Protein AF-0000000080762231 (afdb_homodimer)

Organism: Bordetella avium (strain 197N) (NCBI:txid360910)

pLDDT: mean 74.23, std 19.75, range [23.23, 98.31]

Secondary structure (DSSP, 8-state):
-----S---SHHHHHHHTSS-SEEEEE-TT-EEE-TT----EEEEEEES-EEEEEE-TTS-EEEEEEE-TT-EESHHHHHHT---SSEEEESS-EEEEEEEGGGHHHHHHH-HHHHHHHHHHHHHHHHHHHHHHHHHHH--HHHHHHHHHHHHHHHH-----SSS-EEEE---HHHHHHHHT--HHHHHHHHHHHHHTTSEEEETTEEEEE----GGG-/-----S---SHHHHHHHTSS-SEEEEE-TT-EEE-TT----EEEEEEES-EEEEEE-TTS-EEEEEEE-TT-EESHHHHHHT---SSEEEESS-EEEEEEEGGGHHHHHHH-HHHHHHHHHHHHHHHHHHHHHHHHHHH--HHHHHHHHHHHHHHHH-----SSS-EEEE---HHHHHHHHT--HHHHHHHHHHHHHTTSEEEETTEEEEE----GGG-

Structure (mmCIF, N/CA/C/O backbone):
data_AF-0000000080762231-model_v1
#
loop_
_entity.id
_entity.type
_entity.pdbx_description
1 polymer 'Crp-family transcriptional regulator'
#
loop_
_atom_site.group_PDB
_atom_site.id
_atom_site.type_symbol
_atom_site.label_atom_id
_atom_site.label_alt_id
_atom_site.label_comp_id
_atom_site.label_asym_id
_atom_site.label_entity_id
_atom_site.label_seq_id
_atom_site.pdbx_PDB_ins_code
_atom_site.Cartn_x
_atom_site.Cartn_y
_atom_site.Cartn_z
_atom_site.occupancy
_atom_site.B_iso_or_equiv
_atom_site.auth_seq_id
_atom_site.auth_comp_id
_atom_site.auth_asym_id
_atom_site.auth_atom_id
_atom_site.pdbx_PDB_model_num
ATOM 1 N N . MET A 1 1 ? 17.688 4.707 13.719 1 23.56 1 MET A N 1
ATOM 2 C CA . MET A 1 1 ? 17.312 3.359 13.297 1 23.56 1 MET A CA 1
ATOM 3 C C . MET A 1 1 ? 16.594 3.387 11.953 1 23.56 1 MET A C 1
ATOM 5 O O . MET A 1 1 ? 15.547 4.035 11.82 1 23.56 1 MET A O 1
ATOM 9 N N . THR A 1 2 ? 17.266 3.461 10.93 1 29.95 2 THR A N 1
ATOM 10 C CA . THR A 1 2 ? 16.859 3.561 9.531 1 29.95 2 THR A CA 1
ATOM 11 C C . THR A 1 2 ? 15.789 2.531 9.203 1 29.95 2 THR A C 1
ATOM 13 O O . THR A 1 2 ? 15.961 1.339 9.469 1 29.95 2 THR A O 1
ATOM 16 N N . SER A 1 3 ? 14.578 2.807 9.531 1 34 3 SER A N 1
ATOM 17 C CA . SER A 1 3 ? 13.484 1.854 9.641 1 34 3 SER A CA 1
ATOM 18 C C . SER A 1 3 ? 13.438 0.92 8.43 1 34 3 SER A C 1
ATOM 20 O O . SER A 1 3 ? 13.383 1.377 7.289 1 34 3 SER A O 1
ATOM 22 N N . GLU A 1 4 ? 14.391 0.029 8.578 1 38.91 4 GLU A N 1
ATOM 23 C CA . GLU A 1 4 ? 14.18 -1.092 7.664 1 38.91 4 GLU A CA 1
ATOM 24 C C . GLU A 1 4 ? 12.703 -1.475 7.594 1 38.91 4 GLU A C 1
ATOM 26 O O . GLU A 1 4 ? 12.156 -2.018 8.547 1 38.91 4 GLU A O 1
ATOM 31 N N . THR A 1 5 ? 11.914 -0.583 7.117 1 44.53 5 THR A N 1
ATOM 32 C CA . THR A 1 5 ? 10.492 -0.515 7.441 1 44.53 5 THR A CA 1
ATOM 33 C C . THR A 1 5 ? 9.734 -1.669 6.793 1 44.53 5 THR A C 1
ATOM 35 O O . THR A 1 5 ? 8.812 -2.229 7.391 1 44.53 5 THR A O 1
ATOM 38 N N . TRP A 1 6 ? 10.047 -2.018 5.453 1 49.38 6 TRP A N 1
ATOM 39 C CA . TRP A 1 6 ? 9.023 -2.854 4.832 1 49.38 6 TRP A CA 1
ATOM 40 C C . TRP A 1 6 ? 9.461 -4.312 4.805 1 49.38 6 TRP A C 1
ATOM 42 O O . TRP A 1 6 ? 10.008 -4.785 3.803 1 49.38 6 TRP A O 1
ATOM 52 N N . MET A 1 7 ? 10.039 -4.789 6.02 1 51 7 MET A N 1
ATOM 53 C CA . MET A 1 7 ? 10.562 -6.148 5.922 1 51 7 MET A CA 1
ATOM 54 C C . MET A 1 7 ? 9.5 -7.168 6.324 1 51 7 MET A C 1
ATOM 56 O O . MET A 1 7 ? 8.992 -7.129 7.445 1 51 7 MET A O 1
ATOM 60 N N . PRO A 1 8 ? 8.852 -7.746 5.23 1 51.5 8 PRO A N 1
ATOM 61 C CA . PRO A 1 8 ? 8.102 -8.914 5.703 1 51.5 8 PRO A CA 1
ATOM 62 C C . PRO A 1 8 ? 8.945 -9.844 6.566 1 51.5 8 PRO A C 1
ATOM 64 O O . PRO A 1 8 ? 10.133 -10.055 6.285 1 51.5 8 PRO A O 1
ATOM 67 N N . ARG A 1 9 ? 8.781 -9.836 7.859 1 52.75 9 ARG A N 1
ATOM 68 C CA . ARG A 1 9 ? 9.477 -10.82 8.688 1 52.75 9 ARG A CA 1
ATOM 69 C C . ARG A 1 9 ? 8.789 -12.18 8.625 1 52.75 9 ARG A C 1
ATOM 71 O O . ARG A 1 9 ? 7.582 -12.258 8.398 1 52.75 9 ARG A O 1
ATOM 78 N N . GLY A 1 10 ? 9.656 -13.312 8.297 1 57.56 10 GLY A N 1
ATOM 79 C CA . GLY A 1 10 ? 9.211 -14.672 8.57 1 57.56 10 GLY A CA 1
ATOM 80 C C . GLY A 1 10 ? 9.336 -15.594 7.375 1 57.56 10 GLY A C 1
ATOM 81 O O . GLY A 1 10 ? 10.141 -15.344 6.473 1 57.56 10 GLY A O 1
ATOM 82 N N . GLU A 1 11 ? 8.547 -16.703 7.391 1 61.81 11 GLU A N 1
ATOM 83 C CA . GLU A 1 11 ? 8.547 -17.875 6.531 1 61.81 11 GLU A CA 1
ATOM 84 C C . GLU A 1 11 ? 8.242 -17.516 5.082 1 61.81 11 GLU A C 1
ATOM 86 O O . GLU A 1 11 ? 8.75 -18.141 4.156 1 61.81 11 GLU A O 1
ATOM 91 N N . PHE A 1 12 ? 7.648 -16.422 4.871 1 64.56 12 PHE A N 1
ATOM 92 C CA . PHE A 1 12 ? 7.23 -16.109 3.51 1 64.56 12 PHE A CA 1
ATOM 93 C C . PHE A 1 12 ? 8.391 -15.555 2.697 1 64.56 12 PHE A C 1
ATOM 95 O O . PHE A 1 12 ? 8.555 -15.891 1.522 1 64.56 12 PHE A O 1
ATOM 102 N N . ILE A 1 13 ? 9.258 -14.891 3.395 1 69.06 13 ILE A N 1
ATOM 103 C CA . ILE A 1 13 ? 10.453 -14.391 2.719 1 69.06 13 ILE A CA 1
ATOM 104 C C . ILE A 1 13 ? 11.352 -15.555 2.316 1 69.06 13 ILE A C 1
ATOM 106 O O . ILE A 1 13 ? 11.922 -15.562 1.225 1 69.06 13 ILE A O 1
ATOM 110 N N . THR A 1 14 ? 11.219 -16.5 3.131 1 76.25 14 THR A N 1
ATOM 111 C CA . THR A 1 14 ? 12.039 -17.672 2.859 1 76.25 14 THR A CA 1
ATOM 112 C C . THR A 1 14 ? 11.57 -18.375 1.586 1 76.25 14 THR A C 1
ATOM 114 O O . THR A 1 14 ? 12.391 -18.812 0.78 1 76.25 14 THR A O 1
ATOM 117 N N . HIS A 1 15 ? 10.305 -18.344 1.338 1 82.12 15 HIS A N 1
ATOM 118 C CA . HIS A 1 15 ? 9.781 -19.047 0.173 1 82.12 15 HIS A CA 1
ATOM 119 C C . HIS A 1 15 ? 10.148 -18.328 -1.118 1 82.12 15 HIS A C 1
ATOM 121 O O . HIS A 1 15 ? 10.398 -18.969 -2.143 1 82.12 15 HIS A O 1
ATOM 127 N N . LEU A 1 16 ? 10.25 -17.078 -1.059 1 85.06 16 LEU A N 1
ATOM 128 C CA . LEU A 1 16 ? 10.656 -16.328 -2.24 1 85.06 16 LEU A CA 1
ATOM 129 C C . LEU A 1 16 ? 12.133 -16.562 -2.559 1 85.06 16 LEU A C 1
ATOM 131 O O . LEU A 1 16 ? 12.492 -16.781 -3.717 1 85.06 16 LEU A O 1
ATOM 135 N N . LEU A 1 17 ? 12.867 -16.641 -1.516 1 85.06 17 LEU A N 1
ATOM 136 C CA . LEU A 1 17 ? 14.312 -16.797 -1.654 1 85.06 17 LEU A CA 1
ATOM 137 C C . LEU A 1 17 ? 14.672 -18.219 -2.057 1 85.06 17 LEU A C 1
ATOM 139 O O . LEU A 1 17 ? 15.664 -18.438 -2.762 1 85.06 17 LEU A O 1
ATOM 143 N N . GLU A 1 18 ? 13.812 -19.156 -1.692 1 85.12 18 GLU A N 1
ATOM 144 C CA . GLU A 1 18 ? 14.133 -20.578 -1.897 1 85.12 18 GLU A CA 1
ATOM 145 C C . GLU A 1 18 ? 13.297 -21.172 -3.025 1 85.12 18 GLU A C 1
ATOM 147 O O . GLU A 1 18 ? 13.219 -22.391 -3.168 1 85.12 18 GLU A O 1
ATOM 152 N N . SER A 1 19 ? 12.648 -20.391 -3.773 1 85.88 19 SER A N 1
ATOM 153 C CA . SER A 1 19 ? 11.742 -20.859 -4.809 1 85.88 19 SER A CA 1
ATOM 154 C C . SER A 1 19 ? 12.508 -21.5 -5.969 1 85.88 19 SER A C 1
ATOM 156 O O . SER A 1 19 ? 11.938 -22.25 -6.762 1 85.88 19 SER A O 1
ATOM 158 N N . GLY A 1 20 ? 13.797 -21.188 -6.043 1 89.69 20 GLY A N 1
ATOM 159 C CA . GLY A 1 20 ? 14.586 -21.609 -7.191 1 89.69 20 GLY A CA 1
ATOM 160 C C . GLY A 1 20 ? 14.258 -20.844 -8.453 1 89.69 20 GLY A C 1
ATOM 161 O O . GLY A 1 20 ? 14.695 -21.219 -9.547 1 89.69 20 GLY A O 1
ATOM 162 N N . LEU A 1 21 ? 13.469 -19.859 -8.266 1 93.62 21 LEU A N 1
ATOM 163 C CA . LEU A 1 21 ? 13.086 -19 -9.391 1 93.62 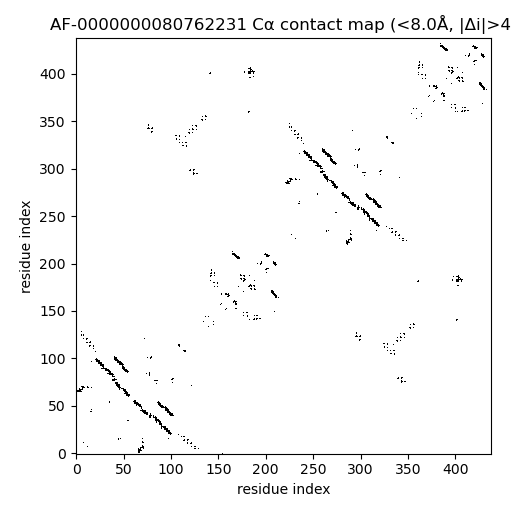21 LEU A CA 1
ATOM 164 C C . LEU A 1 21 ? 13.875 -17.703 -9.375 1 93.62 21 LEU A C 1
ATOM 166 O O . LEU A 1 21 ? 14.539 -17.375 -8.383 1 93.62 21 LEU A O 1
ATOM 170 N N . GLY A 1 22 ? 13.938 -17.031 -10.422 1 95.25 22 GLY A N 1
ATOM 171 C CA . GLY A 1 22 ? 14.641 -15.766 -10.5 1 95.25 22 GLY A CA 1
ATOM 172 C C . GLY A 1 22 ? 16.109 -15.922 -10.828 1 95.25 22 GLY A C 1
ATOM 173 O O . GLY A 1 22 ? 16.641 -17.031 -10.836 1 95.25 22 GLY A O 1
ATOM 174 N N . GLU A 1 23 ? 16.766 -14.875 -11.125 1 96.94 23 GLU A N 1
ATOM 175 C CA . GLU A 1 23 ? 18.188 -14.836 -11.461 1 96.94 23 GLU A CA 1
ATOM 176 C C . GLU A 1 23 ? 18.984 -14.133 -10.359 1 96.94 23 GLU A C 1
ATOM 178 O O . GLU A 1 23 ? 18.656 -13.016 -9.961 1 96.94 23 GLU A O 1
ATOM 183 N N . ARG A 1 24 ? 20 -14.852 -9.906 1 96.94 24 ARG A N 1
ATOM 184 C CA . ARG A 1 24 ? 20.875 -14.211 -8.922 1 96.94 24 ARG A CA 1
ATOM 185 C C . ARG A 1 24 ? 21.75 -13.156 -9.578 1 96.94 24 ARG A C 1
ATOM 187 O O . ARG A 1 24 ? 22.422 -13.43 -10.57 1 96.94 24 ARG A O 1
ATOM 194 N N . VAL A 1 25 ? 21.766 -11.938 -9.062 1 98.25 25 VAL A N 1
ATOM 195 C CA . VAL A 1 25 ? 22.547 -10.828 -9.609 1 98.25 25 VAL A CA 1
ATOM 196 C C . VAL A 1 25 ? 23.281 -10.109 -8.484 1 98.25 25 VAL A C 1
ATOM 198 O O . VAL A 1 25 ? 22.828 -10.109 -7.336 1 98.25 25 VAL A O 1
ATOM 201 N N . HIS A 1 26 ? 24.359 -9.492 -8.797 1 98.31 26 HIS A N 1
ATOM 202 C CA . HIS A 1 26 ? 25.203 -8.773 -7.848 1 98.31 26 HIS A CA 1
ATOM 203 C C . HIS A 1 26 ? 25.359 -7.312 -8.242 1 98.31 26 HIS A C 1
ATOM 205 O O . HIS A 1 26 ? 25.516 -6.996 -9.43 1 98.31 26 HIS A O 1
ATOM 211 N N . PHE A 1 27 ? 25.203 -6.465 -7.289 1 98.25 27 PHE A N 1
ATOM 212 C CA . PHE A 1 27 ? 25.406 -5.035 -7.477 1 98.25 27 PHE A CA 1
ATOM 213 C C . PHE A 1 27 ? 26.484 -4.508 -6.535 1 98.25 27 PHE A C 1
ATOM 215 O O . PHE A 1 27 ? 26.562 -4.914 -5.375 1 98.25 27 PHE A O 1
ATOM 222 N N . LEU A 1 28 ? 27.203 -3.617 -7.043 1 98.06 28 LEU A N 1
ATOM 223 C CA . LEU A 1 28 ? 28.156 -2.918 -6.188 1 98.06 28 LEU A CA 1
ATOM 224 C C . LEU A 1 28 ? 27.469 -1.795 -5.418 1 98.06 28 LEU A C 1
ATOM 226 O O . LEU A 1 28 ? 26.328 -1.429 -5.727 1 98.06 28 LEU A O 1
ATOM 230 N N . GLU A 1 29 ? 28.219 -1.381 -4.418 1 95.25 29 GLU A N 1
ATOM 231 C CA . GLU A 1 29 ? 27.719 -0.223 -3.68 1 95.25 29 GLU A CA 1
ATOM 232 C C . GLU A 1 29 ? 27.469 0.959 -4.613 1 95.25 29 GLU A C 1
ATOM 234 O O . GLU A 1 29 ? 28.297 1.265 -5.469 1 95.25 29 GLU A O 1
ATOM 239 N N . GLY A 1 30 ? 26.312 1.559 -4.504 1 94.75 30 GLY A N 1
ATOM 240 C CA . GLY A 1 30 ? 26.031 2.793 -5.223 1 94.75 30 GLY A CA 1
ATOM 241 C C . GLY A 1 30 ? 25.375 2.566 -6.57 1 94.75 30 GLY A C 1
ATOM 242 O O . GLY A 1 30 ? 25.016 3.521 -7.262 1 94.75 30 GLY A O 1
ATOM 243 N N . GLN A 1 31 ? 25.203 1.334 -6.926 1 97.81 31 GLN A N 1
ATOM 244 C CA . GLN A 1 31 ? 24.594 1.044 -8.219 1 97.81 31 GLN A CA 1
ATOM 245 C C . GLN A 1 31 ? 23.062 1.077 -8.125 1 97.81 31 GLN A C 1
ATOM 247 O O . GLN A 1 31 ? 22.484 0.632 -7.133 1 97.81 31 GLN A O 1
ATOM 252 N N . TYR A 1 32 ? 22.438 1.583 -9.18 1 97.75 32 TYR A N 1
ATOM 253 C CA . TYR A 1 32 ? 20.984 1.665 -9.242 1 97.75 32 TYR A CA 1
ATOM 254 C C . TYR A 1 32 ? 20.375 0.365 -9.773 1 97.75 32 TYR A C 1
ATOM 256 O O . TYR A 1 32 ? 20.844 -0.169 -10.781 1 97.75 32 TYR A O 1
ATOM 264 N N . LEU A 1 33 ? 19.453 -0.118 -9.031 1 98.06 33 LEU A N 1
ATOM 265 C CA . LEU A 1 33 ? 18.625 -1.174 -9.594 1 98.06 33 LEU A CA 1
ATOM 266 C C . LEU A 1 33 ? 17.734 -0.63 -10.711 1 98.06 33 LEU A C 1
ATOM 268 O O . LEU A 1 33 ? 17.531 -1.298 -11.727 1 98.06 33 LEU A O 1
ATOM 272 N N . TYR A 1 34 ? 17.172 0.517 -10.477 1 97.38 34 TYR A N 1
ATOM 273 C CA . TYR A 1 34 ? 16.344 1.258 -11.414 1 97.38 34 TYR A CA 1
ATOM 274 C C . TYR A 1 34 ? 16.266 2.729 -11.031 1 97.38 34 TYR A C 1
ATOM 276 O O . TYR A 1 34 ? 16.547 3.094 -9.883 1 97.38 34 TYR A O 1
ATOM 284 N N . SER A 1 35 ? 15.859 3.535 -11.984 1 95.75 35 SER A N 1
ATOM 285 C CA . SER A 1 35 ? 15.711 4.973 -11.781 1 95.75 35 SER A CA 1
ATOM 286 C C . SER A 1 35 ? 14.234 5.379 -11.805 1 95.75 35 SER A C 1
ATOM 288 O O . SER A 1 35 ? 13.422 4.73 -12.461 1 95.75 35 SER A O 1
ATOM 290 N N . GLN A 1 36 ? 14.008 6.379 -11.062 1 91.75 36 GLN A N 1
ATOM 291 C CA . GLN A 1 36 ? 12.648 6.918 -11.062 1 91.75 36 GLN A CA 1
ATOM 292 C C . GLN A 1 36 ? 12.18 7.238 -12.477 1 91.75 36 GLN A C 1
ATOM 294 O O . GLN A 1 36 ? 12.945 7.773 -13.281 1 91.75 36 GLN A O 1
ATOM 299 N N . GLY A 1 37 ? 10.938 6.812 -12.773 1 94 37 GLY A N 1
ATOM 300 C CA . GLY A 1 37 ? 10.344 7.121 -14.07 1 94 37 GLY A CA 1
ATOM 301 C C . GLY A 1 37 ? 10.578 6.039 -15.102 1 94 37 GLY A C 1
ATOM 302 O O . GLY A 1 37 ? 9.914 6.016 -16.141 1 94 37 GLY A O 1
ATOM 303 N N . GLU A 1 38 ? 11.547 5.148 -14.93 1 95.12 38 GLU A N 1
ATOM 304 C CA . GLU A 1 38 ? 11.812 4.047 -15.844 1 95.12 38 GLU A CA 1
ATOM 305 C C . GLU A 1 38 ? 10.625 3.094 -15.938 1 95.12 38 GLU A C 1
ATOM 307 O O . GLU A 1 38 ? 9.906 2.898 -14.953 1 95.12 38 GLU A O 1
ATOM 312 N N . ILE A 1 39 ? 10.43 2.561 -17.141 1 95.38 39 ILE A N 1
ATOM 313 C CA . ILE A 1 39 ? 9.391 1.555 -17.328 1 95.38 39 ILE A CA 1
ATOM 314 C C . ILE A 1 39 ? 10.031 0.223 -17.719 1 95.38 39 ILE A C 1
ATOM 316 O O . ILE A 1 39 ? 10.68 0.12 -18.766 1 95.38 39 ILE A O 1
ATOM 320 N N . ASP A 1 40 ? 9.93 -0.757 -16.906 1 94.81 40 ASP A N 1
ATOM 321 C CA . ASP A 1 40 ? 10.391 -2.117 -17.172 1 94.81 40 ASP A CA 1
ATOM 322 C C . ASP A 1 40 ? 9.648 -3.129 -16.312 1 94.81 40 ASP A C 1
ATOM 324 O O . ASP A 1 40 ? 8.672 -2.777 -15.633 1 94.81 40 ASP A O 1
ATOM 328 N N . TYR A 1 41 ? 10.055 -4.398 -16.375 1 96.69 41 TYR A N 1
ATOM 329 C CA . TYR A 1 41 ? 9.273 -5.445 -15.734 1 96.69 41 TYR A CA 1
ATOM 330 C C . TYR A 1 41 ? 10.078 -6.145 -14.648 1 96.69 41 TYR A C 1
ATOM 332 O O . TYR A 1 41 ? 9.672 -7.184 -14.125 1 96.69 41 TYR A O 1
ATOM 340 N N . ARG A 1 42 ? 11.211 -5.512 -14.336 1 97.75 42 ARG A N 1
ATOM 341 C CA . ARG A 1 42 ? 12.078 -6.184 -13.367 1 97.75 42 ARG A CA 1
ATOM 342 C C . ARG A 1 42 ? 11.625 -5.895 -11.938 1 97.75 42 ARG A C 1
ATOM 344 O O . ARG A 1 42 ? 11.234 -4.77 -11.625 1 97.75 42 ARG A O 1
ATOM 351 N N . PHE A 1 43 ? 11.633 -6.895 -11.133 1 97.44 43 PHE A N 1
ATOM 352 C CA . PHE A 1 43 ? 11.516 -6.719 -9.688 1 97.44 43 PHE A CA 1
ATOM 353 C C . PHE A 1 43 ? 12.477 -7.637 -8.953 1 97.44 43 PHE A C 1
ATOM 355 O O . PHE A 1 43 ? 13.07 -8.539 -9.555 1 97.44 43 PHE A O 1
ATOM 362 N N . TYR A 1 44 ? 12.703 -7.316 -7.66 1 96.88 44 TYR A N 1
ATOM 363 C CA . TYR A 1 44 ? 13.828 -7.953 -6.98 1 96.88 44 TYR A CA 1
ATOM 364 C C . TYR A 1 44 ? 13.43 -8.414 -5.582 1 96.88 44 TYR A C 1
ATOM 366 O O . TYR A 1 44 ? 12.539 -7.828 -4.961 1 96.88 44 TYR A O 1
ATOM 374 N N . VAL A 1 45 ? 14.078 -9.438 -5.148 1 95.06 45 VAL A N 1
ATOM 375 C CA . VAL A 1 45 ? 14.133 -9.805 -3.736 1 95.06 45 VAL A CA 1
ATOM 376 C C . VAL A 1 45 ? 15.57 -9.68 -3.232 1 95.06 45 VAL A C 1
ATOM 378 O O . VAL A 1 45 ? 16.5 -10.25 -3.826 1 95.06 45 VAL A O 1
ATOM 381 N N . LEU A 1 46 ? 15.742 -8.93 -2.172 1 93.62 46 LEU A N 1
ATOM 382 C CA . LEU A 1 46 ? 17.078 -8.703 -1.639 1 93.62 46 LEU A CA 1
ATOM 383 C C . LEU A 1 46 ? 17.562 -9.914 -0.841 1 93.62 46 LEU A C 1
ATOM 385 O O . LEU A 1 46 ? 16.906 -10.32 0.131 1 93.62 46 LEU A O 1
ATOM 389 N N . VAL A 1 47 ? 18.609 -10.477 -1.301 1 94.19 47 VAL A N 1
ATOM 390 C CA . VAL A 1 47 ? 19.172 -11.633 -0.623 1 94.19 47 VAL A CA 1
ATOM 391 C C . VAL A 1 47 ? 20.109 -11.172 0.486 1 94.19 47 VAL A C 1
ATOM 393 O O . VAL A 1 47 ? 20.016 -11.633 1.627 1 94.19 47 VAL A O 1
ATOM 396 N N . SER A 1 48 ? 20.984 -10.312 0.191 1 93.31 48 SER A N 1
ATOM 397 C CA . SER A 1 48 ? 21.922 -9.711 1.134 1 93.31 48 SER A CA 1
ATOM 398 C C . SER A 1 48 ? 22.297 -8.297 0.714 1 93.31 48 SER A C 1
ATOM 400 O O . SER A 1 48 ? 22.266 -7.969 -0.474 1 93.31 48 SER A O 1
ATOM 402 N N . GLY A 1 49 ? 22.625 -7.414 1.757 1 91.5 49 GLY A N 1
ATOM 403 C CA . GLY A 1 49 ? 22.984 -6.027 1.498 1 91.5 49 GLY A CA 1
ATOM 404 C C . GLY A 1 49 ? 21.922 -5.043 1.943 1 91.5 49 GLY A C 1
ATOM 405 O O . GLY A 1 49 ? 21.125 -5.344 2.834 1 91.5 49 GLY A O 1
ATOM 406 N N . LYS A 1 50 ? 22.031 -3.807 1.338 1 86.75 50 LYS A N 1
ATOM 407 C CA . LYS A 1 50 ? 21.125 -2.717 1.671 1 86.75 50 LYS A CA 1
ATOM 408 C C . LYS A 1 50 ? 20.797 -1.869 0.441 1 86.75 50 LYS A C 1
ATOM 410 O O . LYS A 1 50 ? 21.703 -1.512 -0.321 1 86.75 50 LYS A O 1
ATOM 415 N N . VAL A 1 51 ? 19.516 -1.666 0.279 1 89.06 51 VAL A N 1
ATOM 416 C CA . VAL A 1 51 ? 19.078 -0.874 -0.867 1 89.06 51 VAL A CA 1
ATOM 417 C C . VAL A 1 51 ? 18.328 0.363 -0.385 1 89.06 51 VAL A C 1
ATOM 419 O O . VAL A 1 51 ? 17.453 0.266 0.479 1 89.06 51 VAL A O 1
ATOM 422 N N . TYR A 1 52 ? 18.688 1.484 -0.903 1 83.12 52 TYR A N 1
ATOM 423 C CA . TYR A 1 52 ? 18.062 2.766 -0.606 1 83.12 52 TYR A CA 1
ATOM 424 C C . TYR A 1 52 ? 17 3.109 -1.652 1 83.12 52 TYR A C 1
ATOM 426 O O . TYR A 1 52 ? 17.312 3.24 -2.838 1 83.12 52 TYR A O 1
ATOM 434 N N . VAL A 1 53 ? 15.719 3.207 -1.187 1 85.88 53 VAL A N 1
ATOM 435 C CA . VAL A 1 53 ? 14.617 3.574 -2.072 1 85.88 53 VAL A CA 1
ATOM 436 C C . VAL A 1 53 ? 14.18 5.008 -1.783 1 85.88 53 VAL A C 1
ATOM 438 O O . VAL A 1 53 ? 13.828 5.34 -0.647 1 85.88 53 VAL A O 1
ATOM 441 N N . SER A 1 54 ? 14.227 5.832 -2.816 1 80.69 54 SER A N 1
ATOM 442 C CA . SER A 1 54 ? 13.945 7.25 -2.621 1 80.69 54 SER A CA 1
ATOM 443 C C . SER A 1 54 ? 13.195 7.832 -3.814 1 80.69 54 SER A C 1
ATOM 445 O O . SER A 1 54 ? 13.18 7.238 -4.895 1 80.69 54 SER A O 1
ATOM 447 N N . ASN A 1 55 ? 12.461 8.805 -3.51 1 78.69 55 ASN A N 1
ATOM 448 C CA . ASN A 1 55 ? 11.766 9.539 -4.562 1 78.69 55 ASN A CA 1
ATOM 449 C C . ASN A 1 55 ? 12.18 11.008 -4.586 1 78.69 55 ASN A C 1
ATOM 451 O O . ASN A 1 55 ? 12.43 11.602 -3.537 1 78.69 55 ASN A O 1
ATOM 455 N N . ILE A 1 56 ? 12.375 11.484 -5.738 1 71.62 56 ILE A N 1
ATOM 456 C CA . ILE A 1 56 ? 12.617 12.914 -5.898 1 71.62 56 ILE A CA 1
ATOM 457 C C . ILE A 1 56 ? 11.312 13.625 -6.246 1 71.62 56 ILE A C 1
ATOM 459 O O . ILE A 1 56 ? 10.664 13.297 -7.242 1 71.62 56 ILE A O 1
ATOM 463 N N . GLY A 1 57 ? 10.984 14.477 -5.375 1 68.69 57 GLY A N 1
ATOM 464 C CA . GLY A 1 57 ? 9.766 15.234 -5.594 1 68.69 57 GLY A CA 1
ATOM 465 C C . GLY A 1 57 ? 9.883 16.25 -6.719 1 68.69 57 GLY A C 1
ATOM 466 O O . GLY A 1 57 ? 10.961 16.422 -7.289 1 68.69 57 GLY A O 1
ATOM 467 N N . SER A 1 58 ? 8.703 16.781 -7.062 1 62.91 58 SER A N 1
ATOM 468 C CA . SER A 1 58 ? 8.68 17.797 -8.117 1 62.91 58 SER A CA 1
ATOM 469 C C . SER A 1 58 ? 9.555 18.984 -7.758 1 62.91 58 SER A C 1
ATOM 471 O O . SER A 1 58 ? 10.039 19.688 -8.641 1 62.91 58 SER A O 1
ATOM 473 N N . ASN A 1 59 ? 9.773 19.141 -6.48 1 54.38 59 ASN A N 1
ATOM 474 C CA . ASN A 1 59 ? 10.617 20.234 -6.012 1 54.38 59 ASN A CA 1
ATOM 475 C C . ASN A 1 59 ? 12.094 19.859 -6.051 1 54.38 59 ASN A C 1
ATOM 477 O O . ASN A 1 59 ? 12.945 20.656 -5.66 1 54.38 59 ASN A O 1
ATOM 481 N N . GLY A 1 60 ? 12.359 18.719 -6.5 1 62.84 60 GLY A N 1
ATOM 482 C CA . GLY A 1 60 ? 13.734 18.25 -6.598 1 62.84 60 GLY A CA 1
ATOM 483 C C . GLY A 1 60 ? 14.258 17.656 -5.305 1 62.84 60 GLY A C 1
ATOM 484 O O . GLY A 1 60 ? 15.375 17.141 -5.258 1 62.84 60 GLY A O 1
ATOM 485 N N . GLN A 1 61 ? 13.422 17.766 -4.324 1 59.38 61 GLN A N 1
ATOM 486 C CA . GLN A 1 61 ? 13.852 17.25 -3.029 1 59.38 61 GLN A CA 1
ATOM 487 C C . GLN A 1 61 ? 13.672 15.734 -2.953 1 59.38 61 GLN A C 1
ATOM 489 O O . GLN A 1 61 ? 12.648 15.203 -3.375 1 59.38 61 GLN A O 1
ATOM 494 N N . GLU A 1 62 ? 14.766 15.125 -2.467 1 62.91 62 GLU A N 1
ATOM 495 C CA . GLU A 1 62 ? 14.719 13.68 -2.281 1 62.91 62 GLU A CA 1
ATOM 496 C C . GLU A 1 62 ? 14.039 13.312 -0.965 1 62.91 62 GLU A C 1
ATOM 498 O O . GLU A 1 62 ? 14.328 13.914 0.074 1 62.91 62 GLU A O 1
ATOM 503 N N . SER A 1 63 ? 13.047 12.547 -1.115 1 63.91 63 SER A N 1
ATOM 504 C CA . SER A 1 63 ? 12.398 12 0.077 1 63.91 63 SER A CA 1
ATOM 505 C C . SER A 1 63 ? 12.641 10.5 0.201 1 63.91 63 SER A C 1
ATOM 507 O O . SER A 1 63 ? 12.555 9.773 -0.786 1 63.91 63 SER A O 1
ATOM 509 N N . THR A 1 64 ? 13.211 10.211 1.354 1 52.97 64 THR A N 1
ATOM 510 C CA . THR A 1 64 ? 13.484 8.805 1.618 1 52.97 64 THR A CA 1
ATOM 511 C C . THR A 1 64 ? 12.188 8.031 1.815 1 52.97 64 THR A C 1
ATOM 513 O O . THR A 1 64 ? 11.336 8.422 2.619 1 52.97 64 THR A O 1
ATOM 516 N N . PHE A 1 65 ? 12.109 7.066 1.035 1 62.16 65 PHE A N 1
ATOM 517 C CA . PHE A 1 65 ? 10.977 6.172 1.261 1 62.16 65 PHE A CA 1
ATOM 518 C C . PHE A 1 65 ? 11.336 5.094 2.273 1 62.16 65 PHE A C 1
ATOM 520 O O . PHE A 1 65 ? 10.594 4.859 3.229 1 62.16 65 PHE A O 1
ATOM 527 N N . ASN A 1 66 ? 12.492 4.379 1.957 1 66.44 66 ASN A N 1
ATOM 528 C CA . ASN A 1 66 ? 12.828 3.256 2.826 1 66.44 66 ASN A CA 1
ATOM 529 C C . ASN A 1 66 ? 14.25 2.77 2.588 1 66.44 66 ASN A C 1
ATOM 531 O O . ASN A 1 66 ? 14.828 3.018 1.527 1 66.44 66 ASN A O 1
ATOM 535 N N . ILE A 1 67 ? 14.891 2.223 3.611 1 76 67 ILE A N 1
ATOM 536 C CA . ILE A 1 67 ? 16.094 1.399 3.477 1 76 67 ILE A CA 1
ATOM 537 C C . ILE A 1 67 ? 15.711 -0.077 3.578 1 76 67 ILE A C 1
ATOM 539 O O . ILE A 1 67 ? 15.242 -0.535 4.621 1 76 67 ILE A O 1
ATOM 543 N N . MET A 1 68 ? 15.984 -0.757 2.504 1 83.38 68 MET A N 1
ATOM 544 C CA . MET A 1 68 ? 15.547 -2.146 2.393 1 83.38 68 MET A CA 1
ATOM 545 C C . MET A 1 68 ? 16.656 -3.104 2.781 1 83.38 68 MET A C 1
ATOM 547 O O . MET A 1 68 ? 17.812 -2.908 2.393 1 83.38 68 MET A O 1
ATOM 551 N N . GLY A 1 69 ? 16.25 -4.125 3.572 1 83.5 69 GLY A N 1
ATOM 552 C CA . GLY A 1 69 ? 17.172 -5.184 3.955 1 83.5 69 GLY A CA 1
ATOM 553 C C . GLY A 1 69 ? 16.812 -6.535 3.379 1 83.5 69 GLY A C 1
ATOM 554 O O . GLY A 1 69 ? 15.852 -6.645 2.607 1 83.5 69 GLY A O 1
ATOM 555 N N . PRO A 1 70 ? 17.578 -7.586 3.773 1 85.94 70 PRO A N 1
ATOM 556 C CA . PRO A 1 70 ? 17.344 -8.93 3.234 1 85.94 70 PRO A CA 1
ATOM 557 C C . PRO A 1 70 ? 15.891 -9.383 3.377 1 85.94 70 PRO A C 1
ATOM 559 O O . PRO A 1 70 ? 15.273 -9.172 4.422 1 85.94 70 PRO A O 1
ATOM 562 N N . GLY A 1 71 ? 15.375 -9.969 2.217 1 86.19 71 GLY A N 1
ATOM 563 C CA . GLY A 1 71 ? 14 -10.438 2.211 1 86.19 71 GLY A CA 1
ATOM 564 C C . GLY A 1 71 ? 13.023 -9.422 1.631 1 86.19 71 GLY A C 1
ATOM 565 O O . GLY A 1 71 ? 11.875 -9.758 1.352 1 86.19 71 GLY A O 1
ATOM 566 N N . SER A 1 72 ? 13.5 -8.25 1.369 1 87.56 72 SER A N 1
ATOM 567 C CA . SER A 1 72 ? 12.633 -7.184 0.875 1 87.56 72 SER A CA 1
ATOM 568 C C . SER A 1 72 ? 12.297 -7.383 -0.599 1 87.56 72 SER A C 1
ATOM 570 O O . SER A 1 72 ? 13.164 -7.773 -1.389 1 87.56 72 SER A O 1
ATOM 572 N N . LEU A 1 73 ? 11.039 -7.199 -0.866 1 92.69 73 LEU A N 1
ATOM 573 C CA . LEU A 1 73 ? 10.562 -7.109 -2.242 1 92.69 73 LEU A CA 1
ATOM 574 C C . LEU A 1 73 ? 10.688 -5.684 -2.771 1 92.69 73 LEU A C 1
ATOM 576 O O . LEU A 1 73 ? 10.219 -4.738 -2.139 1 92.69 73 LEU A O 1
ATOM 580 N N . ILE A 1 74 ? 11.391 -5.5 -3.924 1 93.31 74 ILE A N 1
ATOM 581 C CA . ILE A 1 74 ? 11.734 -4.164 -4.387 1 93.31 74 ILE A CA 1
ATOM 582 C C . ILE A 1 74 ? 11.312 -3.994 -5.848 1 93.31 74 ILE A C 1
ATOM 584 O O . ILE A 1 74 ? 11.594 -4.859 -6.684 1 93.31 74 ILE A O 1
ATOM 588 N N . GLY A 1 75 ? 10.641 -2.908 -6.125 1 94.75 75 GLY A N 1
ATOM 589 C CA . GLY A 1 75 ? 10.32 -2.514 -7.488 1 94.75 75 GLY A CA 1
ATOM 590 C C . GLY A 1 75 ? 9.141 -3.266 -8.062 1 94.75 75 GLY A C 1
ATOM 591 O O . GLY A 1 75 ? 8.844 -3.148 -9.258 1 94.75 75 GLY A O 1
ATOM 592 N N . GLU A 1 76 ? 8.43 -3.984 -7.289 1 94 76 GLU A N 1
ATOM 593 C CA . GLU A 1 76 ? 7.434 -4.941 -7.758 1 94 76 GLU A CA 1
ATOM 594 C C . GLU A 1 76 ? 6.176 -4.234 -8.25 1 94 76 GLU A C 1
ATOM 596 O O . GLU A 1 76 ? 5.559 -4.66 -9.227 1 94 76 GLU A O 1
ATOM 601 N N . ALA A 1 77 ? 5.793 -3.184 -7.57 1 91.56 77 ALA A N 1
ATOM 602 C CA . ALA A 1 77 ? 4.535 -2.531 -7.918 1 91.56 77 ALA A CA 1
ATOM 603 C C . ALA A 1 77 ? 4.578 -1.979 -9.344 1 91.56 77 ALA A C 1
ATOM 605 O O . ALA A 1 77 ? 3.652 -2.199 -10.125 1 91.56 77 ALA A O 1
ATOM 606 N N . ALA A 1 78 ? 5.613 -1.303 -9.68 1 93.31 78 ALA A N 1
ATOM 607 C CA . ALA A 1 78 ? 5.77 -0.77 -11.031 1 93.31 78 ALA A CA 1
ATOM 608 C C . ALA A 1 78 ? 5.883 -1.895 -12.055 1 93.31 78 ALA A C 1
ATOM 610 O O . ALA A 1 78 ? 5.301 -1.818 -13.141 1 93.31 78 ALA A O 1
ATOM 611 N N . ALA A 1 79 ? 6.605 -2.945 -11.711 1 96.12 79 ALA A N 1
ATOM 612 C CA . ALA A 1 79 ? 6.816 -4.066 -12.625 1 96.12 79 ALA A CA 1
ATOM 613 C C . ALA A 1 79 ? 5.5 -4.762 -12.953 1 96.12 79 ALA A C 1
ATOM 615 O O . ALA A 1 79 ? 5.223 -5.059 -14.117 1 96.12 79 ALA A O 1
ATOM 616 N N . PHE A 1 80 ? 4.668 -4.988 -11.914 1 93.94 80 PHE A N 1
ATOM 617 C CA . PHE A 1 80 ? 3.432 -5.746 -12.078 1 93.94 80 PHE A CA 1
ATOM 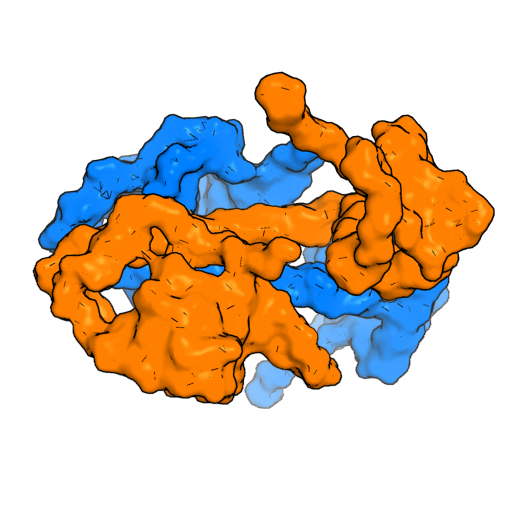618 C C . PHE A 1 80 ? 2.379 -4.91 -12.797 1 93.94 80 PHE A C 1
ATOM 620 O O . PHE A 1 80 ? 1.474 -5.457 -13.43 1 93.94 80 PHE A O 1
ATOM 627 N N . THR A 1 81 ? 2.484 -3.555 -12.703 1 89.75 81 THR A N 1
ATOM 628 C CA . THR A 1 81 ? 1.451 -2.689 -13.258 1 89.75 81 THR A CA 1
ATOM 629 C C . THR A 1 81 ? 1.915 -2.076 -14.578 1 89.75 81 THR A C 1
ATOM 631 O O . THR A 1 81 ? 1.139 -1.408 -15.266 1 89.75 81 THR A O 1
ATOM 634 N N . ALA A 1 82 ? 3.131 -2.244 -14.906 1 91.81 82 ALA A N 1
ATOM 635 C CA . ALA A 1 82 ? 3.734 -1.687 -16.109 1 91.81 82 ALA A CA 1
ATOM 636 C C . ALA A 1 82 ? 3.615 -0.165 -16.125 1 91.81 82 ALA A C 1
ATOM 638 O O . ALA A 1 82 ? 3.307 0.427 -17.172 1 91.81 82 ALA A O 1
ATOM 639 N N . LEU A 1 83 ? 3.754 0.398 -15.023 1 90.38 83 LEU A N 1
ATOM 640 C CA . LEU A 1 83 ? 3.752 1.848 -14.859 1 90.38 83 LEU A CA 1
ATOM 641 C C . LEU A 1 83 ? 5.152 2.361 -14.555 1 90.38 83 LEU A C 1
ATOM 643 O O . LEU A 1 83 ? 6.031 1.59 -14.156 1 90.38 83 LEU A O 1
ATOM 647 N N . PRO A 1 84 ? 5.402 3.646 -14.758 1 93.31 84 PRO A N 1
ATOM 648 C CA . PRO A 1 84 ? 6.727 4.184 -14.438 1 93.31 84 PRO A CA 1
ATOM 649 C C . PRO A 1 84 ? 7.102 3.994 -12.969 1 93.31 84 PRO A C 1
ATOM 651 O O . PRO A 1 84 ? 6.242 4.078 -12.094 1 93.31 84 PRO A O 1
ATOM 654 N N . ARG A 1 85 ? 8.391 3.787 -12.789 1 93.81 85 ARG A N 1
ATOM 655 C CA . ARG A 1 85 ? 8.891 3.691 -11.422 1 93.81 85 ARG A CA 1
ATOM 656 C C . ARG A 1 85 ? 8.562 4.949 -10.625 1 93.81 85 ARG A C 1
ATOM 658 O O . ARG A 1 85 ? 8.812 6.066 -11.086 1 93.81 85 ARG A O 1
ATOM 665 N N . TYR A 1 86 ? 7.984 4.758 -9.469 1 84 86 TYR A N 1
ATOM 666 C CA . TYR A 1 86 ? 7.664 5.875 -8.586 1 84 86 TYR A CA 1
ATOM 667 C C . TYR A 1 86 ? 8.914 6.391 -7.879 1 84 86 TYR A C 1
ATOM 669 O O . TYR A 1 86 ? 9 7.574 -7.547 1 84 86 TYR A O 1
ATOM 677 N N . SER A 1 87 ? 9.812 5.496 -7.66 1 87.44 87 SER A N 1
ATOM 678 C CA . SER A 1 87 ? 11.016 5.777 -6.891 1 87.44 87 SER A CA 1
ATOM 679 C C . SER A 1 87 ? 12.258 5.234 -7.594 1 87.44 87 SER A C 1
ATOM 681 O O . SER A 1 87 ? 12.148 4.566 -8.625 1 87.44 87 SER A O 1
ATOM 683 N N . ALA A 1 88 ? 13.414 5.699 -7.07 1 92.19 88 ALA A N 1
ATOM 684 C CA . ALA A 1 88 ? 14.688 5.098 -7.449 1 92.19 88 ALA A CA 1
ATOM 685 C C . ALA A 1 88 ? 15.203 4.164 -6.355 1 92.19 88 ALA A C 1
ATOM 687 O O . ALA A 1 88 ? 14.812 4.289 -5.191 1 92.19 88 ALA A O 1
ATOM 688 N N . ALA A 1 89 ? 15.961 3.184 -6.762 1 94.81 89 ALA A N 1
ATOM 689 C CA . ALA A 1 89 ? 16.562 2.25 -5.812 1 94.81 89 ALA A CA 1
ATOM 690 C C . ALA A 1 89 ? 18.062 2.092 -6.07 1 94.81 89 ALA A C 1
ATOM 692 O O . ALA A 1 89 ? 18.469 1.735 -7.176 1 94.81 89 ALA A O 1
ATOM 693 N N . ARG A 1 90 ? 18.797 2.385 -5.051 1 94 90 ARG A N 1
ATOM 694 C CA . ARG A 1 90 ? 20.25 2.334 -5.148 1 94 90 ARG A CA 1
ATOM 695 C C . ARG A 1 90 ? 20.844 1.543 -3.99 1 94 90 ARG A C 1
ATOM 697 O O . ARG A 1 90 ? 20.391 1.667 -2.848 1 94 90 ARG A O 1
ATOM 704 N N . THR A 1 91 ? 21.906 0.72 -4.344 1 95.19 91 THR A N 1
ATOM 705 C CA . THR A 1 91 ? 22.562 -0.056 -3.293 1 95.19 91 THR A CA 1
ATOM 706 C C . THR A 1 91 ? 23.406 0.845 -2.406 1 95.19 91 THR A C 1
ATOM 708 O O . THR A 1 91 ? 24.094 1.748 -2.9 1 95.19 91 THR A O 1
ATOM 711 N N . LEU A 1 92 ? 23.297 0.611 -1.096 1 86.75 92 LEU A N 1
ATOM 712 C CA . LEU A 1 92 ? 24.109 1.347 -0.141 1 86.75 92 LEU A CA 1
ATOM 713 C C . LEU A 1 92 ? 25.391 0.586 0.171 1 86.75 92 LEU A C 1
ATOM 715 O O . LEU A 1 92 ? 26.328 1.144 0.759 1 86.75 92 LEU A O 1
ATOM 719 N N . GLU A 1 93 ? 25.453 -0.678 -0.161 1 88.62 93 GLU A N 1
ATOM 720 C CA . GLU A 1 93 ? 26.594 -1.573 -0.063 1 88.62 93 GLU A CA 1
ATOM 721 C C . GLU A 1 93 ? 26.516 -2.689 -1.1 1 88.62 93 GLU A C 1
ATOM 723 O O . GLU A 1 93 ? 25.516 -2.812 -1.812 1 88.62 93 GLU A O 1
ATOM 728 N N . ALA A 1 94 ? 27.594 -3.426 -1.179 1 97.56 94 ALA A N 1
ATOM 729 C CA . ALA A 1 94 ? 27.531 -4.59 -2.061 1 97.56 94 ALA A CA 1
ATOM 730 C C . ALA A 1 94 ? 26.344 -5.48 -1.709 1 97.56 94 ALA A C 1
ATOM 732 O O . ALA A 1 94 ? 26.141 -5.832 -0.543 1 97.56 94 ALA A O 1
ATOM 733 N N . SER A 1 95 ? 25.531 -5.762 -2.783 1 97.19 95 SER A N 1
ATOM 734 C CA . SER A 1 95 ? 24.266 -6.438 -2.527 1 97.19 95 SER A CA 1
ATOM 735 C C . SER A 1 95 ? 24.031 -7.57 -3.523 1 97.19 95 SER A C 1
ATOM 737 O O . SER A 1 95 ? 24.422 -7.469 -4.688 1 97.19 95 SER A O 1
ATOM 739 N N . GLU A 1 96 ? 23.438 -8.617 -3.01 1 97.94 96 GLU A N 1
ATOM 740 C CA . GLU A 1 96 ? 22.953 -9.719 -3.832 1 97.94 96 GLU A CA 1
ATOM 741 C C . GLU A 1 96 ? 21.422 -9.734 -3.883 1 97.94 96 GLU A C 1
ATOM 743 O O . GLU A 1 96 ? 20.766 -9.617 -2.85 1 97.94 96 GLU A O 1
ATOM 748 N N . LEU A 1 97 ? 20.922 -9.859 -5.113 1 97.5 97 LEU A N 1
ATOM 749 C CA . LEU A 1 97 ? 19.469 -9.867 -5.285 1 97.5 97 LEU A CA 1
ATOM 750 C C . LEU A 1 97 ? 19.047 -11.016 -6.191 1 97.5 97 LEU A C 1
ATOM 752 O O . LEU A 1 97 ? 19.844 -11.547 -6.953 1 97.5 97 LEU A O 1
ATOM 756 N N . LEU A 1 98 ? 17.828 -11.484 -6.027 1 97.25 98 LEU A N 1
ATOM 757 C CA . LEU A 1 98 ? 17.125 -12.258 -7.047 1 97.25 98 LEU A CA 1
ATOM 758 C C . LEU A 1 98 ? 16.312 -11.344 -7.957 1 97.25 98 LEU A C 1
ATOM 760 O O . LEU A 1 98 ? 15.477 -10.57 -7.48 1 97.25 98 LEU A O 1
ATOM 764 N N . ARG A 1 99 ? 16.594 -11.43 -9.195 1 98.12 99 ARG A N 1
ATOM 765 C CA . ARG A 1 99 ? 15.883 -10.617 -10.18 1 98.12 99 ARG A CA 1
ATOM 766 C C . ARG A 1 99 ? 14.805 -11.438 -10.883 1 98.12 99 ARG A C 1
ATOM 768 O O . ARG A 1 99 ? 15.039 -12.586 -11.281 1 98.12 99 ARG A O 1
ATOM 775 N N . PHE A 1 100 ? 13.633 -10.891 -11.023 1 97.69 100 PHE A N 1
ATOM 776 C CA . PHE A 1 100 ? 12.5 -11.508 -11.711 1 97.69 100 PHE A CA 1
ATOM 777 C C . PHE A 1 100 ? 11.969 -10.594 -12.805 1 97.69 100 PHE A C 1
ATOM 779 O O . PHE A 1 100 ? 12.266 -9.398 -12.828 1 97.69 100 PHE A O 1
ATOM 786 N N . GLN A 1 101 ? 11.219 -11.227 -13.68 1 97.31 101 GLN A N 1
ATOM 787 C CA . GLN A 1 101 ? 10.508 -10.516 -14.742 1 97.31 101 GLN A CA 1
ATOM 788 C C . GLN A 1 101 ? 9 -10.648 -14.586 1 97.31 101 GLN A C 1
ATOM 790 O O . GLN A 1 101 ? 8.461 -11.758 -14.648 1 97.31 101 GLN A O 1
ATOM 795 N N . ALA A 1 102 ? 8.344 -9.492 -14.438 1 96.69 102 ALA A N 1
ATOM 796 C CA . ALA A 1 102 ? 6.898 -9.516 -14.211 1 96.69 102 ALA A CA 1
ATOM 797 C C . ALA A 1 102 ? 6.168 -10.086 -15.422 1 96.69 102 ALA A C 1
ATOM 799 O O . ALA A 1 102 ? 5.082 -10.656 -15.289 1 96.69 102 ALA A O 1
ATOM 800 N N . ASN A 1 103 ? 6.727 -9.93 -16.609 1 95.25 103 ASN A N 1
ATOM 801 C CA . ASN A 1 103 ? 6.105 -10.484 -17.812 1 95.25 103 ASN A CA 1
ATOM 802 C C . ASN A 1 103 ? 6.156 -12.008 -17.812 1 95.25 103 ASN A C 1
ATOM 804 O O . ASN A 1 103 ? 5.504 -12.656 -18.641 1 95.25 103 ASN A O 1
ATOM 808 N N . LYS A 1 104 ? 6.859 -12.656 -16.891 1 95.88 104 LYS A N 1
ATOM 809 C CA . LYS A 1 104 ? 6.922 -14.109 -16.719 1 95.88 104 LYS A CA 1
ATOM 810 C C . LYS A 1 104 ? 6.223 -14.555 -15.445 1 95.88 104 LYS A C 1
ATOM 812 O O . LYS A 1 104 ? 6.418 -15.68 -14.984 1 95.88 104 LYS A O 1
ATOM 817 N N . LEU A 1 105 ? 5.441 -13.742 -14.883 1 95.75 105 LEU A N 1
ATOM 818 C CA . LEU A 1 105 ? 4.848 -13.977 -13.57 1 95.75 105 LEU A CA 1
ATOM 819 C C . LEU A 1 105 ? 3.988 -15.242 -13.586 1 95.75 105 LEU A C 1
ATOM 821 O O . LEU A 1 105 ? 4.094 -16.078 -12.688 1 95.75 105 LEU A O 1
ATOM 825 N N . GLU A 1 106 ? 3.154 -15.391 -14.586 1 94.06 106 GLU A N 1
ATOM 826 C CA . GLU A 1 106 ? 2.279 -16.562 -14.641 1 94.06 106 GLU A CA 1
ATOM 827 C C . GLU A 1 106 ? 3.088 -17.844 -14.719 1 94.06 106 GLU A C 1
ATOM 829 O O . GLU A 1 106 ? 2.688 -18.875 -14.164 1 94.06 106 GLU A O 1
ATOM 834 N N . GLU A 1 107 ? 4.211 -17.797 -15.453 1 95.56 107 GLU A N 1
ATOM 835 C CA . GLU A 1 107 ? 5.102 -18.953 -15.516 1 95.56 107 GLU A CA 1
ATOM 836 C C . GLU A 1 107 ? 5.672 -19.281 -14.133 1 95.56 107 GLU A C 1
ATOM 838 O O . GLU A 1 107 ? 5.734 -20.453 -13.75 1 95.56 107 GLU A O 1
ATOM 843 N N . TYR A 1 108 ? 6.082 -18.25 -13.391 1 95.94 108 TYR A N 1
ATOM 844 C CA . TYR A 1 108 ? 6.582 -18.453 -12.039 1 95.94 108 TYR A CA 1
ATOM 845 C C . TYR A 1 108 ? 5.516 -19.094 -11.156 1 95.94 108 TYR A C 1
ATOM 847 O O . TYR A 1 108 ? 5.805 -20.016 -10.383 1 95.94 108 TYR A O 1
ATOM 855 N N . ILE A 1 109 ? 4.297 -18.625 -11.359 1 95.44 109 ILE A N 1
ATOM 856 C CA . ILE A 1 109 ? 3.176 -19.094 -10.547 1 95.44 109 ILE A CA 1
ATOM 857 C C . ILE A 1 109 ? 2.889 -20.562 -10.844 1 95.44 109 ILE A C 1
ATOM 859 O O . ILE A 1 109 ? 2.658 -21.344 -9.93 1 95.44 109 ILE A O 1
ATOM 863 N N . GLN A 1 110 ? 2.93 -20.906 -12.07 1 95.44 110 GLN A N 1
ATOM 864 C CA . GLN A 1 110 ? 2.662 -22.281 -12.484 1 95.44 110 GLN A CA 1
ATOM 865 C C . GLN A 1 110 ? 3.721 -23.234 -11.938 1 95.44 110 GLN A C 1
ATOM 867 O O . GLN A 1 110 ? 3.422 -24.391 -11.625 1 95.44 110 GLN A O 1
ATOM 872 N N . LYS A 1 111 ? 4.879 -22.734 -11.789 1 94.44 111 LYS A N 1
ATOM 873 C CA . LYS A 1 111 ? 5.973 -23.547 -11.281 1 94.44 111 LYS A CA 1
ATOM 874 C C . LYS A 1 111 ? 5.895 -23.703 -9.766 1 94.44 111 LYS A C 1
ATOM 876 O O . LYS A 1 111 ? 6.316 -24.719 -9.211 1 94.44 111 LYS A O 1
ATOM 881 N N . SER A 1 112 ? 5.352 -22.656 -9.125 1 94.38 112 SER A N 1
ATOM 882 C CA . SER A 1 112 ? 5.293 -22.703 -7.664 1 94.38 112 SER A CA 1
ATOM 883 C C . SER A 1 112 ? 4.137 -21.859 -7.125 1 94.38 112 SER A C 1
ATOM 885 O O . SER A 1 112 ? 4.215 -20.641 -7.094 1 94.38 112 SER A O 1
ATOM 887 N N . SER A 1 113 ? 3.146 -22.547 -6.625 1 93.88 113 SER A N 1
ATOM 888 C CA . SER A 1 113 ? 2.039 -21.844 -5.988 1 93.88 113 SER A CA 1
ATOM 889 C C . SER A 1 113 ? 2.488 -21.141 -4.707 1 93.88 113 SER A C 1
ATOM 891 O O . SER A 1 113 ? 1.965 -20.094 -4.355 1 93.88 113 SER A O 1
ATOM 893 N N . ARG A 1 114 ? 3.488 -21.703 -4.121 1 91.62 114 ARG A N 1
ATOM 894 C CA . ARG A 1 114 ? 4.012 -21.125 -2.887 1 91.62 114 ARG A CA 1
ATOM 895 C C . ARG A 1 114 ? 4.707 -19.797 -3.156 1 91.62 114 ARG A C 1
ATOM 897 O O . ARG A 1 114 ? 4.648 -18.891 -2.33 1 91.62 114 ARG A O 1
ATOM 904 N N . PHE A 1 115 ? 5.336 -19.734 -4.309 1 93.56 115 PHE A N 1
ATOM 905 C CA . PHE A 1 115 ? 5.949 -18.469 -4.73 1 93.56 115 PHE A CA 1
ATOM 906 C C . PHE A 1 115 ? 4.902 -17.375 -4.832 1 93.56 115 PHE A C 1
ATOM 908 O O . PHE A 1 115 ? 5.086 -16.281 -4.277 1 93.56 115 PHE A O 1
ATOM 915 N N . ALA A 1 116 ? 3.791 -17.688 -5.445 1 94.69 116 ALA A N 1
ATOM 916 C CA . ALA A 1 116 ? 2.715 -16.719 -5.633 1 94.69 116 ALA A CA 1
ATOM 917 C C . ALA A 1 116 ? 2.105 -16.312 -4.293 1 94.69 116 ALA A C 1
ATOM 919 O O . ALA A 1 116 ? 1.863 -15.133 -4.051 1 94.69 116 ALA A O 1
ATOM 920 N N . ALA A 1 117 ? 1.942 -17.312 -3.465 1 93.62 117 ALA A N 1
ATOM 921 C CA . ALA A 1 117 ? 1.372 -17.031 -2.15 1 93.62 117 ALA A CA 1
ATOM 922 C C . ALA A 1 117 ? 2.291 -16.125 -1.333 1 93.62 117 ALA A C 1
ATOM 924 O O . ALA A 1 117 ? 1.823 -15.227 -0.628 1 93.62 117 ALA A O 1
ATOM 925 N N . SER A 1 118 ? 3.549 -16.359 -1.452 1 92.06 118 SER A N 1
ATOM 926 C CA . SER A 1 118 ? 4.535 -15.547 -0.737 1 92.06 118 SER A CA 1
ATOM 927 C C . SER A 1 118 ? 4.551 -14.109 -1.249 1 92.06 118 SER A C 1
ATOM 929 O O . SER A 1 118 ? 4.68 -13.172 -0.466 1 92.06 118 SER A O 1
ATOM 931 N N . LEU A 1 119 ? 4.418 -13.945 -2.535 1 93.56 119 LEU A N 1
ATOM 932 C CA . LEU A 1 119 ? 4.355 -12.617 -3.125 1 93.56 119 LEU A CA 1
ATOM 933 C C . LEU A 1 119 ? 3.121 -11.867 -2.639 1 93.56 119 LEU A C 1
ATOM 935 O O . LEU A 1 119 ? 3.209 -10.695 -2.268 1 93.56 119 LEU A O 1
ATOM 939 N N . ILE A 1 120 ? 2.043 -12.523 -2.666 1 94 120 ILE A N 1
ATOM 940 C CA . ILE A 1 120 ? 0.779 -11.938 -2.227 1 94 120 ILE A CA 1
ATOM 941 C C . ILE A 1 120 ? 0.89 -11.508 -0.767 1 94 120 ILE A C 1
ATOM 943 O O . ILE A 1 120 ? 0.468 -10.406 -0.407 1 94 120 ILE A O 1
ATOM 947 N N . TYR A 1 121 ? 1.479 -12.336 0.018 1 91.44 121 TYR A N 1
ATOM 948 C CA . TYR A 1 121 ? 1.696 -12.008 1.421 1 91.44 121 TYR A CA 1
ATOM 949 C C . TYR A 1 121 ? 2.578 -10.773 1.56 1 91.44 121 TYR A C 1
ATOM 951 O O . TYR A 1 121 ? 2.244 -9.844 2.295 1 91.44 121 TYR A O 1
ATOM 959 N N . ALA A 1 122 ? 3.633 -10.734 0.872 1 89.56 122 ALA A N 1
ATOM 960 C CA . ALA A 1 122 ? 4.578 -9.625 0.944 1 89.56 122 ALA A CA 1
ATOM 961 C C . ALA A 1 122 ? 3.916 -8.312 0.518 1 89.56 122 ALA A C 1
ATOM 963 O O . ALA A 1 122 ? 4.098 -7.281 1.165 1 89.56 122 ALA A O 1
ATOM 964 N N . LEU A 1 123 ? 3.191 -8.375 -0.527 1 91.19 123 LEU A N 1
ATOM 965 C CA . LEU A 1 123 ? 2.48 -7.195 -1.013 1 91.19 123 LEU A CA 1
ATOM 966 C C . LEU A 1 123 ? 1.453 -6.719 0.01 1 91.19 123 LEU A C 1
ATOM 968 O O . LEU A 1 123 ? 1.271 -5.516 0.201 1 91.19 123 LEU A O 1
ATOM 972 N N . SER A 1 124 ? 0.814 -7.645 0.621 1 90.56 124 SER A N 1
ATOM 973 C CA . SER A 1 124 ? -0.203 -7.312 1.614 1 90.56 124 SER A CA 1
ATOM 974 C C . SER A 1 124 ? 0.414 -6.637 2.832 1 90.56 124 SER A C 1
ATOM 976 O O . SER A 1 124 ? -0.155 -5.684 3.375 1 90.56 124 SER A O 1
ATOM 978 N N . ILE A 1 125 ? 1.521 -7.105 3.223 1 85.12 125 ILE A N 1
ATOM 979 C CA . ILE A 1 125 ? 2.219 -6.504 4.352 1 85.12 125 ILE A CA 1
ATOM 980 C C . ILE A 1 125 ? 2.619 -5.074 4.008 1 85.12 125 ILE A C 1
ATOM 982 O O . ILE A 1 125 ? 2.41 -4.156 4.805 1 85.12 125 ILE A O 1
ATOM 986 N N . LYS A 1 126 ? 3.158 -4.883 2.85 1 84.44 126 LYS A N 1
ATOM 987 C CA . LYS A 1 126 ? 3.561 -3.553 2.406 1 84.44 126 LYS A CA 1
ATOM 988 C C . LYS A 1 126 ? 2.363 -2.607 2.342 1 84.44 126 LYS A C 1
ATOM 990 O O . LYS A 1 126 ? 2.459 -1.446 2.744 1 84.44 126 LYS A O 1
ATOM 995 N N . GLN A 1 127 ? 1.33 -3.094 1.798 1 84.25 127 GLN A N 1
ATOM 996 C CA . GLN A 1 127 ? 0.11 -2.297 1.719 1 84.25 127 GLN A CA 1
ATOM 997 C C . GLN A 1 127 ? -0.37 -1.888 3.107 1 84.25 127 GLN A C 1
ATOM 999 O O . GLN A 1 127 ? -0.739 -0.731 3.326 1 84.25 127 GLN A O 1
ATOM 1004 N N . ARG A 1 128 ? -0.423 -2.805 3.982 1 81 128 ARG A N 1
ATOM 1005 C CA . ARG A 1 128 ? -0.862 -2.535 5.348 1 81 128 ARG A CA 1
ATOM 1006 C C . ARG A 1 128 ? 0.011 -1.472 6.004 1 81 128 ARG A C 1
ATOM 1008 O O . ARG A 1 128 ? -0.497 -0.568 6.672 1 81 128 ARG A O 1
ATOM 1015 N N . GLN A 1 129 ? 1.236 -1.619 5.797 1 77.5 129 GLN A N 1
ATOM 1016 C CA . GLN A 1 129 ? 2.17 -0.656 6.375 1 77.5 129 GLN A CA 1
ATOM 1017 C C . GLN A 1 129 ? 1.973 0.73 5.77 1 77.5 129 GLN A C 1
ATOM 1019 O O . GLN A 1 129 ? 2.02 1.736 6.48 1 77.5 129 GLN A O 1
ATOM 1024 N N . ALA A 1 130 ? 1.802 0.764 4.473 1 78.44 130 ALA A N 1
ATOM 1025 C CA . ALA A 1 130 ? 1.579 2.041 3.797 1 78.44 130 ALA A CA 1
ATOM 1026 C C . ALA A 1 130 ? 0.298 2.705 4.289 1 78.44 130 ALA A C 1
ATOM 1028 O O . ALA A 1 130 ? 0.274 3.914 4.539 1 78.44 130 ALA A O 1
ATOM 1029 N N . VAL A 1 131 ? -0.724 1.964 4.422 1 75.69 131 VAL A N 1
ATOM 1030 C CA . VAL A 1 131 ? -2.014 2.48 4.867 1 75.69 131 VAL A CA 1
ATOM 1031 C C . VAL A 1 131 ? -1.906 2.967 6.309 1 75.69 131 VAL A C 1
ATOM 1033 O O . VAL A 1 131 ? -2.453 4.016 6.66 1 75.69 131 VAL A O 1
ATOM 1036 N N . ALA A 1 132 ? -1.231 2.191 7.094 1 72.62 132 ALA A N 1
ATOM 1037 C CA . ALA A 1 132 ? -1.021 2.602 8.477 1 72.62 132 ALA A CA 1
ATOM 1038 C C . ALA A 1 132 ? -0.275 3.932 8.547 1 72.62 132 ALA A C 1
ATOM 1040 O O . ALA A 1 132 ? -0.629 4.809 9.344 1 72.62 132 ALA A O 1
ATOM 1041 N N . ARG A 1 133 ? 0.718 4.066 7.785 1 70.31 133 ARG A N 1
ATOM 1042 C CA . ARG A 1 133 ? 1.484 5.309 7.742 1 70.31 133 ARG A CA 1
ATOM 1043 C C . ARG A 1 133 ? 0.628 6.465 7.238 1 70.31 133 ARG A C 1
ATOM 1045 O O . ARG A 1 133 ? 0.756 7.594 7.715 1 70.31 133 ARG A O 1
ATOM 1052 N N . LEU A 1 134 ? -0.16 6.176 6.258 1 70.5 134 LEU A N 1
ATOM 1053 C CA . LEU A 1 134 ? -1.073 7.176 5.719 1 70.5 134 LEU A CA 1
ATOM 1054 C C . LEU A 1 134 ? -2.037 7.664 6.797 1 70.5 134 LEU A C 1
ATOM 1056 O O . LEU A 1 134 ? -2.287 8.867 6.914 1 70.5 134 LEU A O 1
ATOM 1060 N N . HIS A 1 135 ? -2.555 6.738 7.477 1 67.12 135 HIS A N 1
ATOM 1061 C CA . HIS A 1 135 ? -3.447 7.102 8.57 1 67.12 135 HIS A CA 1
ATOM 1062 C C . HIS A 1 135 ? -2.73 7.957 9.609 1 67.12 135 HIS A C 1
ATOM 1064 O O . HIS A 1 135 ? -3.301 8.922 10.125 1 67.12 135 HIS A O 1
ATOM 1070 N N . GLN A 1 136 ? -1.594 7.504 9.875 1 61.25 136 GLN A N 1
ATOM 1071 C CA . GLN A 1 136 ? -0.799 8.266 10.828 1 61.25 136 GLN A CA 1
ATOM 1072 C C . GLN A 1 136 ? -0.52 9.672 10.312 1 61.25 136 GLN A C 1
ATOM 1074 O O . GLN A 1 136 ? -0.521 10.633 11.086 1 61.25 136 GLN A O 1
ATOM 1079 N N . ALA A 1 137 ? -0.266 9.711 9.07 1 59.53 137 ALA A N 1
ATOM 1080 C CA . ALA A 1 137 ? 0.065 10.992 8.461 1 59.53 137 ALA A CA 1
ATOM 1081 C C . ALA A 1 137 ? -1.16 11.898 8.391 1 59.53 137 ALA A C 1
ATOM 1083 O O . ALA A 1 137 ? -1.055 13.109 8.602 1 59.53 137 ALA A O 1
ATOM 1084 N N . VAL A 1 138 ? -2.215 11.492 7.918 1 52.28 138 VAL A N 1
ATOM 1085 C CA . VAL A 1 138 ? -3.428 12.281 7.73 1 52.28 138 VAL A CA 1
ATOM 1086 C C . VAL A 1 138 ? -4.059 12.586 9.086 1 52.28 138 VAL A C 1
ATOM 1088 O O . VAL A 1 138 ? -4.535 13.703 9.32 1 52.28 138 VAL A O 1
ATOM 1091 N N . PHE A 1 139 ? -4.305 11.633 9.992 1 48.03 139 PHE A N 1
ATOM 1092 C CA . PHE A 1 139 ? -4.945 11.883 11.273 1 48.03 139 PHE A CA 1
ATOM 1093 C C . PHE A 1 139 ? -3.938 12.398 12.289 1 48.03 139 PHE A C 1
ATOM 1095 O O . PHE A 1 139 ? -4.289 12.648 13.445 1 48.03 139 PHE A O 1
ATOM 1102 N N . GLU A 1 140 ? -2.65 12.25 12.062 1 46.72 140 GLU A N 1
ATOM 1103 C CA . GLU A 1 140 ? -1.773 12.844 13.07 1 46.72 140 GLU A CA 1
ATOM 1104 C C . GLU A 1 140 ? -2.051 14.336 13.227 1 46.72 140 GLU A C 1
ATOM 1106 O O . GLU A 1 140 ? -1.96 15.102 12.266 1 46.72 140 GLU A O 1
ATOM 1111 N N . SER A 1 141 ? -2.855 14.766 14.102 1 48.66 141 SER A N 1
ATOM 1112 C CA . SER A 1 141 ? -3.1 16.031 14.797 1 48.66 141 SER A CA 1
ATOM 1113 C C . SER A 1 141 ? -1.841 16.875 14.844 1 48.66 141 SER A C 1
ATOM 1115 O O . SER A 1 141 ? -0.729 16.375 14.703 1 48.66 141 SER A O 1
ATOM 1117 N N . PRO A 1 142 ? -2 18.203 14.883 1 51 142 PRO A N 1
ATOM 1118 C CA . PRO A 1 142 ? -0.814 19.016 15.188 1 51 142 PRO A CA 1
ATOM 1119 C C . PRO A 1 142 ? 0.096 18.359 16.219 1 51 142 PRO A C 1
ATOM 1121 O O . PRO A 1 142 ? 1.32 18.375 16.078 1 51 142 PRO A O 1
ATOM 1124 N N . GLU A 1 143 ? -0.454 17.625 17.141 1 54.03 143 GLU A N 1
ATOM 1125 C CA . GLU A 1 143 ? 0.301 16.969 18.203 1 54.03 143 GLU A CA 1
ATOM 1126 C C . GLU A 1 143 ? 1.103 15.789 17.656 1 54.03 143 GLU A C 1
ATOM 1128 O O . GLU A 1 143 ? 2.279 15.625 17.984 1 54.03 143 GLU A O 1
ATOM 1133 N N . GLN A 1 144 ? 0.55 15.117 16.906 1 55.78 144 GLN A N 1
ATOM 1134 C CA . GLN A 1 144 ? 1.223 13.922 16.406 1 55.78 144 GLN A CA 1
ATOM 1135 C C . GLN A 1 144 ? 2.324 14.289 15.414 1 55.78 144 GLN A C 1
ATOM 1137 O O . GLN A 1 144 ? 3.391 13.672 15.406 1 55.78 144 GLN A O 1
ATOM 1142 N N . ARG A 1 145 ? 2.09 15.227 14.664 1 56.66 145 ARG A N 1
ATOM 1143 C CA . ARG A 1 145 ? 3.131 15.727 13.781 1 56.66 145 ARG A CA 1
ATOM 1144 C C . ARG A 1 145 ? 4.344 16.203 14.57 1 56.66 145 ARG A C 1
ATOM 1146 O O . ARG A 1 145 ? 5.484 15.961 14.172 1 56.66 145 ARG A O 1
ATOM 1153 N N . ILE A 1 146 ? 3.977 16.844 15.586 1 59.94 146 ILE A N 1
ATOM 1154 C CA . ILE A 1 146 ? 5.031 17.344 16.453 1 59.94 146 ILE A CA 1
ATOM 1155 C C . ILE A 1 146 ? 5.773 16.172 17.109 1 59.94 146 ILE A C 1
ATOM 1157 O O . ILE A 1 146 ? 7.004 16.156 17.156 1 59.94 146 ILE A O 1
ATOM 1161 N N . LEU A 1 147 ? 5.074 15.172 17.469 1 61.81 147 LEU A N 1
ATOM 1162 C CA . LEU A 1 147 ? 5.707 14.023 18.109 1 61.81 147 LEU A CA 1
ATOM 1163 C C . LEU A 1 147 ? 6.594 13.266 17.125 1 61.81 147 LEU A C 1
ATOM 1165 O O . LEU A 1 147 ? 7.691 12.828 17.484 1 61.81 147 LEU A O 1
ATOM 1169 N N . ILE A 1 148 ? 6.203 13.125 16.016 1 59.16 148 ILE A N 1
ATOM 1170 C CA . ILE A 1 148 ? 6.977 12.43 15 1 59.16 148 ILE A CA 1
ATOM 1171 C C . ILE A 1 148 ? 8.266 13.203 14.711 1 59.16 148 ILE A C 1
ATOM 1173 O O . ILE A 1 148 ? 9.344 12.609 14.609 1 59.16 148 ILE A O 1
ATOM 1177 N N . LEU A 1 149 ? 8.062 14.492 14.5 1 55.41 149 LEU A N 1
ATOM 1178 C CA . LEU A 1 149 ? 9.242 15.32 14.281 1 55.41 149 LEU A CA 1
ATOM 1179 C C . LEU A 1 149 ? 10.227 15.18 15.438 1 55.41 149 LEU A C 1
ATOM 1181 O O . LEU A 1 149 ? 11.422 14.992 15.219 1 55.41 149 LEU A O 1
ATOM 1185 N N . LEU A 1 150 ? 9.703 15.203 16.609 1 61.25 150 LEU A N 1
ATOM 1186 C CA . LEU A 1 150 ? 10.578 15.141 17.781 1 61.25 150 LEU A CA 1
ATOM 1187 C C . LEU A 1 150 ? 11.25 13.781 17.891 1 61.25 150 LEU A C 1
ATOM 1189 O O . LEU A 1 150 ? 12.43 13.695 18.25 1 61.25 150 LEU A O 1
ATOM 1193 N N . GLU A 1 151 ? 10.523 12.797 17.5 1 57.72 151 GLU A N 1
ATOM 1194 C CA . GLU A 1 151 ? 11.102 11.453 17.531 1 57.72 151 GLU A CA 1
ATOM 1195 C C . GLU A 1 151 ? 12.188 11.297 16.469 1 57.72 151 GLU A C 1
ATOM 1197 O O . GLU A 1 151 ? 13.219 10.664 16.703 1 57.72 151 GLU A O 1
ATOM 1202 N N . GLN A 1 152 ? 11.922 11.773 15.352 1 51.56 152 GLN A N 1
ATOM 1203 C CA . GLN A 1 152 ? 12.906 11.734 14.273 1 51.56 152 GLN A CA 1
ATOM 1204 C C . GLN A 1 152 ? 14.172 12.508 14.656 1 51.56 152 GLN A C 1
ATOM 1206 O O . GLN A 1 152 ? 15.281 12.062 14.383 1 51.56 152 GLN A O 1
ATOM 1211 N N . MET A 1 153 ? 13.945 13.602 15.211 1 52.97 153 MET A N 1
ATOM 1212 C CA . MET A 1 153 ? 15.078 14.406 15.68 1 52.97 153 MET A CA 1
ATOM 1213 C C . MET A 1 153 ? 15.852 13.672 16.766 1 52.97 153 MET A C 1
ATOM 1215 O O . MET A 1 153 ? 17.078 13.758 16.828 1 52.97 153 MET A O 1
ATOM 1219 N N . ALA A 1 154 ? 15.094 13.023 17.531 1 56.31 154 ALA A N 1
ATOM 1220 C CA . ALA A 1 154 ? 15.734 12.234 18.594 1 56.31 154 ALA A CA 1
ATOM 1221 C C . ALA A 1 154 ? 16.641 11.156 18 1 56.31 154 ALA A C 1
ATOM 1223 O O . ALA A 1 154 ? 17.688 10.852 18.562 1 56.31 154 ALA A O 1
ATOM 1224 N N . GLU A 1 155 ? 16.156 10.625 17.016 1 49.09 155 GLU A N 1
ATOM 1225 C CA . GLU A 1 155 ? 16.938 9.555 16.391 1 49.09 155 GLU A CA 1
ATOM 1226 C C . GLU A 1 155 ? 18.203 10.094 15.75 1 49.09 155 GLU A C 1
ATOM 1228 O O . GLU A 1 155 ? 19.234 9.422 15.734 1 49.09 155 GLU A O 1
ATOM 1233 N N . THR A 1 156 ? 18.047 11.172 15.211 1 44.41 156 THR A N 1
ATOM 1234 C CA . THR A 1 156 ? 19.188 11.703 14.461 1 44.41 156 THR A CA 1
ATOM 1235 C C . THR A 1 156 ? 20.125 12.492 15.375 1 44.41 156 THR A C 1
ATOM 1237 O O . THR A 1 156 ? 21.328 12.547 15.133 1 44.41 156 THR A O 1
ATOM 1240 N N . HIS A 1 157 ? 19.547 13.164 16.25 1 44.69 157 HIS A N 1
ATOM 1241 C CA . HIS A 1 157 ? 20.359 14.008 17.109 1 44.69 157 HIS A CA 1
ATOM 1242 C C . HIS A 1 157 ? 20.438 13.438 18.531 1 44.69 157 HIS A C 1
ATOM 1244 O O . HIS A 1 157 ? 20.859 14.125 19.453 1 44.69 157 HIS A O 1
ATOM 1250 N N . ALA A 1 158 ? 19.875 12.328 18.688 1 44.84 158 ALA A N 1
ATOM 1251 C CA . ALA A 1 158 ? 19.812 11.82 20.047 1 44.84 158 ALA A CA 1
ATOM 1252 C C . ALA A 1 158 ? 21.203 11.828 20.703 1 44.84 158 ALA A C 1
ATOM 1254 O O . ALA A 1 158 ? 22.094 11.102 20.266 1 44.84 158 ALA A O 1
ATOM 1255 N N . ASP A 1 159 ? 21.562 12.891 21 1 42.16 159 ASP A N 1
ATOM 1256 C CA . ASP A 1 159 ? 22.531 12.703 22.062 1 42.16 159 ASP A CA 1
ATOM 1257 C C . ASP A 1 159 ? 21.969 11.812 23.172 1 42.16 159 ASP A C 1
ATOM 1259 O O . ASP A 1 159 ? 20.828 11.977 23.594 1 42.16 159 ASP A O 1
ATOM 1263 N N . ARG A 1 160 ? 22.406 10.531 23.172 1 42.91 160 ARG A N 1
ATOM 1264 C CA . ARG A 1 160 ? 22.188 9.492 24.172 1 42.91 160 ARG A CA 1
ATOM 1265 C C . ARG A 1 160 ? 22.109 10.078 25.562 1 42.91 160 ARG A C 1
ATOM 1267 O O . ARG A 1 160 ? 23.141 10.469 26.141 1 42.91 160 ARG A O 1
ATOM 1274 N N . ILE A 1 161 ? 21.094 10.914 25.797 1 40.97 161 ILE A N 1
ATOM 1275 C CA . ILE A 1 161 ? 21.312 11.211 27.203 1 40.97 161 ILE A CA 1
ATOM 1276 C C . ILE A 1 161 ? 21.297 9.922 28.016 1 40.97 161 ILE A C 1
ATOM 1278 O O . ILE A 1 161 ? 20.938 8.859 27.5 1 40.97 161 ILE A O 1
ATOM 1282 N N . ASP A 1 162 ? 20.734 10.023 29.297 1 42.69 162 ASP A N 1
ATOM 1283 C CA . ASP A 1 162 ? 21.031 9.141 30.422 1 42.69 162 ASP A CA 1
ATOM 1284 C C . ASP A 1 162 ? 20.344 7.785 30.25 1 42.69 162 ASP A C 1
ATOM 1286 O O . ASP A 1 162 ? 19.281 7.695 29.641 1 42.69 162 ASP A O 1
ATOM 1290 N N . ALA A 1 163 ? 21.047 6.586 30.422 1 44 163 ALA A N 1
ATOM 1291 C CA . ALA A 1 163 ? 20.844 5.141 30.406 1 44 163 ALA A CA 1
ATOM 1292 C C . ALA A 1 163 ? 19.422 4.777 30.812 1 44 163 ALA A C 1
ATOM 1294 O O . ALA A 1 163 ? 18.891 3.756 30.375 1 44 163 ALA A O 1
ATOM 1295 N N . VAL A 1 164 ? 18.828 5.273 31.922 1 45.25 164 VAL A N 1
ATOM 1296 C CA . VAL A 1 164 ? 17.688 4.719 32.656 1 45.25 164 VAL A CA 1
ATOM 1297 C C . VAL A 1 164 ? 16.375 5.164 31.984 1 45.25 164 VAL A C 1
ATOM 1299 O O . VAL A 1 164 ? 15.461 4.363 31.812 1 45.25 164 VAL A O 1
ATOM 1302 N N . ASN A 1 165 ? 16.25 6.621 31.719 1 44.22 165 ASN A N 1
ATOM 1303 C CA . ASN A 1 165 ? 15.062 7.227 31.125 1 44.22 165 ASN A CA 1
ATOM 1304 C C . ASN A 1 165 ? 15.406 8 29.859 1 44.22 165 ASN A C 1
ATOM 1306 O O . ASN A 1 165 ? 15.797 9.164 29.922 1 44.22 165 ASN A O 1
ATOM 1310 N N . PRO A 1 166 ? 15.531 7.355 28.766 1 46.41 166 PRO A N 1
ATOM 1311 C CA . PRO A 1 166 ? 16 8.07 27.578 1 46.41 166 PRO A CA 1
ATOM 1312 C C . PRO A 1 166 ? 15.156 9.297 27.25 1 46.41 166 PRO A C 1
ATOM 1314 O O . PRO A 1 166 ? 13.93 9.195 27.141 1 46.41 166 PRO A O 1
ATOM 1317 N N . VAL A 1 167 ? 15.523 10.344 27.984 1 51.91 167 VAL A N 1
ATOM 1318 C CA . VAL A 1 167 ? 14.938 11.656 27.703 1 51.91 167 VAL A CA 1
ATOM 1319 C C . VAL A 1 167 ? 15.633 12.305 26.516 1 51.91 167 VAL A C 1
ATOM 1321 O O . VAL A 1 167 ? 16.859 12.297 26.438 1 51.91 167 VAL A O 1
ATOM 1324 N N . LEU A 1 168 ? 15 12.391 25.438 1 54.12 168 LEU A N 1
ATOM 1325 C CA . LEU A 1 168 ? 15.586 13.062 24.281 1 54.12 168 LEU A CA 1
ATOM 1326 C C . LEU A 1 168 ? 15.32 14.562 24.344 1 54.12 168 LEU A C 1
ATOM 1328 O O . LEU A 1 168 ? 14.172 14.992 24.484 1 54.12 168 LEU A O 1
ATOM 1332 N N . ARG A 1 169 ? 16.469 15.305 24.625 1 58.94 169 ARG A N 1
ATOM 1333 C CA . ARG A 1 169 ? 16.422 16.766 24.641 1 58.94 169 ARG A CA 1
ATOM 1334 C C . ARG A 1 169 ? 16.562 17.344 23.25 1 58.94 169 ARG A C 1
ATOM 1336 O O . ARG A 1 169 ? 17.5 16.984 22.516 1 58.94 169 ARG A O 1
ATOM 1343 N N . ILE A 1 170 ? 15.562 18 22.781 1 60.22 170 ILE A N 1
ATOM 1344 C CA . ILE A 1 170 ? 15.578 18.641 21.469 1 60.22 170 ILE A CA 1
ATOM 1345 C C . ILE A 1 170 ? 15.547 20.156 21.625 1 60.22 170 ILE A C 1
ATOM 1347 O O . ILE A 1 170 ? 14.672 20.688 22.312 1 60.22 170 ILE A O 1
ATOM 1351 N N . ASN A 1 171 ? 16.625 20.891 21.172 1 62.59 171 ASN A N 1
ATOM 1352 C CA . ASN A 1 171 ? 16.75 22.344 21.266 1 62.59 171 ASN A CA 1
ATOM 1353 C C . ASN A 1 171 ? 16.141 23.031 20.062 1 62.59 171 ASN A C 1
ATOM 1355 O O . ASN A 1 171 ? 16.844 23.406 19.125 1 62.59 171 ASN A O 1
ATOM 1359 N N . LEU A 1 172 ? 14.836 22.984 20.078 1 66.69 172 LEU A N 1
ATOM 1360 C CA . LEU A 1 172 ? 14.094 23.672 19.016 1 66.69 172 LEU A CA 1
ATOM 1361 C C . LEU A 1 172 ? 13.086 24.656 19.609 1 66.69 172 LEU A C 1
ATOM 1363 O O . LEU A 1 172 ? 12.461 24.359 20.641 1 66.69 172 LEU A O 1
ATOM 1367 N N . THR A 1 173 ? 13.031 25.844 19.031 1 66.38 173 THR A N 1
ATOM 1368 C CA . THR A 1 173 ? 11.953 26.75 19.391 1 66.38 173 THR A CA 1
ATOM 1369 C C . THR A 1 173 ? 10.633 26.281 18.781 1 66.38 173 THR A C 1
ATOM 1371 O O . THR A 1 173 ? 10.609 25.438 17.891 1 66.38 173 THR A O 1
ATOM 1374 N N . HIS A 1 174 ? 9.492 26.75 19.453 1 74 174 HIS A N 1
ATOM 1375 C CA . HIS A 1 174 ? 8.18 26.422 18.922 1 74 174 HIS A CA 1
ATOM 1376 C C . HIS A 1 174 ? 8.047 26.859 17.469 1 74 174 HIS A C 1
ATOM 1378 O O . HIS A 1 174 ? 7.383 26.188 16.672 1 74 174 HIS A O 1
ATOM 1384 N N . GLU A 1 175 ? 8.734 27.875 17.203 1 66.88 175 GLU A N 1
ATOM 1385 C CA . GLU A 1 175 ? 8.75 28.344 15.82 1 66.88 175 GLU A CA 1
ATOM 1386 C C . GLU A 1 175 ? 9.461 27.359 14.906 1 66.88 175 GLU A C 1
ATOM 1388 O O . GLU A 1 175 ? 8.977 27.062 13.805 1 66.88 175 GLU A O 1
ATOM 1393 N N . GLN A 1 176 ? 10.57 26.859 15.297 1 60.31 176 GLN A N 1
ATOM 1394 C CA . GLN A 1 176 ? 11.312 25.875 14.523 1 60.31 176 GLN A CA 1
ATOM 1395 C C . GLN A 1 176 ? 10.508 24.594 14.336 1 60.31 176 GLN A C 1
ATOM 1397 O O . GLN A 1 176 ? 10.5 24.016 13.25 1 60.31 176 GLN A O 1
ATOM 1402 N N . ILE A 1 177 ? 9.914 24.188 15.328 1 67.69 177 ILE A N 1
ATOM 1403 C CA . ILE A 1 177 ? 9.055 23.016 15.258 1 67.69 177 ILE A CA 1
ATOM 1404 C C . ILE A 1 177 ? 7.934 23.25 14.25 1 67.69 177 ILE A C 1
ATOM 1406 O O . ILE A 1 177 ? 7.605 22.375 13.445 1 67.69 177 ILE A O 1
ATOM 1410 N N . GLY A 1 178 ? 7.289 24.328 14.43 1 65.81 178 GLY A N 1
ATOM 1411 C CA . GLY A 1 178 ? 6.25 24.688 13.484 1 65.81 178 GLY A CA 1
ATOM 1412 C C . GLY A 1 178 ? 6.703 24.594 12.039 1 65.81 178 GLY A C 1
ATOM 1413 O O . GLY A 1 178 ? 6.012 24.031 11.195 1 65.81 178 GLY A O 1
ATOM 1414 N N . ASN A 1 179 ? 7.91 25.062 11.844 1 58.19 179 ASN A N 1
ATOM 1415 C CA . ASN A 1 179 ? 8.492 25.031 10.5 1 58.19 179 ASN A CA 1
ATOM 1416 C C . ASN A 1 179 ? 8.703 23.594 10.016 1 58.19 179 ASN A C 1
ATOM 1418 O O . ASN A 1 179 ? 8.469 23.297 8.844 1 58.19 179 ASN A O 1
ATOM 1422 N N . LEU A 1 180 ? 9.055 22.812 10.891 1 50.84 180 LEU A N 1
ATOM 1423 C CA . LEU A 1 180 ? 9.406 21.438 10.547 1 50.84 180 LEU A CA 1
ATOM 1424 C C . LEU A 1 180 ? 8.164 20.578 10.422 1 50.84 180 LEU A C 1
ATOM 1426 O O . LEU A 1 180 ? 8.188 19.531 9.766 1 50.84 180 LEU A O 1
ATOM 1430 N N . THR A 1 181 ? 7.148 21.047 11.008 1 60.09 181 THR A N 1
ATOM 1431 C CA . THR A 1 181 ? 5.949 20.219 11.047 1 60.09 181 THR A CA 1
ATOM 1432 C C . THR A 1 181 ? 4.824 20.859 10.234 1 60.09 181 THR A C 1
ATOM 1434 O O . THR A 1 181 ? 3.709 20.328 10.195 1 60.09 181 THR A O 1
ATOM 1437 N N . ASN A 1 182 ? 5.199 22.031 9.742 1 53.44 182 ASN A N 1
ATOM 1438 C CA . ASN A 1 182 ? 4.223 22.797 8.984 1 53.44 182 ASN A CA 1
ATOM 1439 C C . ASN A 1 182 ? 2.996 23.141 9.828 1 53.44 182 ASN A C 1
ATOM 1441 O O . ASN A 1 182 ? 1.862 22.906 9.406 1 53.44 182 ASN A O 1
ATOM 1445 N N . LEU A 1 183 ? 3.271 23.469 10.922 1 61.62 183 LEU A N 1
ATOM 1446 C CA . LEU A 1 183 ? 2.297 23.984 11.883 1 61.62 183 LEU A CA 1
ATOM 1447 C C . LEU A 1 183 ? 2.617 25.422 12.273 1 61.62 183 LEU A C 1
ATOM 1449 O O . LEU A 1 183 ? 3.773 25.844 12.203 1 61.62 183 LEU A O 1
ATOM 1453 N N . SER A 1 184 ? 1.619 26.25 12.641 1 58.03 184 SER A N 1
ATOM 1454 C CA . SER A 1 184 ? 1.88 27.547 13.25 1 58.03 184 SER A CA 1
ATOM 1455 C C . SER A 1 184 ? 2.518 27.391 14.633 1 58.03 184 SER A C 1
ATOM 1457 O O . SER A 1 184 ? 2.363 26.359 15.281 1 58.03 184 SER A O 1
ATOM 1459 N N . ARG A 1 185 ? 3.291 28.531 14.867 1 63.03 185 ARG A N 1
ATOM 1460 C CA . ARG A 1 185 ? 3.863 28.562 16.219 1 63.03 185 ARG A CA 1
ATOM 1461 C C . ARG A 1 185 ? 2.777 28.406 17.281 1 63.03 185 ARG A C 1
ATOM 1463 O O . ARG A 1 185 ? 2.973 27.719 18.281 1 63.03 185 ARG A O 1
ATOM 1470 N N . VAL A 1 186 ? 1.621 28.969 17.016 1 61.66 186 VAL A N 1
ATOM 1471 C CA . VAL A 1 186 ? 0.527 28.906 17.984 1 61.66 186 VAL A CA 1
ATOM 1472 C C . VAL A 1 186 ? 0.009 27.469 18.094 1 61.66 186 VAL A C 1
ATOM 1474 O O . VAL A 1 186 ? -0.215 26.953 19.188 1 61.66 186 VAL A O 1
ATOM 1477 N N . THR A 1 187 ? -0.072 26.859 17.031 1 62.81 187 THR A N 1
ATOM 1478 C CA . THR A 1 187 ? -0.519 25.469 17 1 62.81 187 THR A CA 1
ATOM 1479 C C . THR A 1 187 ? 0.505 24.547 17.656 1 62.81 187 THR A C 1
ATOM 1481 O O . THR A 1 187 ? 0.139 23.641 18.406 1 62.81 187 THR A O 1
ATOM 1484 N N . VAL A 1 188 ? 1.706 24.812 17.266 1 73 188 VAL A N 1
ATOM 1485 C CA . VAL A 1 188 ? 2.771 24.047 17.906 1 73 188 VAL A CA 1
ATOM 1486 C C . VAL A 1 188 ? 2.701 24.219 19.422 1 73 188 VAL A C 1
ATOM 1488 O O . VAL A 1 188 ? 2.762 23.234 20.156 1 73 188 VAL A O 1
ATOM 1491 N N . THR A 1 189 ? 2.613 25.422 19.797 1 71.12 189 THR A N 1
ATOM 1492 C CA . THR A 1 189 ? 2.559 25.719 21.219 1 71.12 189 THR A CA 1
ATOM 1493 C C . THR A 1 189 ? 1.384 25 21.875 1 71.12 189 THR A C 1
ATOM 1495 O O . THR A 1 189 ? 1.537 24.391 22.938 1 71.12 189 THR A O 1
ATOM 1498 N N . ARG A 1 190 ? 0.293 25 21.25 1 71.44 190 ARG A N 1
ATOM 1499 C CA . ARG A 1 190 ? -0.882 24.328 21.797 1 71.44 190 ARG A CA 1
ATOM 1500 C C . ARG A 1 190 ? -0.688 22.812 21.828 1 71.44 190 ARG A C 1
ATOM 1502 O O . ARG A 1 190 ? -1.04 22.156 22.812 1 71.44 190 ARG A O 1
ATOM 1509 N N . ALA A 1 191 ? -0.189 22.375 20.797 1 72.31 191 ALA A N 1
ATOM 1510 C CA . ALA A 1 191 ? 0.057 20.938 20.703 1 72.31 191 ALA A CA 1
ATOM 1511 C C . ALA A 1 191 ? 1.067 20.484 21.75 1 72.31 191 ALA A C 1
ATOM 1513 O O . ALA A 1 191 ? 0.896 19.422 22.359 1 72.31 191 ALA A O 1
ATOM 1514 N N . LEU A 1 192 ? 2.074 21.328 21.797 1 74.25 192 LEU A N 1
ATOM 1515 C CA . LEU A 1 192 ? 3.09 21 22.781 1 74.25 192 LEU A CA 1
ATOM 1516 C C . LEU A 1 192 ? 2.512 21.031 24.188 1 74.25 192 LEU A C 1
ATOM 1518 O O . LEU A 1 192 ? 2.834 20.188 25.031 1 74.25 192 LEU A O 1
ATOM 1522 N N . GLN A 1 193 ? 1.705 21.969 24.469 1 75.62 193 GLN A N 1
ATOM 1523 C CA . GLN A 1 193 ? 1.048 22.062 25.766 1 75.62 193 GLN A CA 1
ATOM 1524 C C . GLN A 1 193 ? 0.146 20.859 26.016 1 75.62 193 GLN A C 1
ATOM 1526 O O . GLN A 1 193 ? 0.113 20.312 27.125 1 75.62 193 GLN A O 1
ATOM 1531 N N . ARG A 1 194 ? -0.47 20.469 25.062 1 70.94 194 ARG A N 1
ATOM 1532 C CA . ARG A 1 194 ? -1.321 19.281 25.188 1 70.94 194 ARG A CA 1
ATOM 1533 C C . ARG A 1 194 ? -0.488 18.031 25.438 1 70.94 194 ARG A C 1
ATOM 1535 O O . ARG A 1 194 ? -0.823 17.219 26.312 1 70.94 194 ARG A O 1
ATOM 1542 N N . LEU A 1 195 ? 0.491 17.938 24.656 1 70.94 195 LEU A N 1
ATOM 1543 C CA . LEU A 1 195 ? 1.39 16.797 24.844 1 70.94 195 LEU A CA 1
ATOM 1544 C C . LEU A 1 195 ? 1.987 16.781 26.234 1 70.94 195 LEU A C 1
ATOM 1546 O O . LEU A 1 195 ? 2.15 15.727 26.844 1 70.94 195 LEU A O 1
ATOM 1550 N N . LYS A 1 196 ? 2.33 17.953 26.703 1 75.25 196 LYS A N 1
ATOM 1551 C CA . LYS A 1 196 ? 2.848 18.109 28.062 1 75.25 196 LYS A CA 1
ATOM 1552 C C . LYS A 1 196 ? 1.81 17.672 29.094 1 75.25 196 LYS A C 1
ATOM 1554 O O . LYS A 1 196 ? 2.121 16.922 30.016 1 75.25 196 LYS A O 1
ATOM 1559 N N . ARG A 1 197 ? 0.678 18.062 28.859 1 74.38 197 ARG A N 1
ATOM 1560 C CA . ARG A 1 197 ? -0.396 17.688 29.766 1 74.38 197 ARG A CA 1
ATOM 1561 C C . ARG A 1 197 ? -0.628 16.188 29.766 1 74.38 197 ARG A C 1
ATOM 1563 O O . ARG A 1 197 ? -0.918 15.594 30.812 1 74.38 197 ARG A O 1
ATOM 1570 N N . GLU A 1 198 ? -0.395 15.625 28.75 1 65.19 198 GLU A N 1
ATOM 1571 C CA . GLU A 1 198 ? -0.589 14.188 28.609 1 65.19 198 GLU A CA 1
ATOM 1572 C C . GLU A 1 198 ? 0.616 13.414 29.141 1 65.19 198 GLU A C 1
ATOM 1574 O O . GLU A 1 198 ? 0.608 12.188 29.172 1 65.19 198 GLU A O 1
ATOM 1579 N N . GLY A 1 199 ? 1.672 14.117 29.469 1 68.81 199 GLY A N 1
ATOM 1580 C CA . GLY A 1 199 ? 2.873 13.508 30.031 1 68.81 199 GLY A CA 1
ATOM 1581 C C . GLY A 1 199 ? 3.793 12.938 28.953 1 68.81 199 GLY A C 1
ATOM 1582 O O . GLY A 1 199 ? 4.707 12.172 29.266 1 68.81 199 GLY A O 1
ATOM 1583 N N . ARG A 1 200 ? 3.502 13.266 27.719 1 66.88 200 ARG A N 1
ATOM 1584 C CA . ARG A 1 200 ? 4.277 12.68 26.625 1 66.88 200 A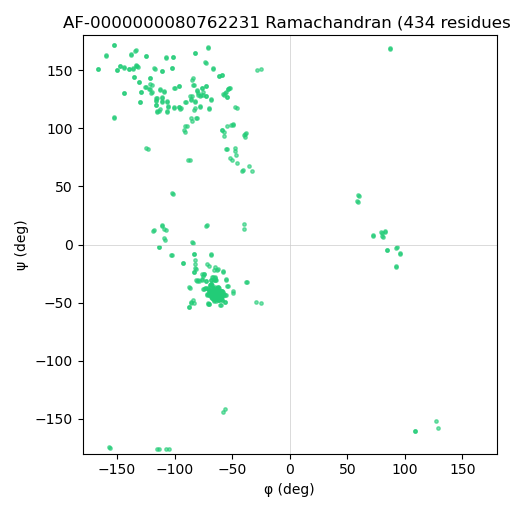RG A CA 1
ATOM 1585 C C . ARG A 1 200 ? 5.578 13.445 26.406 1 66.88 200 ARG A C 1
ATOM 1587 O O . ARG A 1 200 ? 6.504 12.938 25.781 1 66.88 200 ARG A O 1
ATOM 1594 N N . LEU A 1 201 ? 5.57 14.656 26.812 1 74.06 201 LEU A N 1
ATOM 1595 C CA . LEU A 1 201 ? 6.812 15.422 26.734 1 74.06 201 LEU A CA 1
ATOM 1596 C C . LEU A 1 201 ? 6.898 16.422 27.891 1 74.06 201 LEU A C 1
ATOM 1598 O O . LEU A 1 201 ? 5.906 16.672 28.578 1 74.06 201 LEU A O 1
ATOM 1602 N N . GLN A 1 202 ? 8.086 16.734 28.219 1 78.38 202 GLN A N 1
ATOM 1603 C CA . GLN A 1 202 ? 8.375 17.828 29.156 1 78.38 202 GLN A CA 1
ATOM 1604 C C . GLN A 1 202 ? 9.078 18.984 28.453 1 78.38 202 GLN A C 1
ATOM 1606 O O . GLN A 1 202 ? 9.844 18.781 27.516 1 78.38 202 GLN A O 1
ATOM 1611 N N . MET A 1 203 ? 8.57 20.219 28.75 1 74.5 203 MET A N 1
ATOM 1612 C CA . MET A 1 203 ? 9.195 21.391 28.156 1 74.5 203 MET A CA 1
ATOM 1613 C C . MET A 1 203 ? 10.023 22.141 29.188 1 74.5 203 MET A C 1
ATOM 1615 O O . MET A 1 203 ? 9.586 22.344 30.328 1 74.5 203 MET A O 1
ATOM 1619 N N . GLY A 1 204 ? 11.367 22.281 28.953 1 66.38 204 GLY A N 1
ATOM 1620 C CA . GLY A 1 204 ? 12.242 23.094 29.781 1 66.38 204 GLY A CA 1
ATOM 1621 C C . GLY A 1 204 ? 12.68 24.375 29.094 1 66.38 204 GLY A C 1
ATOM 1622 O O . GLY A 1 204 ? 12.195 24.703 28.016 1 66.38 204 GLY A O 1
ATOM 1623 N N . THR A 1 205 ? 13.562 25.141 29.766 1 66.38 205 THR A N 1
ATOM 1624 C CA . THR A 1 205 ? 14.109 26.375 29.203 1 66.38 205 THR A CA 1
ATOM 1625 C C . THR A 1 205 ? 14.844 26.078 27.891 1 66.38 205 THR A C 1
ATOM 1627 O O . THR A 1 205 ? 15.945 25.531 27.906 1 66.38 205 THR A O 1
ATOM 1630 N N . GLY A 1 206 ? 14.234 26.281 26.625 1 64.81 206 GLY A N 1
ATOM 1631 C CA . GLY A 1 206 ? 14.828 26.109 25.312 1 64.81 206 GLY A CA 1
ATOM 1632 C C . GLY A 1 206 ? 14.867 24.672 24.844 1 64.81 206 GLY A C 1
ATOM 1633 O O . GLY A 1 206 ? 15.586 24.328 23.906 1 64.81 206 GLY A O 1
ATOM 1634 N N . SER A 1 207 ? 14.234 23.719 25.609 1 70.12 207 SER A N 1
ATOM 1635 C CA . SER A 1 207 ? 14.359 22.328 25.219 1 70.12 207 SER A CA 1
ATOM 1636 C C . SER A 1 207 ? 13.039 21.578 25.375 1 70.12 207 SER A C 1
ATOM 1638 O O . SER A 1 207 ? 12.195 21.969 26.188 1 70.12 207 SER A O 1
ATOM 1640 N N . ILE A 1 208 ? 12.875 20.547 24.516 1 74.88 208 ILE A N 1
ATOM 1641 C CA . ILE A 1 208 ? 11.758 19.609 24.609 1 74.88 208 ILE A CA 1
ATOM 1642 C C . ILE A 1 208 ? 12.273 18.203 24.922 1 74.88 208 ILE A C 1
ATOM 1644 O O . ILE A 1 208 ? 13.227 17.734 24.297 1 74.88 208 ILE A O 1
ATOM 1648 N N . VAL A 1 209 ? 11.789 17.625 25.984 1 71.19 209 VAL A N 1
ATOM 1649 C CA . VAL A 1 209 ? 12.18 16.281 26.391 1 71.19 209 VAL A CA 1
ATOM 1650 C C . VAL A 1 209 ? 11.047 15.305 26.109 1 71.19 209 VAL A C 1
ATOM 1652 O O . VAL A 1 209 ? 9.922 15.492 26.578 1 71.19 209 VAL A O 1
ATOM 1655 N N . LEU A 1 210 ? 11.227 14.375 25.219 1 67.5 210 LEU A N 1
ATOM 1656 C CA . LEU A 1 210 ? 10.266 13.32 24.906 1 67.5 210 LEU A CA 1
ATOM 1657 C C . LEU A 1 210 ? 10.344 12.195 25.953 1 67.5 210 LEU A C 1
ATOM 1659 O O . LEU A 1 210 ? 11.438 11.75 26.297 1 67.5 210 LEU A O 1
ATOM 1663 N N . LYS A 1 211 ? 9.18 11.742 26.547 1 59.91 211 LYS A N 1
ATOM 1664 C CA . LYS A 1 211 ? 9.141 10.617 27.469 1 59.91 211 LYS A CA 1
ATOM 1665 C C . LYS A 1 211 ? 8.898 9.305 26.719 1 59.91 211 LYS A C 1
ATOM 1667 O O . LYS A 1 211 ? 7.973 9.211 25.906 1 59.91 211 LYS A O 1
ATOM 1672 N N . ARG A 1 212 ? 9.812 8.508 26.484 1 48.53 212 ARG A N 1
ATOM 1673 C CA . ARG A 1 212 ? 9.617 7.191 25.891 1 48.53 212 ARG A CA 1
ATOM 1674 C C . ARG A 1 212 ? 8.93 6.25 26.875 1 48.53 212 ARG A C 1
ATOM 1676 O O . ARG A 1 212 ? 9.266 6.219 28.062 1 48.53 212 ARG A O 1
ATOM 1683 N N . ALA A 1 213 ? 7.82 5.789 26.594 1 42.22 213 ALA A N 1
ATOM 1684 C CA . ALA A 1 213 ? 7.25 4.762 27.469 1 42.22 213 ALA A CA 1
ATOM 1685 C C . ALA A 1 213 ? 8.281 3.676 27.781 1 42.22 213 ALA A C 1
ATOM 1687 O O . ALA A 1 213 ? 9.055 3.279 26.906 1 42.22 213 ALA A O 1
ATOM 1688 N N . ALA A 1 214 ? 8.633 3.502 28.984 1 35.41 214 ALA A N 1
ATOM 1689 C CA . ALA A 1 214 ? 9.414 2.357 29.438 1 35.41 214 ALA A CA 1
ATOM 1690 C C . ALA A 1 214 ? 8.969 1.074 28.75 1 35.41 214 ALA A C 1
ATOM 1692 O O . ALA A 1 214 ? 7.77 0.798 28.656 1 35.41 214 ALA A O 1
ATOM 1693 N N . ARG A 1 215 ? 9.555 0.659 27.703 1 31.77 215 ARG A N 1
ATOM 1694 C CA . ARG A 1 215 ? 9.25 -0.711 27.297 1 31.77 215 ARG A CA 1
ATOM 1695 C C . ARG A 1 215 ? 9.133 -1.627 28.5 1 31.77 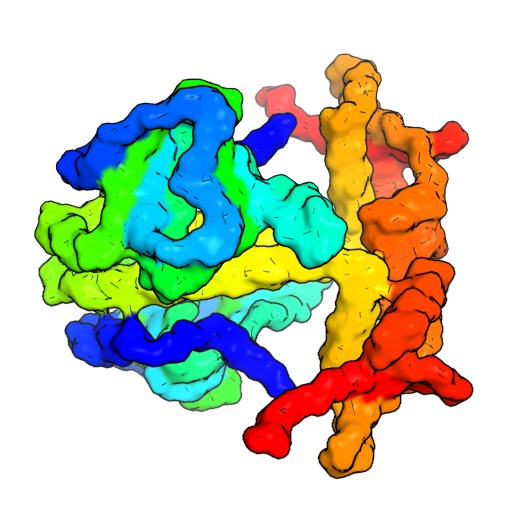215 ARG A C 1
ATOM 1697 O O . ARG A 1 215 ? 9.984 -1.605 29.391 1 31.77 215 ARG A O 1
ATOM 1704 N N . SER A 1 216 ? 7.859 -1.736 28.859 1 32.06 216 SER A N 1
ATOM 1705 C CA . SER A 1 216 ? 7.676 -2.768 29.891 1 32.06 216 SER A CA 1
ATOM 1706 C C . SER A 1 216 ? 8.555 -3.982 29.594 1 32.06 216 SER A C 1
ATOM 1708 O O . SER A 1 216 ? 8.391 -5.031 30.234 1 32.06 216 SER A O 1
ATOM 1710 N N . HIS A 1 217 ? 9.547 -4.031 28.828 1 28.39 217 HIS A N 1
ATOM 1711 C CA . HIS A 1 217 ? 10.188 -5.332 29 1 28.39 217 HIS A CA 1
ATOM 1712 C C . HIS A 1 217 ? 10.719 -5.508 30.406 1 28.39 217 HIS A C 1
ATOM 1714 O O . HIS A 1 217 ? 11.297 -6.547 30.734 1 28.39 217 HIS A O 1
ATOM 1720 N N . ASP A 1 218 ? 10.992 -4.551 31.203 1 26.91 218 ASP A N 1
ATOM 1721 C CA . ASP A 1 218 ? 11.641 -5.113 32.375 1 26.91 218 ASP A CA 1
ATOM 1722 C C . ASP A 1 218 ? 10.641 -5.852 33.25 1 26.91 218 ASP A C 1
ATOM 1724 O O . ASP A 1 218 ? 10.906 -6.109 34.438 1 26.91 218 ASP A O 1
ATOM 1728 N N . LEU A 1 219 ? 9.383 -6.246 32.844 1 23.23 219 LEU A N 1
ATOM 1729 C CA . LEU A 1 219 ? 9.164 -7.426 33.656 1 23.23 219 LEU A CA 1
ATOM 1730 C C . LEU A 1 219 ? 9.906 -8.633 33.094 1 23.23 219 LEU A C 1
ATOM 1732 O O . LEU A 1 219 ? 9.992 -8.797 31.875 1 23.23 219 LEU A O 1
ATOM 1736 N N . MET B 1 1 ? -17.344 13.742 -5.785 1 23.41 1 MET B N 1
ATOM 1737 C CA . MET B 1 1 ? -16.953 12.531 -6.492 1 23.41 1 MET B CA 1
ATOM 1738 C C . MET B 1 1 ? -16.266 11.547 -5.543 1 23.41 1 MET B C 1
ATOM 1740 O O . MET B 1 1 ? -15.258 11.875 -4.914 1 23.41 1 MET B O 1
ATOM 1744 N N . THR B 1 2 ? -16.984 10.844 -4.828 1 29.88 2 THR B N 1
ATOM 1745 C CA . THR B 1 2 ? -16.656 9.875 -3.789 1 29.88 2 THR B CA 1
ATOM 1746 C C . THR B 1 2 ? -15.555 8.922 -4.27 1 29.88 2 THR B C 1
ATOM 1748 O O . THR B 1 2 ? -15.672 8.328 -5.344 1 29.88 2 THR B O 1
ATOM 1751 N N . SER B 1 3 ? -14.344 9.297 -4.176 1 33.88 3 SER B N 1
ATOM 1752 C CA . SER B 1 3 ? -13.188 8.711 -4.852 1 33.88 3 SER B CA 1
ATOM 1753 C C . SER B 1 3 ? -13.211 7.191 -4.758 1 33.88 3 SER B C 1
ATOM 1755 O O . SER B 1 3 ? -13.211 6.629 -3.662 1 33.88 3 SER B O 1
ATOM 1757 N N . GLU B 1 4 ? -14.195 6.73 -5.527 1 39.09 4 GLU B N 1
ATOM 1758 C CA . GLU B 1 4 ? -14.031 5.297 -5.746 1 39.09 4 GLU B CA 1
ATOM 1759 C C . GLU B 1 4 ? -12.562 4.941 -5.996 1 39.09 4 GLU B C 1
ATOM 1761 O O . GLU B 1 4 ? -12.016 5.254 -7.055 1 39.09 4 GLU B O 1
ATOM 1766 N N . THR B 1 5 ? -11.758 5.172 -5.008 1 44.16 5 THR B N 1
ATOM 1767 C CA . THR B 1 5 ? -10.328 5.418 -5.148 1 44.16 5 THR B CA 1
ATOM 1768 C C . THR B 1 5 ? -9.609 4.16 -5.621 1 44.16 5 THR B C 1
ATOM 1770 O O . THR B 1 5 ? -8.688 4.234 -6.438 1 44.16 5 THR B O 1
ATOM 1773 N N . TRP B 1 6 ? -9.93 2.926 -5.004 1 49.31 6 TRP B N 1
ATOM 1774 C CA . TRP B 1 6 ? -8.945 1.88 -5.246 1 49.31 6 TRP B CA 1
ATOM 1775 C C . TRP B 1 6 ? -9.422 0.922 -6.332 1 49.31 6 TRP B C 1
ATOM 1777 O O . TRP B 1 6 ? -10.008 -0.119 -6.039 1 49.31 6 TRP B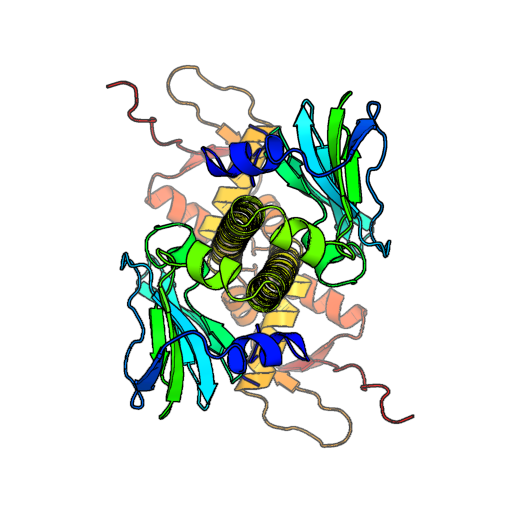 O 1
ATOM 1787 N N . MET B 1 7 ? -10.008 1.543 -7.465 1 50.69 7 MET B N 1
ATOM 1788 C CA . MET B 1 7 ? -10.57 0.591 -8.422 1 50.69 7 MET B CA 1
ATOM 1789 C C . MET B 1 7 ? -9.539 0.197 -9.469 1 50.69 7 MET B C 1
ATOM 1791 O O . MET B 1 7 ? -9.031 1.05 -10.195 1 50.69 7 MET B O 1
ATOM 1795 N N . PRO B 1 8 ? -8.898 -1.005 -9.172 1 51.34 8 PRO B N 1
ATOM 1796 C CA . PRO B 1 8 ? -8.172 -1.443 -10.367 1 51.34 8 PRO B CA 1
ATOM 1797 C C . PRO B 1 8 ? -9.039 -1.405 -11.625 1 51.34 8 PRO B C 1
ATOM 1799 O O . PRO B 1 8 ? -10.227 -1.742 -11.578 1 51.34 8 PRO B O 1
ATOM 1802 N N . ARG B 1 9 ? -8.891 -0.434 -12.484 1 52.72 9 ARG B N 1
ATOM 1803 C CA . ARG B 1 9 ? -9.617 -0.448 -13.75 1 52.72 9 ARG B CA 1
ATOM 1804 C C . ARG B 1 9 ? -8.977 -1.409 -14.742 1 52.72 9 ARG B C 1
ATOM 1806 O O . ARG B 1 9 ? -7.77 -1.667 -14.672 1 52.72 9 ARG B O 1
ATOM 1813 N N . GLY B 1 10 ? -9.883 -2.367 -15.352 1 57.09 10 GLY B N 1
ATOM 1814 C CA . GLY B 1 10 ? -9.508 -3.064 -16.578 1 57.09 10 GLY B CA 1
ATOM 1815 C C . GLY B 1 10 ? -9.641 -4.57 -16.469 1 57.09 10 GLY B C 1
ATOM 1816 O O . GLY B 1 10 ? -10.438 -5.074 -15.672 1 57.09 10 GLY B O 1
ATOM 1817 N N . GLU B 1 11 ? -8.805 -5.312 -17.266 1 61.53 11 GLU B N 1
ATOM 1818 C CA . GLU B 1 11 ? -8.82 -6.734 -17.578 1 61.53 11 GLU B CA 1
ATOM 1819 C C . GLU B 1 11 ? -8.531 -7.578 -16.344 1 61.53 11 GLU B C 1
ATOM 1821 O O . GLU B 1 11 ? -9.055 -8.688 -16.203 1 61.53 11 GLU B O 1
ATOM 1826 N N . PHE B 1 12 ? -7.922 -7.031 -15.383 1 63.91 12 PHE B N 1
ATOM 1827 C CA . PHE B 1 12 ? -7.52 -7.855 -14.25 1 63.91 12 PHE B CA 1
ATOM 1828 C C . PHE B 1 12 ? -8.688 -8.078 -13.297 1 63.91 12 PHE B C 1
ATOM 1830 O O . PHE B 1 12 ? -8.875 -9.172 -12.773 1 63.91 12 PHE B O 1
ATOM 1837 N N . ILE B 1 13 ? -9.531 -7.102 -13.242 1 68.75 13 ILE B N 1
ATOM 1838 C CA . ILE B 1 13 ? -10.727 -7.25 -12.414 1 68.75 13 ILE B CA 1
ATOM 1839 C C . ILE B 1 13 ? -11.648 -8.305 -13.023 1 68.75 13 ILE B C 1
ATOM 1841 O O . ILE B 1 13 ? -12.234 -9.117 -12.305 1 68.75 13 ILE B O 1
ATOM 1845 N N . THR B 1 14 ? -11.523 -8.328 -14.266 1 76.31 14 THR B N 1
ATOM 1846 C CA . THR B 1 14 ? -12.367 -9.289 -14.961 1 76.31 14 THR B CA 1
ATOM 1847 C C . THR B 1 14 ? -11.938 -10.719 -14.648 1 76.31 14 THR B C 1
ATOM 1849 O O . THR B 1 14 ? -12.781 -11.594 -14.438 1 76.31 14 THR B O 1
ATOM 1852 N N . HIS B 1 15 ? -10.68 -10.914 -14.477 1 82.25 15 HIS B N 1
ATOM 1853 C CA . HIS B 1 15 ? -10.188 -12.266 -14.234 1 82.25 15 HIS B CA 1
ATOM 1854 C C . HIS B 1 15 ? -10.547 -12.742 -12.828 1 82.25 15 HIS B C 1
ATOM 1856 O O . HIS B 1 15 ? -10.828 -13.922 -12.633 1 82.25 15 HIS B O 1
ATOM 1862 N N . LEU B 1 16 ? -10.609 -11.875 -11.93 1 85.06 16 LEU B N 1
ATOM 1863 C CA . LEU B 1 16 ? -11.008 -12.25 -10.578 1 85.06 16 LEU B CA 1
ATOM 1864 C C . LEU B 1 16 ? -12.484 -12.617 -10.531 1 85.06 16 LEU B C 1
ATOM 1866 O O . LEU B 1 16 ? -12.867 -13.617 -9.922 1 85.06 16 LEU B O 1
ATOM 1870 N N . LEU B 1 17 ? -13.219 -11.867 -11.273 1 85.25 17 LEU B N 1
ATOM 1871 C CA . LEU B 1 17 ? -14.664 -12.031 -11.273 1 85.25 17 LEU B CA 1
ATOM 1872 C C . LEU B 1 17 ? -15.07 -13.266 -12.078 1 85.25 17 LEU B C 1
ATOM 1874 O O . LEU B 1 17 ? -16.078 -13.914 -11.766 1 85.25 17 LEU B O 1
ATOM 1878 N N . GLU B 1 18 ? -14.219 -13.641 -13.023 1 85.19 18 GLU B N 1
ATOM 1879 C CA . GLU B 1 18 ? -14.578 -14.719 -13.945 1 85.19 18 GLU B CA 1
ATOM 1880 C C . GLU B 1 18 ? -13.766 -15.977 -13.656 1 85.19 18 GLU B C 1
ATOM 1882 O O . GLU B 1 18 ? -13.719 -16.891 -14.477 1 85.19 18 GLU B O 1
ATOM 1887 N N . SER B 1 19 ? -13.117 -16.047 -12.57 1 86.31 19 SER B N 1
ATOM 1888 C CA . SER B 1 19 ? -12.234 -17.156 -12.258 1 86.31 19 SER B CA 1
ATOM 1889 C C . SER B 1 19 ? -13.023 -18.422 -11.953 1 86.31 19 SER B C 1
ATOM 1891 O O . SER B 1 19 ? -12.484 -19.531 -11.992 1 86.31 19 SER B O 1
ATOM 1893 N N . GLY B 1 20 ? -14.305 -18.25 -11.672 1 89.94 20 GLY B N 1
ATOM 1894 C CA . GLY B 1 20 ? -15.117 -19.375 -11.219 1 89.94 20 GLY B CA 1
ATOM 1895 C C . GLY B 1 20 ? -14.789 -19.812 -9.805 1 89.94 20 GLY B C 1
ATOM 1896 O O . GLY B 1 20 ? -15.25 -20.859 -9.352 1 89.94 20 GLY B O 1
ATOM 1897 N N . LEU B 1 21 ? -13.984 -19.047 -9.203 1 93.81 21 LEU B N 1
ATOM 1898 C CA . LEU B 1 21 ? -13.594 -19.328 -7.824 1 93.81 21 LEU B CA 1
ATOM 1899 C C . LEU B 1 21 ? -14.344 -18.438 -6.852 1 93.81 21 LEU B C 1
ATOM 1901 O O . LEU B 1 21 ? -14.977 -17.453 -7.262 1 93.81 21 LEU B O 1
ATOM 1905 N N . GLY B 1 22 ? -14.391 -18.781 -5.66 1 95.31 22 GLY B N 1
ATOM 1906 C CA . GLY B 1 22 ? -15.062 -17.969 -4.652 1 95.31 22 GLY B CA 1
ATOM 1907 C C . GLY B 1 22 ? -16.547 -18.281 -4.531 1 95.31 22 GLY B C 1
ATOM 1908 O O . GLY B 1 22 ? -17.094 -19.031 -5.348 1 95.31 22 GLY B O 1
ATOM 1909 N N . GLU B 1 23 ? -17.172 -17.797 -3.535 1 97 23 GLU B N 1
ATOM 1910 C CA . GLU B 1 23 ? -18.594 -17.984 -3.268 1 97 23 GLU B CA 1
ATOM 1911 C C . GLU B 1 23 ? -19.359 -16.688 -3.457 1 97 23 GLU B C 1
ATOM 1913 O O . GLU B 1 23 ? -19 -15.656 -2.883 1 97 23 GLU B O 1
ATOM 1918 N N . ARG B 1 24 ? -20.375 -16.797 -4.281 1 97 24 ARG B N 1
ATOM 1919 C CA . ARG B 1 24 ? -21.219 -15.617 -4.449 1 97 24 ARG B CA 1
ATOM 1920 C C . ARG B 1 24 ? -22.078 -15.391 -3.211 1 97 24 ARG B C 1
ATOM 1922 O O . ARG B 1 24 ? -22.766 -16.297 -2.744 1 97 24 ARG B O 1
ATOM 1929 N N . VAL B 1 25 ? -22.062 -14.195 -2.641 1 98.31 25 VAL B N 1
ATOM 1930 C CA . VAL B 1 25 ? -22.828 -13.859 -1.443 1 98.31 25 VAL B CA 1
ATOM 1931 C C . VAL B 1 25 ? -23.531 -12.523 -1.643 1 98.31 25 VAL B C 1
ATOM 1933 O O . VAL B 1 25 ? -23.062 -11.672 -2.406 1 98.31 25 VAL B O 1
ATOM 1936 N N . HIS B 1 26 ? -24.594 -12.312 -0.96 1 98.31 26 HIS B N 1
ATOM 1937 C CA . HIS B 1 26 ? -25.422 -11.109 -1.041 1 98.31 26 HIS B CA 1
ATOM 1938 C C . HIS B 1 26 ? -25.531 -10.43 0.319 1 98.31 26 HIS B C 1
ATOM 1940 O O . HIS B 1 26 ? -25.703 -11.102 1.341 1 98.31 26 HIS B O 1
ATOM 1946 N N . PHE B 1 27 ? -25.359 -9.156 0.321 1 98.25 27 PHE B N 1
ATOM 1947 C CA . PHE B 1 27 ? -25.531 -8.336 1.519 1 98.25 27 PHE B CA 1
ATOM 1948 C C . PHE B 1 27 ? -26.594 -7.266 1.302 1 98.25 27 PHE B C 1
ATOM 1950 O O . PHE B 1 27 ? -26.656 -6.672 0.225 1 98.25 27 PHE B O 1
ATOM 1957 N N . LEU B 1 28 ? -27.281 -7.043 2.309 1 98.06 28 LEU B N 1
ATOM 1958 C CA . LEU B 1 28 ? -28.219 -5.918 2.279 1 98.06 28 LEU B CA 1
ATOM 1959 C C . LEU B 1 28 ? -27.484 -4.613 2.596 1 98.06 28 LEU B C 1
ATOM 1961 O O . LEU B 1 28 ? -26.344 -4.625 3.064 1 98.06 28 LEU B O 1
ATOM 1965 N N . GLU B 1 29 ? -28.234 -3.574 2.248 1 95.31 29 GLU B N 1
ATOM 1966 C CA . GLU B 1 29 ? -27.703 -2.268 2.623 1 95.31 29 GLU B CA 1
ATOM 1967 C C . GLU B 1 29 ? -27.438 -2.188 4.121 1 95.31 29 GLU B C 1
ATOM 1969 O O . GLU B 1 29 ? -28.266 -2.607 4.93 1 95.31 29 GLU B O 1
ATOM 1974 N N . GLY B 1 30 ? -26.25 -1.733 4.484 1 94.81 30 GLY B N 1
ATOM 1975 C CA . GLY B 1 30 ? -25.953 -1.457 5.879 1 94.81 30 GLY B CA 1
ATOM 1976 C C . GLY B 1 30 ? -25.312 -2.635 6.598 1 94.81 30 GLY B C 1
ATOM 1977 O O . GLY B 1 30 ? -24.938 -2.525 7.766 1 94.81 30 GLY B O 1
ATOM 1978 N N . GLN B 1 31 ? -25.156 -3.725 5.914 1 97.81 31 GLN B N 1
ATOM 1979 C CA . GLN B 1 31 ? -24.578 -4.898 6.547 1 97.81 31 GLN B CA 1
ATOM 1980 C C . GLN B 1 31 ? -23.047 -4.844 6.496 1 97.81 31 GLN B C 1
ATOM 1982 O O . GLN B 1 31 ? -22.469 -4.414 5.492 1 97.81 31 GLN B O 1
ATOM 1987 N N . TYR B 1 32 ? -22.422 -5.289 7.574 1 97.75 32 TYR B N 1
ATOM 1988 C CA . TYR B 1 32 ? -20.953 -5.32 7.664 1 97.75 32 TYR B CA 1
ATOM 1989 C C . TYR B 1 32 ? -20.406 -6.586 7.031 1 97.75 32 TYR B C 1
ATOM 1991 O O . TYR B 1 32 ? -20.875 -7.691 7.301 1 97.75 32 TYR B O 1
ATOM 1999 N N . LEU B 1 33 ? -19.484 -6.383 6.148 1 98.06 33 LEU B N 1
ATOM 2000 C CA . LEU B 1 33 ? -18.672 -7.523 5.723 1 98.06 33 LEU B CA 1
ATOM 2001 C C . LEU B 1 33 ? -17.797 -8.023 6.859 1 98.06 33 LEU B C 1
ATOM 2003 O O . LEU B 1 33 ? -17.609 -9.227 7.031 1 98.06 33 LEU B O 1
ATOM 2007 N N . TYR B 1 34 ? -17.203 -7.098 7.566 1 97.31 34 TYR B N 1
ATOM 2008 C CA . TYR B 1 34 ? -16.375 -7.332 8.734 1 97.31 34 TYR B CA 1
ATOM 2009 C C . TYR B 1 34 ? -16.25 -6.07 9.586 1 97.31 34 TYR B C 1
ATOM 2011 O O . TYR B 1 34 ? -16.5 -4.965 9.102 1 97.31 34 TYR B O 1
ATOM 2019 N N . SER B 1 35 ? -15.828 -6.262 10.805 1 95.75 35 SER B N 1
ATOM 2020 C CA . SER B 1 35 ? -15.641 -5.164 11.75 1 95.75 35 SER B CA 1
ATOM 2021 C C . SER B 1 35 ? -14.164 -4.945 12.055 1 95.75 35 SER B C 1
ATOM 2023 O O . SER B 1 35 ? -13.367 -5.883 11.992 1 95.75 35 SER B O 1
ATOM 2025 N N . GLN B 1 36 ? -13.898 -3.734 12.312 1 91.62 36 GLN B N 1
ATOM 2026 C CA . GLN B 1 36 ? -12.531 -3.408 12.695 1 91.62 36 GLN B CA 1
ATOM 2027 C C . GLN B 1 36 ? -12.062 -4.273 13.867 1 91.62 36 GLN B C 1
ATOM 2029 O O . GLN B 1 36 ? -12.828 -4.508 14.812 1 91.62 36 GLN B O 1
ATOM 2034 N N . GLY B 1 37 ? -10.836 -4.805 13.734 1 93.94 37 GLY B N 1
ATOM 2035 C CA . GLY B 1 37 ? -10.25 -5.586 14.812 1 93.94 37 GLY B CA 1
ATOM 2036 C C . GLY B 1 37 ? -10.523 -7.074 14.688 1 93.94 37 GLY B C 1
ATOM 2037 O O . GLY B 1 37 ? -9.875 -7.887 15.352 1 93.94 37 GLY B O 1
ATOM 2038 N N . GLU B 1 38 ? -11.516 -7.52 13.922 1 95.19 38 GLU B N 1
ATOM 2039 C CA . GLU B 1 38 ? -11.828 -8.93 13.703 1 95.19 38 GLU B CA 1
ATOM 2040 C C . GLU B 1 38 ? -10.664 -9.656 13.039 1 95.19 38 GLU B C 1
ATOM 2042 O O . GLU B 1 38 ? -9.93 -9.07 12.242 1 95.19 38 GLU B O 1
ATOM 2047 N N . ILE B 1 39 ? -10.5 -10.914 13.43 1 95.44 39 ILE B N 1
ATOM 2048 C CA . ILE B 1 39 ? -9.484 -11.75 12.805 1 95.44 39 ILE B CA 1
ATOM 2049 C C . ILE B 1 39 ? -10.156 -12.906 12.07 1 95.44 39 ILE B C 1
ATOM 2051 O O . ILE B 1 39 ? -10.828 -13.742 12.688 1 95.44 39 ILE B O 1
ATOM 2055 N N . ASP B 1 40 ? -10.07 -12.945 10.797 1 94.94 40 ASP B N 1
ATOM 2056 C CA . ASP B 1 40 ? -10.57 -14.031 9.953 1 94.94 40 ASP B CA 1
ATOM 2057 C C . ASP B 1 40 ? -9.828 -14.07 8.617 1 94.94 40 ASP B C 1
ATOM 2059 O O . ASP B 1 40 ? -8.836 -13.367 8.43 1 94.94 40 ASP B O 1
ATOM 2063 N N . TYR B 1 41 ? -10.266 -14.953 7.719 1 96.75 41 TYR B N 1
ATOM 2064 C CA . TYR B 1 41 ? -9.5 -15.18 6.5 1 96.75 41 TYR B CA 1
ATOM 2065 C C . TYR B 1 41 ? -10.312 -14.812 5.266 1 96.75 41 TYR B C 1
ATOM 2067 O O . TYR B 1 41 ? -9.922 -15.117 4.141 1 96.75 41 TYR B O 1
ATOM 2075 N N . ARG B 1 42 ? -11.422 -14.117 5.539 1 97.75 42 ARG B N 1
ATOM 2076 C CA . ARG B 1 42 ? -12.297 -13.82 4.406 1 97.75 42 ARG B CA 1
ATOM 2077 C C . ARG B 1 42 ? -11.82 -12.57 3.67 1 97.75 42 ARG B C 1
ATOM 2079 O O . ARG B 1 42 ? -11.391 -11.602 4.297 1 97.75 42 ARG B O 1
ATOM 2086 N N . PHE B 1 43 ? -11.844 -12.625 2.396 1 97.44 43 PHE B N 1
ATOM 2087 C CA . PHE B 1 43 ? -11.703 -11.438 1.569 1 97.44 43 PHE B CA 1
ATOM 2088 C C . PHE B 1 43 ? -12.688 -11.469 0.402 1 97.44 43 PHE B C 1
ATOM 2090 O O . PHE B 1 43 ? -13.305 -12.5 0.132 1 97.44 43 PHE B O 1
ATOM 2097 N N . TYR B 1 44 ? -12.883 -10.289 -0.219 1 96.81 44 TYR B N 1
ATOM 2098 C CA . TYR B 1 44 ? -14.008 -10.172 -1.135 1 96.81 44 TYR B CA 1
ATOM 2099 C C . TYR B 1 44 ? -13.602 -9.445 -2.41 1 96.81 44 TYR B C 1
ATOM 2101 O O . TYR B 1 44 ? -12.695 -8.609 -2.396 1 96.81 44 TYR B O 1
ATOM 2109 N N . VAL B 1 45 ? -14.281 -9.781 -3.455 1 95 45 VAL B N 1
ATOM 2110 C CA . VAL B 1 45 ? -14.336 -8.969 -4.664 1 95 45 VAL B CA 1
ATOM 2111 C C . VAL B 1 45 ? -15.766 -8.477 -4.891 1 95 45 VAL B C 1
ATOM 2113 O O . VAL B 1 45 ? -16.703 -9.273 -4.91 1 95 45 VAL B O 1
ATOM 2116 N N . LEU B 1 46 ? -15.898 -7.184 -5.027 1 93.5 46 LEU B N 1
ATOM 2117 C CA . LEU B 1 46 ? -17.219 -6.602 -5.195 1 93.5 46 LEU B CA 1
ATOM 2118 C C . LEU B 1 46 ? -17.719 -6.793 -6.625 1 93.5 46 LEU B C 1
ATOM 2120 O O . LEU B 1 46 ? -17.078 -6.355 -7.578 1 93.5 46 LEU B O 1
ATOM 2124 N N . VAL B 1 47 ? -18.797 -7.473 -6.73 1 94.19 47 VAL B N 1
ATOM 2125 C CA . VAL B 1 47 ? -19.391 -7.719 -8.039 1 94.19 47 VAL B CA 1
ATOM 2126 C C . VAL B 1 47 ? -20.297 -6.559 -8.422 1 94.19 47 VAL B C 1
ATOM 2128 O O . VAL B 1 47 ? -20.203 -6.008 -9.523 1 94.19 47 VAL B O 1
ATOM 2131 N N . SER B 1 48 ? -21.156 -6.191 -7.574 1 93.31 48 SER B N 1
ATOM 2132 C CA . SER B 1 48 ? -22.078 -5.066 -7.742 1 93.31 48 SER B CA 1
ATOM 2133 C C . SER B 1 48 ? -22.422 -4.434 -6.398 1 93.31 48 SER B C 1
ATOM 2135 O O . SER B 1 48 ? -22.406 -5.109 -5.367 1 93.31 48 SER B O 1
ATOM 2137 N N . GLY B 1 49 ? -22.719 -3.064 -6.422 1 91.44 49 GLY B N 1
ATOM 2138 C CA . GLY B 1 49 ? -23.047 -2.332 -5.207 1 91.44 49 GLY B CA 1
ATOM 2139 C C . GLY B 1 49 ? -21.953 -1.37 -4.777 1 91.44 49 GLY B C 1
ATOM 2140 O O . GLY B 1 49 ? -21.156 -0.922 -5.602 1 91.44 49 GLY B O 1
ATOM 2141 N N . LYS B 1 50 ? -22.031 -1.005 -3.453 1 86.56 50 LYS B N 1
ATOM 2142 C CA . LYS B 1 50 ? -21.094 -0.054 -2.867 1 86.56 50 LYS B CA 1
ATOM 2143 C C . LYS B 1 50 ? -20.766 -0.421 -1.421 1 86.56 50 LYS B C 1
ATOM 2145 O O . LYS B 1 50 ? -21.672 -0.733 -0.638 1 86.56 50 LYS B O 1
ATOM 2150 N N . VAL B 1 51 ? -19.469 -0.436 -1.175 1 89 51 VAL B N 1
ATOM 2151 C CA . VAL B 1 51 ? -19.031 -0.782 0.172 1 89 51 VAL B CA 1
ATOM 2152 C C . VAL B 1 51 ? -18.234 0.379 0.771 1 89 51 VAL B C 1
ATOM 2154 O O . VAL B 1 51 ? -17.359 0.94 0.118 1 89 51 VAL B O 1
ATOM 2157 N N . TYR B 1 52 ? -18.594 0.754 1.961 1 83.12 52 TYR B N 1
ATOM 2158 C CA . TYR B 1 52 ? -17.922 1.808 2.719 1 83.12 52 TYR B CA 1
ATOM 2159 C C . TYR B 1 52 ? -16.875 1.226 3.654 1 83.12 52 TYR B C 1
ATOM 2161 O O . TYR B 1 52 ? -17.188 0.425 4.535 1 83.12 52 TYR B O 1
ATOM 2169 N N . VAL B 1 53 ? -15.586 1.606 3.404 1 85.62 53 VAL B N 1
ATOM 2170 C CA . VAL B 1 53 ? -14.492 1.158 4.254 1 85.62 53 VAL B CA 1
ATOM 2171 C C . VAL B 1 53 ? -14.008 2.312 5.129 1 85.62 53 VAL B C 1
ATOM 2173 O O . 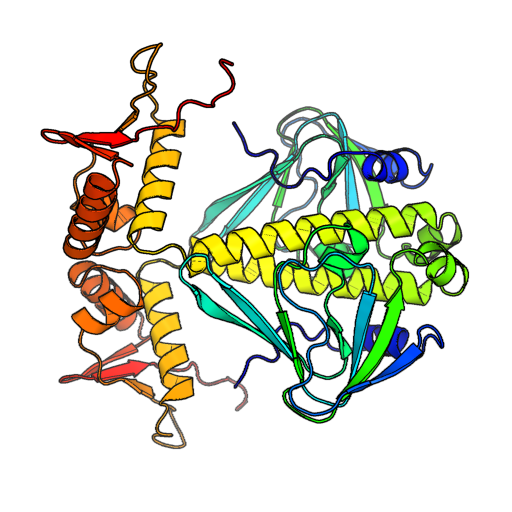VAL B 1 53 ? -13.641 3.375 4.625 1 85.62 53 VAL B O 1
ATOM 2176 N N . SER B 1 54 ? -14.039 2.082 6.434 1 80.56 54 SER B N 1
ATOM 2177 C CA . SER B 1 54 ? -13.711 3.16 7.367 1 80.56 54 SER B CA 1
ATOM 2178 C C . SER B 1 54 ? -12.961 2.633 8.586 1 80.56 54 SER B C 1
ATOM 2180 O O . SER B 1 54 ? -12.977 1.43 8.852 1 80.56 54 SER B O 1
ATOM 2182 N N . ASN B 1 55 ? -12.227 3.49 9.102 1 78.62 55 ASN B N 1
ATOM 2183 C CA . ASN B 1 55 ? -11.523 3.17 10.344 1 78.62 55 ASN B CA 1
ATOM 2184 C C . ASN B 1 55 ? -11.898 4.137 11.461 1 78.62 55 ASN B C 1
ATOM 2186 O O . ASN B 1 55 ? -12.133 5.32 11.219 1 78.62 55 ASN B O 1
ATOM 2190 N N . ILE B 1 56 ? -12.086 3.594 12.594 1 71.88 56 ILE B N 1
ATOM 2191 C CA . ILE B 1 56 ? -12.305 4.426 13.773 1 71.88 56 ILE B CA 1
ATOM 2192 C C . ILE B 1 56 ? -10.984 4.605 14.523 1 71.88 56 ILE B C 1
ATOM 2194 O O . ILE B 1 56 ? -10.359 3.625 14.93 1 71.88 56 ILE B O 1
ATOM 2198 N N . GLY B 1 57 ? -10.625 5.82 14.578 1 68.81 57 GLY B N 1
ATOM 2199 C CA . GLY B 1 57 ? -9.391 6.129 15.281 1 68.81 57 GLY B CA 1
ATOM 2200 C C . GLY B 1 57 ? -9.5 5.957 16.781 1 68.81 57 GLY B C 1
ATOM 2201 O O . GLY B 1 57 ? -10.578 5.66 17.297 1 68.81 57 GLY B O 1
ATOM 2202 N N . SER B 1 58 ? -8.32 6.023 17.406 1 62.59 58 SER B N 1
ATOM 2203 C CA . SER B 1 58 ? -8.281 5.902 18.859 1 62.59 58 SER B CA 1
ATOM 2204 C C . SER B 1 58 ? -9.133 6.977 19.516 1 62.59 58 SER B C 1
ATOM 2206 O O . SER B 1 58 ? -9.617 6.785 20.641 1 62.59 58 SER B O 1
ATOM 2208 N N . ASN B 1 59 ? -9.336 8.047 18.797 1 54.59 59 ASN B N 1
ATOM 2209 C CA . ASN B 1 59 ? -10.148 9.141 19.312 1 54.59 59 ASN B CA 1
ATOM 2210 C C . ASN B 1 59 ? -11.633 8.898 19.078 1 54.59 59 ASN B C 1
ATOM 2212 O O . ASN B 1 59 ? -12.469 9.734 19.422 1 54.59 59 ASN B O 1
ATOM 2216 N N . GLY B 1 60 ? -11.922 7.816 18.516 1 62.91 60 GLY B N 1
ATOM 2217 C CA . GLY B 1 60 ? -13.312 7.469 18.234 1 62.91 60 GLY B CA 1
ATOM 2218 C C . GLY B 1 60 ? -13.828 8.055 16.938 1 62.91 60 GLY B C 1
ATOM 2219 O O . GLY B 1 60 ? -14.953 7.773 16.516 1 62.91 60 GLY B O 1
ATOM 2220 N N . GLN B 1 61 ? -12.977 8.844 16.359 1 59.44 61 GLN B N 1
ATOM 2221 C CA . GLN B 1 61 ? -13.398 9.477 15.109 1 59.44 61 GLN B CA 1
ATOM 2222 C C . GLN B 1 61 ? -13.258 8.523 13.922 1 59.44 61 GLN B C 1
ATOM 2224 O O . GLN B 1 61 ? -12.25 7.832 13.797 1 59.44 61 GLN B O 1
ATOM 2229 N N . GLU B 1 62 ? -14.367 8.516 13.164 1 62.91 62 GLU B N 1
ATOM 2230 C CA . GLU B 1 62 ? -14.359 7.695 11.961 1 62.91 62 GLU B CA 1
ATOM 2231 C C . GLU B 1 62 ? -13.672 8.422 10.805 1 62.91 62 GLU B C 1
ATOM 2233 O O . GLU B 1 62 ? -13.938 9.602 10.562 1 62.91 62 GLU B O 1
ATOM 2238 N N . SER B 1 63 ? -12.695 7.781 10.32 1 64.12 63 SER B N 1
ATOM 2239 C CA . SER B 1 63 ? -12.055 8.297 9.117 1 64.12 63 SER B CA 1
ATOM 2240 C C . SER B 1 63 ? -12.328 7.398 7.914 1 64.12 63 SER B C 1
ATOM 2242 O O . SER B 1 63 ? -12.25 6.172 8.023 1 64.12 63 SER B O 1
ATOM 2244 N N . THR B 1 64 ? -12.891 8.07 6.934 1 53 64 THR B N 1
ATOM 2245 C CA . THR B 1 64 ? -13.195 7.34 5.707 1 53 64 THR B CA 1
ATOM 2246 C C . THR B 1 64 ? -11.906 6.945 4.984 1 53 64 THR B C 1
ATOM 2248 O O . THR B 1 64 ? -11.039 7.789 4.746 1 53 64 THR B O 1
ATOM 2251 N N . PHE B 1 65 ? -11.859 5.73 4.777 1 62.09 65 PHE B N 1
ATOM 2252 C CA . PHE B 1 65 ? -10.742 5.285 3.945 1 62.09 65 PHE B CA 1
ATOM 2253 C C . PHE B 1 65 ? -11.117 5.34 2.469 1 62.09 65 PHE B C 1
ATOM 2255 O O . PHE B 1 65 ? -10.359 5.879 1.654 1 62.09 65 PHE B O 1
ATOM 2262 N N . ASN B 1 66 ? -12.281 4.66 2.162 1 66.12 66 ASN B N 1
ATOM 2263 C CA . ASN B 1 66 ? -12.633 4.578 0.749 1 66.12 66 ASN B CA 1
ATOM 2264 C C . ASN B 1 66 ? -14.078 4.109 0.559 1 66.12 66 ASN B C 1
ATOM 2266 O O . ASN B 1 66 ? -14.656 3.492 1.453 1 66.12 66 ASN B O 1
ATOM 2270 N N . ILE B 1 67 ? -14.727 4.527 -0.522 1 75.81 67 ILE B N 1
ATOM 2271 C CA . ILE B 1 67 ? -15.945 3.912 -1.034 1 75.81 67 ILE B CA 1
ATOM 2272 C C . ILE B 1 67 ? -15.609 3 -2.213 1 75.81 67 ILE B C 1
ATOM 2274 O O . ILE B 1 67 ? -15.141 3.467 -3.252 1 75.81 67 ILE B O 1
ATOM 2278 N N . MET B 1 68 ? -15.906 1.75 -1.998 1 83.12 68 MET B N 1
ATOM 2279 C CA . MET B 1 68 ? -15.508 0.737 -2.969 1 83.12 68 MET B CA 1
ATOM 2280 C C . MET B 1 68 ? -16.641 0.421 -3.932 1 83.12 68 MET B C 1
ATOM 2282 O O . MET B 1 68 ? -17.797 0.29 -3.516 1 83.12 68 MET B O 1
ATOM 2286 N N . GLY B 1 69 ? -16.25 0.317 -5.227 1 83.38 69 GLY B N 1
ATOM 2287 C CA . GLY B 1 69 ? -17.203 -0.075 -6.262 1 83.38 69 GLY B CA 1
ATOM 2288 C C . GLY B 1 69 ? -16.859 -1.41 -6.898 1 83.38 69 GLY B C 1
ATOM 2289 O O . GLY B 1 69 ? -15.914 -2.084 -6.484 1 83.38 69 GLY B O 1
ATOM 2290 N N . PRO B 1 70 ? -17.656 -1.797 -7.941 1 85.81 70 PRO B N 1
ATOM 2291 C CA . PRO B 1 70 ? -17.453 -3.094 -8.594 1 85.81 70 PRO B CA 1
ATOM 2292 C C . PRO B 1 70 ? -16.016 -3.318 -9.039 1 85.81 70 PRO B C 1
ATOM 2294 O O . PRO B 1 70 ? -15.391 -2.408 -9.586 1 85.81 70 PRO B O 1
ATOM 2297 N N . GLY B 1 71 ? -15.523 -4.586 -8.719 1 86 71 GLY B N 1
ATOM 2298 C CA . GLY B 1 71 ? -14.156 -4.93 -9.078 1 86 71 GLY B CA 1
ATOM 2299 C C . GLY B 1 71 ? -13.164 -4.719 -7.949 1 86 71 GLY B C 1
ATOM 2300 O O . GLY B 1 71 ? -12.023 -5.172 -8.023 1 86 71 GLY B O 1
ATOM 2301 N N . SER B 1 72 ? -13.625 -4.121 -6.891 1 87.44 72 SER B N 1
ATOM 2302 C CA . SER B 1 72 ? -12.734 -3.807 -5.777 1 87.44 72 SER B CA 1
ATOM 2303 C C . SER B 1 72 ? -12.422 -5.051 -4.953 1 87.44 72 SER B C 1
ATOM 2305 O O . SER B 1 72 ? -13.305 -5.879 -4.711 1 87.44 72 SER B O 1
ATOM 2307 N N . LEU B 1 73 ? -11.156 -5.152 -4.66 1 92.56 73 LEU B N 1
ATOM 2308 C CA . LEU B 1 73 ? -10.688 -6.141 -3.688 1 92.56 73 LEU B CA 1
ATOM 2309 C C . LEU B 1 73 ? -10.789 -5.59 -2.268 1 92.56 73 LEU B C 1
ATOM 2311 O O . LEU B 1 73 ? -10.281 -4.504 -1.982 1 92.56 73 LEU B O 1
ATOM 2315 N N . ILE B 1 74 ? -11.5 -6.316 -1.354 1 93.25 74 ILE B N 1
ATOM 2316 C CA . ILE B 1 74 ? -11.812 -5.77 -0.039 1 93.25 74 ILE B CA 1
ATOM 2317 C C . ILE B 1 74 ? -11.406 -6.762 1.046 1 93.25 74 ILE B C 1
ATOM 2319 O O . ILE B 1 74 ? -11.719 -7.953 0.958 1 93.25 74 ILE B O 1
ATOM 2323 N N . GLY B 1 75 ? -10.695 -6.273 2.033 1 94.75 75 GLY B N 1
ATOM 2324 C CA . GLY B 1 75 ? -10.383 -7.043 3.229 1 94.75 75 GLY B CA 1
ATOM 2325 C C . GLY B 1 75 ? -9.227 -8 3.035 1 94.75 75 GLY B C 1
ATOM 2326 O O . GLY B 1 75 ? -8.938 -8.82 3.912 1 94.75 75 GLY B O 1
ATOM 2327 N N . GLU B 1 76 ? -8.531 -7.914 1.977 1 94 76 GLU B N 1
ATOM 2328 C CA . GLU B 1 76 ? -7.559 -8.922 1.56 1 94 76 GLU B CA 1
ATOM 2329 C C . GLU B 1 76 ? -6.289 -8.852 2.406 1 94 76 GLU B C 1
ATOM 2331 O O . GLU B 1 76 ? -5.691 -9.875 2.729 1 94 76 GLU B O 1
ATOM 2336 N N . ALA B 1 77 ? -5.875 -7.645 2.734 1 91.5 77 ALA B N 1
ATOM 2337 C CA . ALA B 1 77 ? -4.605 -7.504 3.441 1 91.5 77 ALA B CA 1
ATOM 2338 C C . ALA B 1 77 ? -4.652 -8.203 4.797 1 91.5 77 ALA B C 1
ATOM 2340 O O . ALA B 1 77 ? -3.74 -8.953 5.148 1 91.5 77 ALA B O 1
ATOM 2341 N N . ALA B 1 78 ? -5.672 -7.988 5.539 1 93.25 78 ALA B N 1
ATOM 2342 C CA . ALA B 1 78 ? -5.832 -8.641 6.836 1 93.25 78 ALA B CA 1
ATOM 2343 C C . ALA B 1 78 ? -5.988 -10.148 6.676 1 93.25 78 ALA B C 1
ATOM 2345 O O . ALA B 1 78 ? -5.414 -10.93 7.441 1 93.25 78 ALA B O 1
ATOM 2346 N N . ALA B 1 79 ? -6.727 -10.578 5.676 1 96.12 79 ALA B N 1
ATOM 2347 C CA . ALA B 1 79 ? -6.977 -12 5.441 1 96.12 79 ALA B CA 1
ATOM 2348 C C . ALA B 1 79 ? -5.676 -12.734 5.129 1 96.12 79 ALA B C 1
ATOM 2350 O O . ALA B 1 79 ? -5.422 -13.812 5.676 1 96.12 79 ALA B O 1
ATOM 2351 N N . PHE B 1 80 ? -4.848 -12.125 4.262 1 94 80 PHE B N 1
ATOM 2352 C CA . PHE B 1 80 ? -3.635 -12.781 3.791 1 94 80 PHE B CA 1
ATOM 2353 C C . PHE B 1 80 ? -2.566 -12.789 4.879 1 94 80 PHE B C 1
ATOM 2355 O O . PHE B 1 80 ? -1.679 -13.641 4.875 1 94 80 PHE B O 1
ATOM 2362 N N . THR B 1 81 ? -2.633 -11.812 5.828 1 89.75 81 THR B N 1
ATOM 2363 C CA . THR B 1 81 ? -1.586 -11.68 6.836 1 89.75 81 THR B CA 1
ATOM 2364 C C . THR B 1 81 ? -2.047 -12.258 8.172 1 89.75 81 THR B C 1
ATOM 2366 O O . THR B 1 81 ? -1.262 -12.336 9.117 1 89.75 81 THR B O 1
ATOM 2369 N N . ALA B 1 82 ? -3.268 -12.586 8.281 1 91.81 82 ALA B N 1
ATOM 2370 C CA . ALA B 1 82 ? -3.871 -13.109 9.5 1 91.81 82 ALA B CA 1
ATOM 2371 C C . ALA B 1 82 ? -3.723 -12.117 10.656 1 91.81 82 ALA B C 1
ATOM 2373 O O . ALA B 1 82 ? -3.42 -12.516 11.781 1 91.81 82 ALA B O 1
ATOM 2374 N N . LEU B 1 83 ? -3.83 -10.906 10.344 1 90.25 83 LEU B N 1
ATOM 2375 C CA . LEU B 1 83 ? -3.797 -9.828 11.328 1 90.25 83 LEU B CA 1
ATOM 2376 C C . LEU B 1 83 ? -5.184 -9.227 11.523 1 90.25 83 LEU B C 1
ATOM 2378 O O . LEU B 1 83 ? -6.074 -9.422 10.688 1 90.25 83 LEU B O 1
ATOM 2382 N N . PRO B 1 84 ? -5.398 -8.531 12.617 1 93.31 84 PRO B N 1
ATOM 2383 C CA . PRO B 1 84 ? -6.707 -7.902 12.828 1 93.31 84 PRO B CA 1
ATOM 2384 C C . PRO B 1 84 ? -7.07 -6.918 11.719 1 93.31 84 PRO B C 1
ATOM 2386 O O . PRO B 1 84 ? -6.199 -6.219 11.195 1 93.31 84 PRO B O 1
ATOM 2389 N N . ARG B 1 85 ? -8.367 -6.883 11.453 1 93.75 85 ARG B N 1
ATOM 2390 C CA . ARG B 1 85 ? -8.859 -5.91 10.477 1 93.75 85 ARG B CA 1
ATOM 2391 C C . ARG B 1 85 ? -8.484 -4.488 10.891 1 93.75 85 ARG B C 1
ATOM 2393 O O . ARG B 1 85 ? -8.719 -4.086 12.031 1 93.75 85 ARG B O 1
ATOM 2400 N N . TYR B 1 86 ? -7.898 -3.762 9.977 1 84 86 TYR B N 1
ATOM 2401 C CA . TYR B 1 86 ? -7.543 -2.369 10.234 1 84 86 TYR B CA 1
ATOM 2402 C C . TYR B 1 86 ? -8.773 -1.472 10.164 1 84 86 TYR B C 1
ATOM 2404 O O . TYR B 1 86 ? -8.836 -0.442 10.844 1 84 86 TYR B O 1
ATOM 2412 N N . SER B 1 87 ? -9.688 -1.883 9.359 1 87.31 87 SER B N 1
ATOM 2413 C CA . SER B 1 87 ? -10.883 -1.092 9.07 1 87.31 87 SER B CA 1
ATOM 2414 C C . SER B 1 87 ? -12.141 -1.948 9.133 1 87.31 87 SER B C 1
ATOM 2416 O O . SER B 1 87 ? -12.062 -3.166 9.312 1 87.31 87 SER B O 1
ATOM 2418 N N . ALA B 1 88 ? -13.281 -1.223 9.156 1 92.06 88 ALA B N 1
ATOM 2419 C CA . ALA B 1 88 ? -14.57 -1.875 8.969 1 92.06 88 ALA B CA 1
ATOM 2420 C C . ALA B 1 88 ? -15.094 -1.658 7.551 1 92.06 88 ALA B C 1
ATOM 2422 O O . ALA B 1 88 ? -14.688 -0.71 6.871 1 92.06 88 ALA B O 1
ATOM 2423 N N . ALA B 1 89 ? -15.875 -2.582 7.09 1 94.81 89 ALA B N 1
ATOM 2424 C CA . ALA B 1 89 ? -16.484 -2.473 5.77 1 94.81 89 ALA B CA 1
ATOM 2425 C C . ALA B 1 89 ? -17.984 -2.738 5.836 1 94.81 89 ALA B C 1
ATOM 2427 O O . ALA B 1 89 ? -18.422 -3.797 6.305 1 94.81 89 ALA B O 1
ATOM 2428 N N . ARG B 1 90 ? -18.703 -1.769 5.387 1 94.12 90 ARG B N 1
ATOM 2429 C CA . ARG B 1 90 ? -20.172 -1.841 5.43 1 94.12 90 ARG B CA 1
ATOM 2430 C C . ARG B 1 90 ? -20.766 -1.482 4.074 1 94.12 90 ARG B C 1
ATOM 2432 O O . ARG B 1 90 ? -20.312 -0.555 3.408 1 94.12 90 ARG B O 1
ATOM 2439 N N . THR B 1 91 ? -21.859 -2.271 3.697 1 95.19 91 THR B N 1
ATOM 2440 C CA . THR B 1 91 ? -22.516 -1.979 2.428 1 95.19 91 THR B CA 1
ATOM 2441 C C . THR B 1 91 ? -23.328 -0.698 2.527 1 95.19 91 THR B C 1
ATOM 2443 O O . THR B 1 91 ? -24 -0.454 3.541 1 95.19 91 THR B O 1
ATOM 2446 N N . LEU B 1 92 ? -23.219 0.122 1.492 1 86.81 92 LEU B N 1
ATOM 2447 C CA . LEU B 1 92 ? -24.016 1.345 1.42 1 86.81 92 LEU B CA 1
ATOM 2448 C C . LEU B 1 92 ? -25.312 1.105 0.656 1 86.81 92 LEU B C 1
ATOM 2450 O O . LEU B 1 92 ? -26.219 1.937 0.696 1 86.81 92 LEU B O 1
ATOM 2454 N N . GLU B 1 93 ? -25.391 0.016 -0.077 1 88.75 93 GLU B N 1
ATOM 2455 C CA . GLU B 1 93 ? -26.562 -0.479 -0.796 1 88.75 93 GLU B CA 1
ATOM 2456 C C . GLU B 1 93 ? -26.516 -1.996 -0.947 1 88.75 93 GLU B C 1
ATOM 2458 O O . GLU B 1 93 ? -25.531 -2.633 -0.583 1 88.75 93 GLU B O 1
ATOM 2463 N N . ALA B 1 94 ? -27.609 -2.516 -1.432 1 97.56 94 ALA B N 1
ATOM 2464 C CA . ALA B 1 94 ? -27.594 -3.949 -1.719 1 97.56 94 ALA B CA 1
ATOM 2465 C C . ALA B 1 94 ? -26.422 -4.305 -2.635 1 97.56 94 ALA B C 1
ATOM 2467 O O . ALA B 1 94 ? -26.219 -3.666 -3.672 1 97.56 94 ALA B O 1
ATOM 2468 N N . SER B 1 95 ? -25.625 -5.316 -2.15 1 97.25 95 SER B N 1
ATOM 2469 C CA . SER B 1 95 ? -24.375 -5.598 -2.842 1 97.25 95 SER B CA 1
ATOM 2470 C C . SER B 1 95 ? -24.172 -7.098 -3.031 1 97.25 95 SER B C 1
ATOM 2472 O O . SER B 1 95 ? -24.562 -7.895 -2.18 1 97.25 95 SER B O 1
ATOM 2474 N N . GLU B 1 96 ? -23.594 -7.426 -4.16 1 97.94 96 GLU B N 1
ATOM 2475 C CA . GLU B 1 96 ? -23.141 -8.781 -4.445 1 97.94 96 GLU B CA 1
ATOM 2476 C C . GLU B 1 96 ? -21.625 -8.867 -4.438 1 97.94 96 GLU B C 1
ATOM 2478 O O . GLU B 1 96 ? -20.953 -8.031 -5.043 1 97.94 96 GLU B O 1
ATOM 2483 N N . LEU B 1 97 ? -21.141 -9.875 -3.711 1 97.5 97 LEU B N 1
ATOM 2484 C CA . LEU B 1 97 ? -19.688 -10.047 -3.613 1 97.5 97 LEU B CA 1
ATOM 2485 C C . LEU B 1 97 ? -19.297 -11.492 -3.873 1 97.5 97 LEU B C 1
ATOM 2487 O O . LEU B 1 97 ? -20.125 -12.398 -3.75 1 97.5 97 LEU B O 1
ATOM 2491 N N . LEU B 1 98 ? -18.094 -11.711 -4.359 1 97.25 98 LEU B N 1
ATOM 2492 C CA . LEU B 1 98 ? -17.422 -13.008 -4.27 1 97.25 98 LEU B CA 1
ATOM 2493 C C . LEU B 1 98 ? -16.594 -13.102 -2.996 1 97.25 98 LEU B C 1
ATOM 2495 O O . LEU B 1 98 ? -15.734 -12.25 -2.744 1 97.25 98 LEU B O 1
ATOM 2499 N N . ARG B 1 99 ? -16.891 -14.078 -2.227 1 98.12 99 ARG B N 1
ATOM 2500 C CA . ARG B 1 99 ? -16.172 -14.297 -0.978 1 98.12 99 ARG B CA 1
ATOM 2501 C C . ARG B 1 99 ? -15.117 -15.391 -1.137 1 98.12 99 ARG B C 1
ATOM 2503 O O . ARG B 1 99 ? -15.391 -16.438 -1.725 1 98.12 99 ARG B O 1
ATOM 2510 N N . PHE B 1 100 ? -13.945 -15.164 -0.646 1 97.75 100 PHE B N 1
ATOM 2511 C CA . PHE B 1 100 ? -12.836 -16.109 -0.666 1 97.75 100 PHE B CA 1
ATOM 2512 C C . PHE B 1 100 ? -12.297 -16.344 0.74 1 97.75 100 PHE B C 1
ATOM 2514 O O . PHE B 1 100 ? -12.57 -15.555 1.651 1 97.75 100 PHE B O 1
ATOM 2521 N N . GLN B 1 101 ? -11.57 -17.422 0.843 1 97.38 101 GLN B N 1
ATOM 2522 C CA . GLN B 1 101 ? -10.859 -17.766 2.072 1 97.38 101 GLN B CA 1
ATOM 2523 C C . GLN B 1 101 ? -9.352 -17.766 1.851 1 97.38 101 GLN B C 1
ATOM 2525 O O . GLN B 1 101 ? -8.836 -18.562 1.059 1 97.38 101 GLN B O 1
ATOM 2530 N N . ALA B 1 102 ? -8.664 -16.906 2.609 1 96.75 102 ALA B N 1
ATOM 2531 C CA . ALA B 1 102 ? -7.219 -16.781 2.42 1 96.75 102 ALA B CA 1
ATOM 2532 C C . ALA B 1 102 ? -6.508 -18.078 2.795 1 96.75 102 ALA B C 1
ATOM 2534 O O . ALA B 1 102 ? -5.438 -18.391 2.264 1 96.75 102 ALA B O 1
ATOM 2535 N N . ASN B 1 103 ? -7.07 -18.859 3.709 1 95.19 103 ASN B N 1
ATOM 2536 C CA . ASN B 1 103 ? -6.477 -20.141 4.086 1 95.19 103 ASN B CA 1
ATOM 2537 C C . ASN B 1 103 ? -6.562 -21.156 2.949 1 95.19 103 ASN B C 1
ATOM 2539 O O . ASN B 1 103 ? -5.926 -22.203 3 1 95.19 103 ASN B O 1
ATOM 2543 N N . LYS B 1 104 ? -7.285 -20.875 1.854 1 95.88 104 LYS B N 1
ATOM 2544 C CA . LYS B 1 104 ? -7.383 -21.719 0.665 1 95.88 104 LYS B CA 1
ATOM 2545 C C . LYS B 1 104 ? -6.684 -21.062 -0.526 1 95.88 104 LYS B C 1
ATOM 2547 O O . LYS B 1 104 ? -6.902 -21.469 -1.673 1 95.88 104 LYS B O 1
ATOM 2552 N N . LEU B 1 105 ? -5.875 -20.125 -0.296 1 95.81 105 LEU B N 1
ATOM 2553 C CA . LEU B 1 105 ? -5.273 -19.312 -1.352 1 95.81 105 LEU B CA 1
ATOM 2554 C C . LEU B 1 105 ? -4.445 -20.188 -2.293 1 95.81 105 LEU B C 1
ATOM 2556 O O . LEU B 1 105 ? -4.562 -20.078 -3.516 1 95.81 105 LEU B O 1
ATOM 2560 N N . GLU B 1 106 ? -3.625 -21.062 -1.753 1 94.12 106 GLU B N 1
ATOM 2561 C CA . GLU B 1 106 ? -2.777 -21.891 -2.604 1 94.12 106 GLU B CA 1
ATOM 2562 C C . GLU B 1 106 ? -3.615 -22.781 -3.506 1 94.12 106 GLU B C 1
ATOM 2564 O O . GLU B 1 106 ? -3.234 -23.062 -4.645 1 94.12 106 GLU B O 1
ATOM 2569 N N . GLU B 1 107 ? -4.742 -23.266 -2.965 1 95.62 107 GLU B N 1
ATOM 2570 C CA . GLU B 1 107 ? -5.664 -24.062 -3.777 1 95.62 107 GLU B CA 1
ATOM 2571 C C . GLU B 1 107 ? -6.223 -23.234 -4.934 1 95.62 107 GLU B C 1
ATOM 2573 O O . GLU B 1 107 ? -6.309 -23.719 -6.062 1 95.62 107 GLU B O 1
ATOM 2578 N N . TYR B 1 108 ? -6.605 -22 -4.66 1 95.94 108 TYR B N 1
ATOM 2579 C CA . TYR B 1 108 ? -7.094 -21.109 -5.707 1 95.94 108 TYR B CA 1
ATOM 2580 C C . TYR B 1 108 ? -6.035 -20.891 -6.781 1 95.94 108 TYR B C 1
ATOM 2582 O O . TYR B 1 108 ? -6.336 -20.922 -7.977 1 95.94 108 TYR B O 1
ATOM 2590 N N . ILE B 1 109 ? -4.805 -20.766 -6.297 1 95.44 109 ILE B N 1
ATOM 2591 C CA . ILE B 1 109 ? -3.686 -20.484 -7.191 1 95.44 109 ILE B CA 1
ATOM 2592 C C . ILE B 1 109 ? -3.438 -21.688 -8.094 1 95.44 109 ILE B C 1
ATOM 2594 O O . ILE B 1 109 ? -3.215 -21.531 -9.297 1 95.44 109 ILE B O 1
ATOM 2598 N N . GLN B 1 110 ? -3.5 -22.828 -7.555 1 95.44 110 GLN B N 1
ATOM 2599 C CA . GLN B 1 110 ? -3.27 -24.062 -8.312 1 95.44 110 GLN B CA 1
ATOM 2600 C C . GLN B 1 110 ? -4.344 -24.266 -9.375 1 95.44 110 GLN B C 1
ATOM 2602 O O . GLN B 1 110 ? -4.07 -24.797 -10.445 1 95.44 110 GLN B O 1
ATOM 2607 N N . LYS B 1 111 ? -5.488 -23.781 -9.086 1 94.5 111 LYS B N 1
ATOM 2608 C CA . LYS B 1 111 ? -6.594 -23.922 -10.023 1 94.5 111 LYS B CA 1
ATOM 2609 C C . LYS B 1 111 ? -6.508 -22.891 -11.141 1 94.5 111 LYS B C 1
ATOM 2611 O O . LYS B 1 111 ? -6.945 -23.141 -12.266 1 94.5 111 LYS B O 1
ATOM 2616 N N . SER B 1 112 ? -5.93 -21.719 -10.789 1 94.38 112 SER B N 1
ATOM 2617 C CA . SER B 1 112 ? -5.855 -20.672 -11.797 1 94.38 112 SER B CA 1
ATOM 2618 C C . SER B 1 112 ? -4.672 -19.75 -11.539 1 94.38 112 SER B C 1
ATOM 2620 O O . SER B 1 112 ? -4.719 -18.906 -10.641 1 94.38 112 SER B O 1
ATOM 2622 N N . SER B 1 113 ? -3.689 -19.844 -12.398 1 93.88 113 SER B N 1
ATOM 2623 C CA . SER B 1 113 ? -2.559 -18.938 -12.305 1 93.88 113 SER B CA 1
ATOM 2624 C C . SER B 1 113 ? -2.975 -17.5 -12.633 1 93.88 113 SER B C 1
ATOM 2626 O O . SER B 1 113 ? -2.422 -16.547 -12.078 1 93.88 113 SER B O 1
ATOM 2628 N N . ARG B 1 114 ? -3.982 -17.422 -13.43 1 91.62 114 ARG B N 1
ATOM 2629 C CA . ARG B 1 114 ? -4.484 -16.094 -13.812 1 91.62 114 ARG B CA 1
ATOM 2630 C C . ARG B 1 114 ? -5.148 -15.406 -12.633 1 91.62 114 ARG B C 1
ATOM 2632 O O . ARG B 1 114 ? -5.059 -14.18 -12.5 1 91.62 114 ARG B O 1
ATOM 2639 N N . PHE B 1 115 ? -5.785 -16.203 -11.812 1 93.62 115 PHE B N 1
ATOM 2640 C CA . PHE B 1 115 ? -6.371 -15.672 -10.586 1 93.62 115 PHE B CA 1
ATOM 2641 C C . PHE B 1 115 ? -5.301 -15.039 -9.703 1 93.62 115 PHE B C 1
ATOM 2643 O O . PHE B 1 115 ? -5.453 -13.898 -9.258 1 93.62 115 PHE B O 1
ATOM 2650 N N . ALA B 1 116 ? -4.207 -15.727 -9.555 1 94.69 116 ALA B N 1
ATOM 2651 C CA . ALA B 1 116 ? -3.111 -15.25 -8.711 1 94.69 116 ALA B CA 1
ATOM 2652 C C . ALA B 1 116 ? -2.477 -13.992 -9.305 1 94.69 116 ALA B C 1
ATOM 2654 O O . ALA B 1 116 ? -2.201 -13.031 -8.578 1 94.69 116 ALA B O 1
ATOM 2655 N N . ALA B 1 117 ? -2.334 -14.039 -10.602 1 93.62 117 ALA B N 1
ATOM 2656 C CA . ALA B 1 117 ? -1.744 -12.883 -11.273 1 93.62 117 ALA B CA 1
ATOM 2657 C C . ALA B 1 117 ? -2.633 -11.648 -11.125 1 93.62 117 ALA B C 1
ATOM 2659 O O . ALA B 1 117 ? -2.135 -10.539 -10.93 1 93.62 117 ALA B O 1
ATOM 2660 N N . SER B 1 118 ? -3.896 -11.852 -11.211 1 92.06 118 SER B N 1
ATOM 2661 C CA . SER B 1 118 ? -4.855 -10.758 -11.07 1 92.06 118 SER B CA 1
ATOM 2662 C C . SER B 1 118 ? -4.84 -10.195 -9.656 1 92.06 118 SER B C 1
ATOM 2664 O O . SER B 1 118 ? -4.934 -8.977 -9.469 1 92.06 118 SER B O 1
ATOM 2666 N N . LEU B 1 119 ? -4.711 -11.055 -8.68 1 93.56 119 LEU B N 1
ATOM 2667 C CA . LEU B 1 119 ? -4.625 -10.609 -7.297 1 93.56 119 LEU B CA 1
ATOM 2668 C C . LEU B 1 119 ? -3.367 -9.781 -7.066 1 93.56 119 LEU B C 1
ATOM 2670 O O . LEU B 1 119 ? -3.422 -8.727 -6.434 1 93.56 119 LEU B O 1
ATOM 2674 N N . ILE B 1 120 ? -2.305 -10.266 -7.547 1 94 120 ILE B N 1
ATOM 2675 C CA . ILE B 1 120 ? -1.022 -9.578 -7.418 1 94 120 ILE B CA 1
ATOM 2676 C C . ILE B 1 120 ? -1.107 -8.195 -8.055 1 94 120 ILE B C 1
ATOM 2678 O O . ILE B 1 120 ? -0.654 -7.207 -7.477 1 94 120 ILE B O 1
ATOM 2682 N N . TYR B 1 121 ? -1.714 -8.148 -9.195 1 91.44 121 TYR B N 1
ATOM 2683 C CA . TYR B 1 121 ? -1.908 -6.871 -9.883 1 91.44 121 TYR B CA 1
ATOM 2684 C C . TYR B 1 121 ? -2.758 -5.93 -9.039 1 91.44 121 TYR B C 1
ATOM 2686 O O . TYR B 1 121 ? -2.391 -4.77 -8.828 1 91.44 121 TYR B O 1
ATOM 2694 N N . ALA B 1 122 ? -3.816 -6.387 -8.547 1 89.44 122 ALA B N 1
ATOM 2695 C CA . ALA B 1 122 ? -4.73 -5.57 -7.75 1 89.44 122 ALA B CA 1
ATOM 2696 C C . ALA B 1 122 ? -4.043 -5.039 -6.492 1 89.44 122 ALA B C 1
ATOM 2698 O O . ALA B 1 122 ? -4.191 -3.867 -6.145 1 89.44 122 ALA B O 1
ATOM 2699 N N . LEU B 1 123 ? -3.334 -5.879 -5.852 1 91.19 123 LEU B N 1
ATOM 2700 C CA . LEU B 1 123 ? -2.6 -5.48 -4.656 1 91.19 123 LEU B CA 1
ATOM 2701 C C . LEU B 1 123 ? -1.549 -4.426 -4.988 1 91.19 123 LEU B C 1
ATOM 2703 O O . LEU B 1 123 ? -1.334 -3.492 -4.215 1 91.19 123 LEU B O 1
ATOM 2707 N N . SER B 1 124 ? -0.917 -4.605 -6.094 1 90.62 124 SER B N 1
ATOM 2708 C CA . SER B 1 124 ? 0.119 -3.668 -6.52 1 90.62 124 SER B CA 1
ATOM 2709 C C . SER B 1 124 ? -0.466 -2.289 -6.805 1 90.62 124 SER B C 1
ATOM 2711 O O . SER B 1 124 ? 0.132 -1.27 -6.457 1 90.62 124 SER B O 1
ATOM 2713 N N . ILE B 1 125 ? -1.586 -2.277 -7.406 1 85.19 125 ILE B N 1
ATOM 2714 C CA . ILE B 1 125 ? -2.256 -1.015 -7.695 1 85.19 125 ILE B CA 1
ATOM 2715 C C . ILE B 1 125 ? -2.625 -0.314 -6.391 1 85.19 125 ILE B C 1
ATOM 2717 O O . ILE B 1 125 ? -2.387 0.885 -6.234 1 85.19 125 ILE B O 1
ATOM 2721 N N . LYS B 1 126 ? -3.17 -1.047 -5.48 1 84.38 126 LYS B N 1
ATOM 2722 C CA . LYS B 1 126 ? -3.545 -0.489 -4.184 1 84.38 126 LYS B CA 1
ATOM 2723 C C . LYS B 1 126 ? -2.326 0.058 -3.447 1 84.38 126 LYS B C 1
ATOM 2725 O O . LYS B 1 126 ? -2.391 1.13 -2.842 1 84.38 126 LYS B O 1
ATOM 2730 N N . GLN B 1 127 ? -1.313 -0.696 -3.461 1 84.38 127 GLN B N 1
ATOM 2731 C CA . GLN B 1 127 ? -0.076 -0.259 -2.824 1 84.38 127 GLN B CA 1
ATOM 2732 C C . GLN B 1 127 ? 0.432 1.041 -3.443 1 84.38 127 GLN B C 1
ATOM 2734 O O . GLN B 1 127 ? 0.832 1.961 -2.727 1 84.38 127 GLN B O 1
ATOM 2739 N N . ARG B 1 128 ? 0.468 1.096 -4.703 1 81.06 128 ARG B N 1
ATOM 2740 C CA . ARG B 1 128 ? 0.929 2.285 -5.414 1 81.06 128 ARG B CA 1
ATOM 2741 C C . ARG B 1 128 ? 0.092 3.504 -5.039 1 81.06 128 ARG B C 1
ATOM 2743 O O . ARG B 1 128 ? 0.633 4.586 -4.801 1 81.06 128 ARG B O 1
ATOM 2750 N N . GLN B 1 129 ? -1.133 3.285 -5.004 1 77.38 129 GLN B N 1
ATOM 2751 C CA . GLN B 1 129 ? -2.033 4.379 -4.656 1 77.38 129 GLN B CA 1
ATOM 2752 C C . GLN B 1 129 ? -1.809 4.836 -3.215 1 77.38 129 GLN B C 1
ATOM 2754 O O . GLN B 1 129 ? -1.821 6.035 -2.93 1 77.38 129 GLN B O 1
ATOM 2759 N N . ALA B 1 130 ? -1.655 3.879 -2.338 1 78.38 130 ALA B N 1
ATOM 2760 C CA . ALA B 1 130 ? -1.409 4.211 -0.937 1 78.38 130 ALA B CA 1
ATOM 2761 C C . ALA B 1 130 ? -0.105 4.984 -0.778 1 78.38 130 ALA B C 1
ATOM 2763 O O . ALA B 1 130 ? -0.046 5.969 -0.035 1 78.38 130 ALA B O 1
ATOM 2764 N N . VAL B 1 131 ? 0.898 4.574 -1.433 1 75.75 131 VAL B N 1
ATOM 2765 C CA . VAL B 1 131 ? 2.207 5.215 -1.356 1 75.75 131 VAL B CA 1
ATOM 2766 C C . VAL B 1 131 ? 2.127 6.621 -1.942 1 75.75 131 VAL B C 1
ATOM 2768 O O . VAL B 1 131 ? 2.705 7.562 -1.393 1 75.75 131 VAL B O 1
ATOM 2771 N N . ALA B 1 132 ? 1.441 6.715 -3.029 1 72.75 132 ALA B N 1
ATOM 2772 C CA . ALA B 1 132 ? 1.258 8.031 -3.635 1 72.75 132 ALA B CA 1
ATOM 2773 C C . ALA B 1 132 ? 0.546 8.977 -2.674 1 72.75 132 ALA B C 1
ATOM 2775 O O . ALA B 1 132 ? 0.931 10.148 -2.545 1 72.75 132 ALA B O 1
ATOM 2776 N N . ARG B 1 133 ? -0.454 8.523 -2.053 1 70.38 133 ARG B N 1
ATOM 2777 C CA . ARG B 1 133 ? -1.188 9.328 -1.086 1 70.38 133 ARG B CA 1
ATOM 2778 C C . ARG B 1 133 ? -0.309 9.695 0.106 1 70.38 133 ARG B C 1
ATOM 2780 O O . ARG B 1 133 ? -0.398 10.805 0.635 1 70.38 133 ARG B O 1
ATOM 2787 N N . LEU B 1 134 ? 0.451 8.742 0.529 1 70.56 134 LEU B N 1
ATOM 2788 C CA . LEU B 1 134 ? 1.383 8.984 1.626 1 70.56 134 LEU B CA 1
ATOM 2789 C C . LEU B 1 134 ? 2.375 10.086 1.268 1 70.56 134 LEU B C 1
ATOM 2791 O O . LEU B 1 134 ? 2.66 10.961 2.088 1 70.56 134 LEU B O 1
ATOM 2795 N N . HIS B 1 135 ? 2.879 9.977 0.116 1 67.19 135 HIS B N 1
ATOM 2796 C CA . HIS B 1 135 ? 3.797 11.008 -0.35 1 67.19 135 HIS B CA 1
ATOM 2797 C C . HIS B 1 135 ? 3.115 12.375 -0.386 1 67.19 135 HIS B C 1
ATOM 2799 O O . HIS B 1 135 ? 3.719 13.383 -0.015 1 67.19 135 HIS B O 1
ATOM 2805 N N . GLN B 1 136 ? 1.975 12.297 -0.893 1 61.41 136 GLN B N 1
ATOM 2806 C CA . GLN B 1 136 ? 1.213 13.539 -0.95 1 61.41 136 GLN B CA 1
ATOM 2807 C C . GLN B 1 136 ? 0.964 14.102 0.448 1 61.41 136 GLN B C 1
ATOM 2809 O O .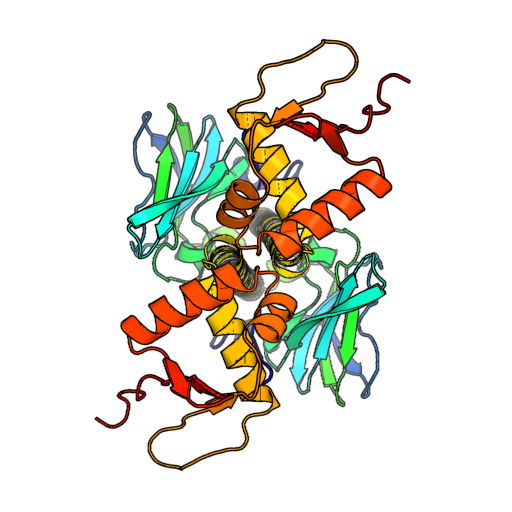 GLN B 1 136 ? 0.999 15.312 0.653 1 61.41 136 GLN B O 1
ATOM 2814 N N . ALA B 1 137 ? 0.688 13.203 1.297 1 59.47 137 ALA B N 1
ATOM 2815 C CA . ALA B 1 137 ? 0.387 13.602 2.668 1 59.47 137 ALA B CA 1
ATOM 2816 C C . ALA B 1 137 ? 1.637 14.117 3.375 1 59.47 137 ALA B C 1
ATOM 2818 O O . ALA B 1 137 ? 1.568 15.086 4.141 1 59.47 137 ALA B O 1
ATOM 2819 N N . VAL B 1 138 ? 2.684 13.461 3.377 1 52.41 138 VAL B N 1
ATOM 2820 C CA . VAL B 1 138 ? 3.916 13.812 4.07 1 52.41 138 VAL B CA 1
ATOM 2821 C C . VAL B 1 138 ? 4.57 15.016 3.393 1 52.41 138 VAL B C 1
ATOM 2823 O O . VAL B 1 138 ? 5.098 15.906 4.066 1 52.41 138 VAL B O 1
ATOM 2826 N N . PHE B 1 139 ? 4.801 15.062 2.07 1 48.28 139 PHE B N 1
ATOM 2827 C CA . PHE B 1 139 ? 5.469 16.172 1.398 1 48.28 139 PHE B CA 1
ATOM 2828 C C . PHE B 1 139 ? 4.488 17.312 1.118 1 48.28 139 PHE B C 1
ATOM 2830 O O . PHE B 1 139 ? 4.844 18.297 0.485 1 48.28 139 PHE B O 1
ATOM 2837 N N . GLU B 1 140 ? 3.203 17.094 1.24 1 47.06 140 GLU B N 1
ATOM 2838 C CA . GLU B 1 140 ? 2.373 18.281 1.014 1 47.06 140 GLU B CA 1
ATOM 2839 C C . GLU B 1 140 ? 2.764 19.422 1.954 1 47.06 140 GLU B C 1
ATOM 2841 O O . GLU B 1 140 ? 2.775 19.25 3.174 1 47.06 140 GLU B O 1
ATOM 2846 N N . SER B 1 141 ? 3.574 20.344 1.529 1 48.94 141 SER B N 1
ATOM 2847 C CA . SER B 1 141 ? 3.887 21.688 1.982 1 48.94 141 SER B CA 1
ATOM 2848 C C . SER B 1 141 ? 2.699 22.328 2.699 1 48.94 141 SER B C 1
ATOM 2850 O O . SER B 1 141 ? 1.557 21.906 2.506 1 48.94 141 SER B O 1
ATOM 2852 N N . PRO B 1 142 ? 2.971 23.219 3.664 1 51.16 142 PRO B N 1
ATOM 2853 C CA . PRO B 1 142 ? 1.846 24 4.172 1 51.16 142 PRO B CA 1
ATOM 2854 C C . PRO B 1 142 ? 0.861 24.406 3.078 1 51.16 142 PRO B C 1
ATOM 2856 O O . PRO B 1 142 ? -0.354 24.344 3.283 1 51.16 142 PRO B O 1
ATOM 2859 N N . GLU B 1 143 ? 1.35 24.625 1.9 1 55.25 143 GLU B N 1
ATOM 2860 C CA . GLU B 1 143 ? 0.52 25.047 0.775 1 55.25 143 GLU B CA 1
ATOM 2861 C C . GLU B 1 143 ? -0.366 23.906 0.287 1 55.25 143 GLU B C 1
ATOM 2863 O O . GLU B 1 143 ? -1.559 24.094 0.042 1 55.25 143 GLU B O 1
ATOM 2868 N N . GLN B 1 144 ? 0.155 22.875 0.202 1 56.47 144 GLN B N 1
ATOM 2869 C CA . GLN B 1 144 ? -0.605 21.75 -0.334 1 56.47 144 GLN B CA 1
ATOM 2870 C C . GLN B 1 144 ? -1.646 21.266 0.669 1 56.47 144 GLN B C 1
ATOM 2872 O O . GLN B 1 144 ? -2.764 20.906 0.288 1 56.47 144 GLN B O 1
ATOM 2877 N N . ARG B 1 145 ? -1.318 21.281 1.834 1 57.12 145 ARG B N 1
ATOM 2878 C CA . ARG B 1 145 ? -2.293 20.969 2.873 1 57.12 145 ARG B CA 1
ATOM 2879 C C . ARG B 1 145 ? -3.479 21.922 2.828 1 57.12 145 ARG B C 1
ATOM 2881 O O . ARG B 1 145 ? -4.629 21.5 2.98 1 57.12 145 ARG B O 1
ATOM 2888 N N . ILE B 1 146 ? -3.088 23.094 2.643 1 60.84 146 ILE B N 1
ATOM 2889 C CA . ILE B 1 146 ? -4.121 24.109 2.549 1 60.84 146 ILE B CA 1
ATOM 2890 C C . ILE B 1 146 ? -4.969 23.891 1.302 1 60.84 146 ILE B C 1
ATOM 2892 O O . ILE B 1 146 ? -6.199 23.969 1.354 1 60.84 146 ILE B O 1
ATOM 2896 N N . LEU B 1 147 ? -4.363 23.484 0.238 1 62.59 147 LEU B N 1
ATOM 2897 C CA . LEU B 1 147 ? -5.102 23.266 -0.999 1 62.59 147 LEU B CA 1
ATOM 2898 C C . LEU B 1 147 ? -6.027 22.062 -0.873 1 62.59 147 LEU B C 1
ATOM 2900 O O . LEU B 1 147 ? -7.164 22.094 -1.346 1 62.59 147 LEU B O 1
ATOM 2904 N N . ILE B 1 148 ? -5.617 21.109 -0.28 1 59.59 148 ILE B N 1
ATOM 2905 C CA . ILE B 1 148 ? -6.426 19.922 -0.096 1 59.59 148 ILE B CA 1
ATOM 2906 C C . ILE B 1 148 ? -7.633 20.234 0.782 1 59.59 148 ILE B C 1
ATOM 2908 O O . ILE B 1 148 ? -8.758 19.828 0.479 1 59.59 148 ILE B O 1
ATOM 2912 N N . LEU B 1 149 ? -7.32 20.891 1.867 1 55.97 149 LEU B N 1
ATOM 2913 C CA . LEU B 1 149 ? -8.422 21.297 2.732 1 55.97 149 LEU B CA 1
ATOM 2914 C C . LEU B 1 149 ? -9.438 22.141 1.96 1 55.97 149 LEU B C 1
ATOM 2916 O O . LEU B 1 149 ? -10.641 21.891 2.049 1 55.97 149 LEU B O 1
ATOM 2920 N N . LEU B 1 150 ? -8.945 23.031 1.195 1 61.62 150 LEU B N 1
ATOM 2921 C CA . LEU B 1 150 ? -9.844 23.922 0.467 1 61.62 150 LEU B CA 1
ATOM 2922 C C . LEU B 1 150 ? -10.633 23.156 -0.584 1 61.62 150 LEU B C 1
ATOM 2924 O O . LEU B 1 150 ? -11.82 23.422 -0.794 1 61.62 150 LEU B O 1
ATOM 2928 N N . GLU B 1 151 ? -9.984 22.203 -1.141 1 58.31 151 GLU B N 1
ATOM 2929 C CA . GLU B 1 151 ? -10.68 21.391 -2.137 1 58.31 151 GLU B CA 1
ATOM 2930 C C . GLU B 1 151 ? -11.742 20.516 -1.489 1 58.31 151 GLU B C 1
ATOM 2932 O O . GLU B 1 151 ? -12.828 20.344 -2.045 1 58.31 151 GLU B O 1
ATOM 2937 N N . GLN B 1 152 ? -11.422 19.969 -0.428 1 52.22 152 GLN B N 1
ATOM 2938 C CA . GLN B 1 152 ? -12.383 19.156 0.312 1 52.22 152 GLN B CA 1
ATOM 2939 C C . GLN B 1 152 ? -13.578 20 0.751 1 52.22 152 GLN B C 1
ATOM 2941 O O . GLN B 1 152 ? -14.727 19.547 0.676 1 52.22 152 GLN B O 1
ATOM 2946 N N . MET B 1 153 ? -13.281 21.109 1.216 1 53.41 153 MET B N 1
ATOM 2947 C CA . MET B 1 153 ? -14.352 22.031 1.613 1 53.41 153 MET B CA 1
ATOM 2948 C C . MET B 1 153 ? -15.203 22.422 0.413 1 53.41 153 MET B C 1
ATOM 2950 O O . MET B 1 153 ? -16.422 22.562 0.538 1 53.41 153 MET B O 1
ATOM 2954 N N . ALA B 1 154 ? -14.508 22.547 -0.636 1 56.62 154 ALA B N 1
ATOM 2955 C CA . ALA B 1 154 ? -15.227 22.875 -1.862 1 56.62 154 ALA B CA 1
ATOM 2956 C C . ALA B 1 154 ? -16.203 21.766 -2.24 1 56.62 154 ALA B C 1
ATOM 2958 O O . ALA B 1 154 ? -17.297 22.031 -2.764 1 56.62 154 ALA B O 1
ATOM 2959 N N . GLU B 1 155 ? -15.773 20.641 -2.02 1 49.72 155 GLU B N 1
ATOM 2960 C CA . GLU B 1 155 ? -16.625 19.516 -2.385 1 49.72 155 GLU B CA 1
ATOM 2961 C C . GLU B 1 155 ? -17.828 19.422 -1.459 1 49.72 155 GLU B C 1
ATOM 2963 O O . GLU B 1 155 ? -18.922 19.016 -1.886 1 49.72 155 GLU B O 1
ATOM 2968 N N . THR B 1 156 ? -17.578 19.703 -0.307 1 44.62 156 THR B N 1
ATOM 2969 C CA . THR B 1 156 ? -18.656 19.516 0.667 1 44.62 156 THR B CA 1
ATOM 2970 C C . THR B 1 156 ? -19.531 20.766 0.75 1 44.62 156 THR B C 1
ATOM 2972 O O . THR B 1 156 ? -20.734 20.672 1.047 1 44.62 156 THR B O 1
ATOM 2975 N N . HIS B 1 157 ? -18.906 21.844 0.644 1 44.84 157 HIS B N 1
ATOM 2976 C CA . HIS B 1 157 ? -19.672 23.078 0.782 1 44.84 157 HIS B CA 1
ATOM 2977 C C . HIS B 1 157 ? -19.812 23.797 -0.561 1 44.84 157 HIS B C 1
ATOM 2979 O O . HIS B 1 157 ? -20.141 24.984 -0.607 1 44.84 157 HIS B O 1
ATOM 2985 N N . ALA B 1 158 ? -19.359 23.156 -1.553 1 45.12 158 ALA B N 1
ATOM 2986 C CA . ALA B 1 158 ? -19.375 23.859 -2.832 1 45.12 158 ALA B CA 1
ATOM 2987 C C . ALA B 1 158 ? -20.75 24.469 -3.115 1 45.12 158 ALA B C 1
ATOM 2989 O O . ALA B 1 158 ? -21.719 23.734 -3.328 1 45.12 158 ALA B O 1
ATOM 2990 N N . ASP B 1 159 ? -20.984 25.391 -2.449 1 42.66 159 ASP B N 1
ATOM 2991 C CA . ASP B 1 159 ? -21.984 26.141 -3.197 1 42.66 159 ASP B CA 1
ATOM 2992 C C . ASP B 1 159 ? -21.5 26.453 -4.613 1 42.66 159 ASP B C 1
ATOM 2994 O O . ASP B 1 159 ? -20.344 26.844 -4.809 1 42.66 159 ASP B O 1
ATOM 2998 N N . ARG B 1 160 ? -22.016 25.656 -5.574 1 43.62 160 ARG B N 1
ATOM 2999 C CA . ARG B 1 160 ? -21.859 25.781 -7.02 1 43.62 160 ARG B CA 1
ATOM 3000 C C . ARG B 1 160 ? -21.812 27.25 -7.438 1 43.62 160 ARG B C 1
ATOM 3002 O O . ARG B 1 160 ? -22.812 27.953 -7.379 1 43.62 160 ARG B O 1
ATOM 3009 N N . ILE B 1 161 ? -20.719 27.891 -7.02 1 41.59 161 ILE B N 1
ATOM 3010 C CA . ILE B 1 161 ? -20.953 29.188 -7.648 1 41.59 161 ILE B CA 1
ATOM 3011 C C . ILE B 1 161 ? -21.125 29 -9.156 1 41.59 161 ILE B C 1
ATOM 3013 O O . ILE B 1 161 ? -20.828 27.922 -9.695 1 41.59 161 ILE B O 1
ATOM 3017 N N . ASP B 1 162 ? -20.531 30.016 -9.93 1 43.09 162 ASP B N 1
ATOM 3018 C CA . ASP B 1 162 ? -20.922 30.344 -11.297 1 43.09 162 ASP B CA 1
ATOM 3019 C C . ASP B 1 162 ? -20.406 29.312 -12.289 1 43.09 162 ASP B C 1
ATOM 3021 O O . ASP B 1 162 ? -19.359 28.703 -12.078 1 43.09 162 ASP B O 1
ATOM 3025 N N . ALA B 1 163 ? -21.281 28.719 -13.219 1 44.28 163 ALA B N 1
ATOM 3026 C CA . ALA B 1 163 ? -21.25 27.797 -14.352 1 44.28 163 ALA B CA 1
ATOM 3027 C C . ALA B 1 163 ? -19.891 27.781 -15.031 1 44.28 163 ALA B C 1
ATOM 3029 O O . ALA B 1 163 ? -19.453 26.766 -15.578 1 44.28 163 ALA B O 1
ATOM 3030 N N . VAL B 1 164 ? -19.25 28.953 -15.414 1 45.84 164 VAL B N 1
ATOM 3031 C CA . VAL B 1 164 ? -18.188 29.094 -16.391 1 45.84 164 VAL B CA 1
ATOM 3032 C C . VAL B 1 164 ? -16.844 28.797 -15.742 1 45.84 164 VAL B C 1
ATOM 3034 O O . VAL B 1 164 ? -16 28.094 -16.328 1 45.84 164 VAL B O 1
ATOM 3037 N N . ASN B 1 165 ? -16.594 29.469 -14.461 1 44.47 165 ASN B N 1
ATOM 3038 C CA . ASN B 1 165 ? -15.344 29.328 -13.719 1 44.47 165 ASN B CA 1
ATOM 3039 C C . ASN B 1 165 ? -15.594 28.844 -12.297 1 44.47 165 ASN B C 1
ATOM 3041 O O . ASN B 1 165 ? -15.875 29.641 -11.398 1 44.47 165 ASN B O 1
ATOM 3045 N N . PRO B 1 166 ? -15.75 27.562 -12.086 1 46.47 166 PRO B N 1
ATOM 3046 C CA . PRO B 1 166 ? -16.125 27.109 -10.75 1 46.47 166 PRO B CA 1
ATOM 3047 C C . PRO B 1 166 ? -15.164 27.594 -9.672 1 46.47 166 PRO B C 1
ATOM 3049 O O . PRO B 1 166 ? -13.953 27.375 -9.766 1 46.47 166 PRO B O 1
ATOM 3052 N N . VAL B 1 167 ? -15.445 28.828 -9.297 1 52 167 VAL B N 1
ATOM 3053 C CA . VAL B 1 167 ? -14.727 29.438 -8.18 1 52 167 VAL B CA 1
ATOM 3054 C C . VAL B 1 167 ? -15.336 28.969 -6.863 1 52 167 VAL B C 1
ATOM 3056 O O . VAL B 1 167 ? -16.562 28.953 -6.711 1 52 167 VAL B O 1
ATOM 3059 N N . LEU B 1 168 ? -14.688 28.172 -6.145 1 54.31 168 LEU B N 1
ATOM 3060 C CA . LEU B 1 168 ? -15.172 27.734 -4.844 1 54.31 168 LEU B CA 1
ATOM 3061 C C . LEU B 1 168 ? -14.789 28.734 -3.756 1 54.31 168 LEU B C 1
ATOM 3063 O O . LEU B 1 168 ? -13.609 29.078 -3.621 1 54.31 168 LEU B O 1
ATOM 3067 N N . ARG B 1 169 ? -15.859 29.484 -3.312 1 59.03 169 ARG B N 1
ATOM 3068 C CA . ARG B 1 169 ? -15.688 30.438 -2.221 1 59.03 169 ARG B CA 1
ATOM 3069 C C . ARG B 1 169 ? -15.758 29.734 -0.867 1 59.03 169 ARG B C 1
ATOM 3071 O O . ARG B 1 169 ? -16.703 29 -0.593 1 59.03 169 ARG B O 1
ATOM 3078 N N . ILE B 1 170 ? -14.695 29.781 -0.132 1 60.47 170 ILE B N 1
ATOM 3079 C CA . ILE B 1 170 ? -14.617 29.188 1.198 1 60.47 170 ILE B CA 1
ATOM 3080 C C . ILE B 1 170 ? -14.461 30.281 2.248 1 60.47 170 ILE B C 1
ATOM 3082 O O . ILE B 1 170 ? -13.555 31.109 2.146 1 60.47 170 ILE B O 1
ATOM 3086 N N . ASN B 1 171 ? -15.469 30.453 3.158 1 62.81 171 ASN B N 1
ATOM 3087 C CA . ASN B 1 171 ? -15.477 31.453 4.215 1 62.81 171 ASN B CA 1
ATOM 3088 C C . ASN B 1 171 ? -14.773 30.953 5.473 1 62.81 171 ASN B C 1
ATOM 3090 O O . ASN B 1 171 ? -15.43 30.484 6.41 1 62.81 171 ASN B O 1
ATOM 3094 N N . LEU B 1 172 ? -13.469 30.891 5.328 1 67 172 LEU B N 1
ATOM 3095 C CA . LEU B 1 172 ? -12.648 30.484 6.469 1 67 172 LEU B CA 1
ATOM 3096 C C . LEU B 1 172 ? -11.578 31.516 6.758 1 67 172 LEU B C 1
ATOM 3098 O O . LEU B 1 172 ? -11 32.094 5.836 1 67 172 LEU B O 1
ATOM 3102 N N . THR B 1 173 ? -11.391 31.844 8.023 1 66.38 173 THR B N 1
ATOM 3103 C CA . THR B 1 173 ? -10.242 32.656 8.414 1 66.38 173 THR B CA 1
ATOM 3104 C C . THR B 1 173 ? -8.953 31.844 8.336 1 66.38 173 THR B C 1
ATOM 3106 O O . THR B 1 173 ? -8.984 30.625 8.266 1 66.38 173 THR B O 1
ATOM 3109 N N . HIS B 1 174 ? -7.809 32.625 8.172 1 74.31 174 HIS B N 1
ATOM 3110 C CA . HIS B 1 174 ? -6.516 31.938 8.156 1 74.31 174 HIS B CA 1
ATOM 3111 C C . HIS B 1 174 ? -6.32 31.094 9.414 1 74.31 174 HIS B C 1
ATOM 3113 O O . HIS B 1 174 ? -5.699 30.031 9.359 1 74.31 174 HIS B O 1
ATOM 3119 N N . GLU B 1 175 ? -6.914 31.562 10.414 1 66.88 175 GLU B N 1
ATOM 3120 C CA . GLU B 1 175 ? -6.863 30.812 11.664 1 66.88 175 GLU B CA 1
ATOM 3121 C C . GLU B 1 175 ? -7.633 29.5 11.547 1 66.88 175 GLU B C 1
ATOM 3123 O O . GLU B 1 175 ? -7.156 28.453 11.992 1 66.88 175 GLU B O 1
ATOM 3128 N N . GLN B 1 176 ? -8.797 29.531 11 1 60.66 176 GLN B N 1
ATOM 3129 C CA . GLN B 1 176 ? -9.602 28.328 10.797 1 60.66 176 GLN B CA 1
ATOM 3130 C C . GLN B 1 176 ? -8.898 27.328 9.875 1 60.66 176 GLN B C 1
ATOM 3132 O O . GLN B 1 176 ? -8.914 26.125 10.133 1 60.66 176 GLN B O 1
ATOM 3137 N N . ILE B 1 177 ? -8.352 27.812 8.891 1 67.88 177 ILE B N 1
ATOM 3138 C CA . ILE B 1 177 ? -7.59 26.969 7.977 1 67.88 177 ILE B CA 1
ATOM 3139 C C . ILE B 1 177 ? -6.426 26.312 8.719 1 67.88 177 ILE B C 1
ATOM 3141 O O . ILE B 1 177 ? -6.152 25.125 8.539 1 67.88 177 ILE B O 1
ATOM 3145 N N . GLY B 1 178 ? -5.699 27.125 9.367 1 65.88 178 GLY B N 1
ATOM 3146 C CA . GLY B 1 178 ? -4.609 26.578 10.172 1 65.88 178 GLY B CA 1
ATOM 3147 C C . GLY B 1 178 ? -5.035 25.438 11.07 1 65.88 178 GLY B C 1
ATOM 3148 O O . GLY B 1 178 ? -4.375 24.391 11.109 1 65.88 178 GLY B O 1
ATOM 3149 N N . ASN B 1 179 ? -6.203 25.625 11.625 1 58.69 179 ASN B N 1
ATOM 3150 C CA . ASN B 1 179 ? -6.75 24.609 12.508 1 58.69 179 ASN B CA 1
ATOM 3151 C C . ASN B 1 179 ? -7.07 23.328 11.742 1 58.69 179 ASN B C 1
ATOM 3153 O O . ASN B 1 179 ? -6.836 22.219 12.242 1 58.69 179 ASN B O 1
ATOM 3157 N N . LEU B 1 180 ? -7.516 23.484 10.609 1 51.28 180 LEU B N 1
ATOM 3158 C CA . LEU B 1 180 ? -7.973 22.359 9.812 1 51.28 180 LEU B CA 1
ATOM 3159 C C . LEU B 1 180 ? -6.801 21.656 9.133 1 51.28 180 LEU B C 1
ATOM 3161 O O . LEU B 1 180 ? -6.898 20.484 8.758 1 51.28 180 LEU B O 1
ATOM 3165 N N . THR B 1 181 ? -5.762 22.391 9.039 1 60.31 181 THR B N 1
ATOM 3166 C CA . THR B 1 181 ? -4.633 21.844 8.289 1 60.31 181 THR B CA 1
ATOM 3167 C C . THR B 1 181 ? -3.447 21.594 9.211 1 60.31 181 THR B C 1
ATOM 3169 O O . THR B 1 181 ? -2.379 21.172 8.75 1 60.31 181 THR B O 1
ATOM 3172 N N . ASN B 1 182 ? -3.713 21.969 10.453 1 53.53 182 ASN B N 1
ATOM 3173 C CA . ASN B 1 182 ? -2.656 21.844 11.453 1 53.53 182 ASN B CA 1
ATOM 3174 C C . ASN B 1 182 ? -1.426 22.656 11.07 1 53.53 182 ASN B C 1
ATOM 3176 O O . ASN B 1 182 ? -0.305 22.141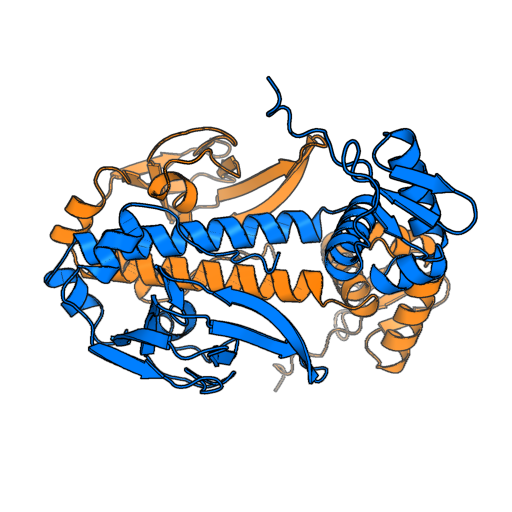 11.086 1 53.53 182 ASN B O 1
ATOM 3180 N N . LEU B 1 183 ? -1.694 23.719 10.648 1 61.78 183 LEU B N 1
ATOM 3181 C CA . LEU B 1 183 ? -0.699 24.734 10.344 1 61.78 183 LEU B CA 1
ATOM 3182 C C . LEU B 1 183 ? -0.902 25.969 11.219 1 61.78 183 LEU B C 1
ATOM 3184 O O . LEU B 1 183 ? -2.014 26.234 11.68 1 61.78 183 LEU B O 1
ATOM 3188 N N . SER B 1 184 ? 0.152 26.766 11.539 1 58.16 184 SER B N 1
ATOM 3189 C CA . SER B 1 184 ? -0.007 28.078 12.164 1 58.16 184 SER B CA 1
ATOM 3190 C C . SER B 1 184 ? -0.687 29.062 11.211 1 58.16 184 SER B C 1
ATOM 3192 O O . SER B 1 184 ? -0.635 28.891 9.992 1 58.16 184 SER B O 1
ATOM 3194 N N . ARG B 1 185 ? -1.381 29.984 11.977 1 63.47 185 ARG B N 1
ATOM 3195 C CA . ARG B 1 185 ? -1.979 31.062 11.188 1 63.47 185 ARG B CA 1
ATOM 3196 C C . ARG B 1 185 ? -0.935 31.734 10.312 1 63.47 185 ARG B C 1
ATOM 3198 O O . ARG B 1 185 ? -1.21 32.094 9.156 1 63.47 185 ARG B O 1
ATOM 3205 N N . VAL B 1 186 ? 0.276 31.859 10.805 1 62.56 186 VAL B N 1
ATOM 3206 C CA . VAL B 1 186 ? 1.338 32.531 10.047 1 62.56 186 VAL B CA 1
ATOM 3207 C C . VAL B 1 186 ? 1.73 31.656 8.852 1 62.56 186 VAL B C 1
ATOM 3209 O O . VAL B 1 186 ? 1.886 32.188 7.738 1 62.56 186 VAL B O 1
ATOM 3212 N N . THR B 1 187 ? 1.781 30.453 9.047 1 63.28 187 THR B N 1
ATOM 3213 C CA . THR B 1 187 ? 2.107 29.516 7.973 1 63.28 187 THR B CA 1
ATOM 3214 C C . THR B 1 187 ? 0.992 29.484 6.934 1 63.28 187 THR B C 1
ATOM 3216 O O . THR B 1 187 ? 1.26 29.453 5.73 1 63.28 187 THR B O 1
ATOM 3219 N N . VAL B 1 188 ? -0.173 29.406 7.492 1 73.25 188 VAL B N 1
ATOM 3220 C CA . VAL B 1 188 ? -1.315 29.438 6.586 1 73.25 188 VAL B CA 1
ATOM 3221 C C . VAL B 1 188 ? -1.269 30.703 5.734 1 73.25 188 VAL B C 1
ATOM 3223 O O . VAL B 1 188 ? -1.43 30.641 4.516 1 73.25 188 VAL B O 1
ATOM 3226 N N . THR B 1 189 ? -1.085 31.766 6.41 1 71.44 189 THR B N 1
ATOM 3227 C CA . THR B 1 189 ? -1.039 33.062 5.715 1 71.44 189 THR B CA 1
ATOM 3228 C C . THR B 1 189 ? 0.057 33.062 4.652 1 71.44 189 THR B C 1
ATOM 3230 O O . THR B 1 189 ? -0.172 33.469 3.516 1 71.44 189 THR B O 1
ATOM 3233 N N . ARG B 1 190 ? 1.152 32.5 4.973 1 72.38 190 ARG B N 1
ATOM 3234 C CA . ARG B 1 190 ? 2.252 32.469 4.016 1 72.38 190 ARG B CA 1
ATOM 3235 C C . ARG B 1 190 ? 1.93 31.531 2.859 1 72.38 190 ARG B C 1
ATOM 3237 O O . ARG B 1 190 ? 2.201 31.844 1.699 1 72.38 190 ARG B O 1
ATOM 3244 N N . ALA B 1 191 ? 1.414 30.469 3.221 1 72.56 191 ALA B N 1
ATOM 3245 C CA . ALA B 1 191 ? 1.05 29.484 2.207 1 72.56 191 ALA B CA 1
ATOM 3246 C C . ALA B 1 191 ? -0.021 30.031 1.269 1 72.56 191 ALA B C 1
ATOM 3248 O O . ALA B 1 191 ? 0.044 29.828 0.054 1 72.56 191 ALA B O 1
ATOM 3249 N N . LEU B 1 192 ? -0.954 30.641 1.965 1 74.69 192 LEU B N 1
ATOM 3250 C CA . LEU B 1 192 ? -2.018 31.234 1.155 1 74.69 192 LEU B CA 1
ATOM 3251 C C . LEU B 1 192 ? -1.47 32.312 0.239 1 74.69 192 LEU B C 1
ATOM 3253 O O . LEU B 1 192 ? -1.883 32.438 -0.917 1 74.69 192 LEU B O 1
ATOM 3257 N N . GLN B 1 193 ? -0.591 33.094 0.716 1 76.06 193 GLN B N 1
ATOM 3258 C CA . GLN B 1 193 ? 0.04 34.125 -0.101 1 76.06 193 GLN B CA 1
ATOM 3259 C C . GLN B 1 193 ? 0.828 33.5 -1.253 1 76.06 193 GLN B C 1
ATOM 3261 O O . GLN B 1 193 ? 0.785 34 -2.379 1 76.06 193 GLN B O 1
ATOM 3266 N N . ARG B 1 194 ? 1.43 32.5 -0.988 1 71.31 194 ARG B N 1
ATOM 3267 C CA . ARG B 1 194 ? 2.174 31.797 -2.039 1 71.31 194 ARG B CA 1
ATOM 3268 C C . ARG B 1 194 ? 1.23 31.234 -3.092 1 71.31 194 ARG B C 1
ATOM 3270 O O . ARG B 1 194 ? 1.473 31.375 -4.293 1 71.31 194 ARG B O 1
ATOM 3277 N N . LEU B 1 195 ? 0.272 30.609 -2.58 1 71.12 195 LEU B N 1
ATOM 3278 C CA . LEU B 1 195 ? -0.723 30.047 -3.488 1 71.12 195 LEU B CA 1
ATOM 3279 C C . LEU B 1 195 ? -1.354 31.141 -4.344 1 71.12 195 LEU B C 1
ATOM 3281 O O . LEU B 1 195 ? -1.624 30.938 -5.527 1 71.12 195 LEU B O 1
ATOM 3285 N N . LYS B 1 196 ? -1.607 32.25 -3.723 1 75.5 196 LYS B N 1
ATOM 3286 C CA . LYS B 1 196 ? -2.145 33.406 -4.438 1 75.5 196 LYS B CA 1
ATOM 3287 C C . LYS B 1 196 ? -1.175 33.906 -5.512 1 75.5 196 LYS B C 1
ATOM 3289 O O . LYS B 1 196 ? -1.574 34.125 -6.652 1 75.5 196 LYS B O 1
ATOM 3294 N N . ARG B 1 197 ? -0.008 33.906 -5.16 1 74.94 197 ARG B N 1
ATOM 3295 C CA . ARG B 1 197 ? 1.008 34.344 -6.113 1 74.94 197 ARG B CA 1
ATOM 3296 C C . ARG B 1 197 ? 1.11 33.375 -7.285 1 74.94 197 ARG B C 1
ATOM 3298 O O . ARG B 1 197 ? 1.322 33.781 -8.422 1 74.94 197 ARG B O 1
ATOM 3305 N N . GLU B 1 198 ? 0.854 32.25 -7.027 1 65.56 198 GLU B N 1
ATOM 3306 C CA . GLU B 1 198 ? 0.928 31.219 -8.055 1 65.56 198 GLU B CA 1
ATOM 3307 C C . GLU B 1 198 ? -0.352 31.172 -8.891 1 65.56 198 GLU B C 1
ATOM 3309 O O . GLU B 1 198 ? -0.453 30.391 -9.844 1 65.56 198 GLU B O 1
ATOM 3314 N N . GLY B 1 199 ? -1.336 31.891 -8.492 1 69.06 199 GLY B N 1
ATOM 3315 C CA . GLY B 1 199 ? -2.596 31.969 -9.211 1 69.06 199 GLY B CA 1
ATOM 3316 C C . GLY B 1 199 ? -3.533 30.812 -8.891 1 69.06 199 GLY B C 1
ATOM 3317 O O . GLY B 1 199 ? -4.516 30.594 -9.602 1 69.06 199 GLY B O 1
ATOM 3318 N N . ARG B 1 200 ? -3.186 30.062 -7.863 1 67.06 200 ARG B N 1
ATOM 3319 C CA . ARG B 1 200 ? -3.982 28.875 -7.551 1 67.06 200 ARG B CA 1
ATOM 3320 C C . ARG B 1 200 ? -5.203 29.25 -6.715 1 67.06 200 ARG B C 1
ATOM 3322 O O . ARG B 1 200 ? -6.152 28.469 -6.621 1 67.06 200 ARG B O 1
ATOM 3329 N N . LEU B 1 201 ? -5.105 30.344 -6.051 1 74.06 201 LEU B N 1
ATOM 3330 C CA . LEU B 1 201 ? -6.273 30.828 -5.324 1 74.06 201 LEU B CA 1
ATOM 3331 C C . LEU B 1 201 ? -6.305 32.344 -5.297 1 74.06 201 LEU B C 1
ATOM 3333 O O . LEU B 1 201 ? -5.309 33 -5.625 1 74.06 201 LEU B O 1
ATOM 3337 N N . GLN B 1 202 ? -7.461 32.844 -5.172 1 78.44 202 GLN B N 1
ATOM 3338 C CA . GLN B 1 202 ? -7.68 34.25 -4.926 1 78.44 202 GLN B CA 1
ATOM 3339 C C . GLN B 1 202 ? -8.266 34.5 -3.539 1 78.44 202 GLN B C 1
ATOM 3341 O O . GLN B 1 202 ? -9.023 33.656 -3.031 1 78.44 202 GLN B O 1
ATOM 3346 N N . MET B 1 203 ? -7.664 35.5 -2.82 1 74.25 203 MET B N 1
ATOM 3347 C CA . MET B 1 203 ? -8.18 35.812 -1.49 1 74.25 203 MET B CA 1
ATOM 3348 C C . MET B 1 203 ? -8.969 37.125 -1.511 1 74.25 203 MET B C 1
ATOM 3350 O O . MET B 1 203 ? -8.539 38.094 -2.127 1 74.25 203 MET B O 1
ATOM 3354 N N . GLY B 1 204 ? -10.289 37.062 -1.177 1 66.19 204 GLY B N 1
ATOM 3355 C CA . GLY B 1 204 ? -11.117 38.25 -1.021 1 66.19 204 GLY B CA 1
ATOM 3356 C C . GLY B 1 204 ? -11.422 38.594 0.429 1 66.19 204 GLY B C 1
ATOM 3357 O O . GLY B 1 204 ? -10.875 37.938 1.341 1 66.19 204 GLY B O 1
ATOM 3358 N N . THR B 1 205 ? -12.25 39.625 0.666 1 66.19 205 THR B N 1
ATOM 3359 C CA . THR B 1 205 ? -12.688 40 2.008 1 66.19 205 THR B CA 1
ATOM 3360 C C . THR B 1 205 ? -13.414 38.844 2.682 1 66.19 205 THR B C 1
ATOM 3362 O O . THR B 1 205 ? -14.57 38.562 2.352 1 66.19 205 THR B O 1
ATOM 3365 N N . GLY B 1 206 ? -12.766 37.969 3.617 1 64.75 206 GLY B N 1
ATOM 3366 C CA . GLY B 1 206 ? -13.344 36.875 4.379 1 64.75 206 GLY B CA 1
ATOM 3367 C C . GLY B 1 206 ? -13.492 35.594 3.57 1 64.75 206 GLY B C 1
ATOM 3368 O O . GLY B 1 206 ? -14.227 34.688 3.967 1 64.75 206 GLY B O 1
ATOM 3369 N N . SER B 1 207 ? -12.953 35.562 2.316 1 70 207 SER B N 1
ATOM 3370 C CA . SER B 1 207 ? -13.188 34.375 1.512 1 70 207 SER B CA 1
ATOM 3371 C C . SER B 1 207 ? -11.938 33.969 0.736 1 70 207 SER B C 1
ATOM 3373 O O . SER B 1 207 ? -11.078 34.812 0.46 1 70 207 SER B O 1
ATOM 3375 N N . ILE B 1 208 ? -11.828 32.625 0.469 1 74.81 208 ILE B N 1
ATOM 3376 C CA . ILE B 1 208 ? -10.797 32.062 -0.384 1 74.81 208 ILE B CA 1
ATOM 3377 C C . ILE B 1 208 ? -11.438 31.422 -1.617 1 74.81 208 ILE B C 1
ATOM 3379 O O . ILE B 1 208 ? -12.422 30.688 -1.507 1 74.81 208 ILE B O 1
ATOM 3383 N N . VAL B 1 209 ? -11.023 31.844 -2.777 1 71 209 VAL B N 1
ATOM 3384 C CA . VAL B 1 209 ? -11.531 31.312 -4.035 1 71 209 VAL B CA 1
ATOM 3385 C C . VAL B 1 209 ? -10.477 30.422 -4.684 1 71 209 VAL B C 1
ATOM 3387 O O . VAL B 1 209 ? -9.359 30.859 -4.938 1 71 209 VAL B O 1
ATOM 3390 N N . LEU B 1 210 ? -10.727 29.141 -4.793 1 67.62 210 LEU B N 1
ATOM 3391 C CA . LEU B 1 210 ? -9.852 28.188 -5.484 1 67.62 210 LEU B CA 1
ATOM 3392 C C . LEU B 1 210 ? -10.062 28.266 -6.996 1 67.62 210 LEU B C 1
ATOM 3394 O O . LEU B 1 210 ? -11.195 28.281 -7.473 1 67.62 210 LEU B O 1
ATOM 3398 N N . LYS B 1 211 ? -8.953 28.422 -7.816 1 60.12 211 LYS B N 1
ATOM 3399 C CA . LYS B 1 211 ? -9.039 28.406 -9.273 1 60.12 211 LYS B CA 1
ATOM 3400 C C . LYS B 1 211 ? -8.891 26.984 -9.82 1 60.12 211 LYS B C 1
ATOM 3402 O O . LYS B 1 211 ? -7.957 26.266 -9.453 1 60.12 211 LYS B O 1
ATOM 3407 N N . ARG B 1 212 ? -9.859 26.328 -10.195 1 48.94 212 ARG B N 1
ATOM 3408 C CA . ARG B 1 212 ? -9.766 25.016 -10.852 1 48.94 212 ARG B CA 1
ATOM 3409 C C . ARG B 1 212 ? -9.188 25.156 -12.258 1 48.94 212 ARG B C 1
ATOM 3411 O O . ARG B 1 212 ? -9.562 26.062 -13 1 48.94 212 ARG B O 1
ATOM 3418 N N . ALA B 1 213 ? -8.109 24.625 -12.508 1 42.66 213 ALA B N 1
ATOM 3419 C CA . ALA B 1 213 ? -7.656 24.609 -13.898 1 42.66 213 ALA B CA 1
ATOM 3420 C C . ALA B 1 213 ? -8.781 24.188 -14.836 1 42.66 213 ALA B C 1
ATOM 3422 O O . ALA B 1 213 ? -9.555 23.281 -14.516 1 42.66 213 ALA B O 1
ATOM 3423 N N . ALA B 1 214 ? -9.188 25 -15.711 1 35.78 214 ALA B N 1
ATOM 3424 C CA . ALA B 1 214 ? -10.07 24.641 -16.812 1 35.78 214 ALA B CA 1
ATOM 3425 C C . ALA B 1 214 ? -9.711 23.266 -17.375 1 35.78 214 ALA B C 1
ATOM 3427 O O . ALA B 1 214 ? -8.539 22.984 -17.625 1 35.78 214 ALA B O 1
ATOM 3428 N N . ARG B 1 215 ? -10.281 22.219 -16.938 1 32.09 215 ARG B N 1
ATOM 3429 C CA . ARG B 1 215 ? -10.078 21.016 -17.75 1 32.09 215 ARG B CA 1
ATOM 3430 C C . ARG B 1 215 ? -10.086 21.344 -19.234 1 32.09 215 ARG B C 1
ATOM 3432 O O . ARG B 1 215 ? -10.969 22.062 -19.719 1 32.09 215 ARG B O 1
ATOM 3439 N N . SER B 1 216 ? -8.852 21.5 -19.656 1 32.22 216 SER B N 1
ATOM 3440 C CA . SER B 1 216 ? -8.789 21.609 -21.109 1 32.22 216 SER B CA 1
ATOM 3441 C C . SER B 1 216 ? -9.758 20.641 -21.781 1 32.22 216 SER B C 1
ATOM 3443 O O . SER B 1 216 ? -9.734 20.469 -23 1 32.22 216 SER B O 1
ATOM 3445 N N . HIS B 1 217 ? -10.688 20 -21.234 1 28.48 217 HIS B N 1
ATOM 3446 C CA . HIS B 1 217 ? -11.422 19.297 -22.281 1 28.48 217 HIS B CA 1
ATOM 3447 C C . HIS B 1 217 ? -12.109 20.297 -23.219 1 28.48 217 HIS B C 1
ATOM 3449 O O . HIS B 1 217 ? -12.82 19.891 -24.141 1 28.48 217 HIS B O 1
ATOM 3455 N N . ASP B 1 218 ? -12.344 21.5 -22.938 1 26.91 218 ASP B N 1
ATOM 3456 C CA . ASP B 1 218 ? -13.109 22.062 -24.047 1 26.91 218 ASP B CA 1
ATOM 3457 C C . ASP B 1 218 ? -12.234 22.25 -25.281 1 26.91 218 ASP B C 1
ATOM 3459 O O . ASP B 1 218 ? -12.367 23.234 -26.016 1 26.91 218 ASP B O 1
ATOM 3463 N N . LEU B 1 219 ? -11.016 21.625 -25.422 1 23.3 219 LEU B N 1
ATOM 3464 C CA . LEU B 1 219 ? -10.93 21.484 -26.859 1 23.3 219 LEU B CA 1
ATOM 3465 C C . LEU B 1 219 ? -11.734 20.297 -27.359 1 23.3 219 LEU B C 1
ATOM 3467 O O . LEU B 1 219 ? -11.828 19.281 -26.656 1 23.3 219 LEU B O 1
#

Nearest PDB structures (foldseek):
  3h3u-assembly1_A  TM=6.116E-01  e=7.198E-18  Mycobacterium tuberculosis H37Rv
  4cyd-assembly2_A  TM=5.801E-01  e=3.787E-17  Corynebacterium glutamicum
  4cyd-assembly1_D  TM=5.716E-01  e=5.794E-16  Corynebacterium glutamicum
  4byy-assembly1_B  TM=5.883E-01  e=5.794E-16  Corynebacterium glutamicum
  7pza-assembly1_A  TM=5.828E-01  e=9.979E-15  Sinorhizobium meliloti 1021

Solvent-accessible surface area (backbone atoms only — not comparable to full-atom values): 22544 Å² total; per-residue (Å²): 118,78,53,55,64,70,51,61,80,61,74,44,38,49,37,53,73,66,57,79,61,62,42,84,46,78,42,51,54,66,40,63,81,47,50,54,58,45,73,55,33,54,25,35,36,30,64,39,49,34,36,40,32,31,29,67,43,98,84,66,49,73,41,81,72,41,40,41,42,56,45,15,76,40,58,46,44,27,16,61,65,68,36,52,27,80,39,25,33,28,22,75,29,60,26,35,32,33,40,40,49,42,90,45,42,56,62,51,28,70,75,28,41,60,41,46,51,25,49,48,37,47,50,27,50,47,33,49,51,35,46,52,50,31,48,48,54,69,66,36,44,53,41,43,39,46,48,50,50,51,50,52,45,30,60,74,57,42,58,80,47,58,91,90,62,57,40,31,72,40,81,53,53,50,57,54,47,6,66,75,49,38,21,4,43,66,44,33,47,49,24,50,50,48,36,35,73,69,59,47,28,46,78,57,97,68,30,35,28,41,54,62,75,72,68,68,63,82,109,129,79,53,54,63,70,51,63,80,62,71,46,37,50,38,55,73,66,59,80,61,62,43,84,47,78,43,50,55,66,39,63,82,47,49,56,57,45,73,56,34,54,23,35,36,31,63,39,48,35,34,40,31,30,28,67,43,97,83,65,49,74,42,79,73,41,43,40,40,57,45,17,75,41,58,46,45,28,15,58,65,66,36,51,25,78,38,25,32,28,23,74,29,60,26,35,29,34,40,40,50,42,90,46,42,54,60,53,28,70,74,27,40,60,40,46,51,25,49,47,34,45,49,26,51,45,34,50,52,36,47,50,50,31,48,49,57,69,66,39,43,56,42,45,39,48,48,50,52,51,50,53,45,31,70,74,56,44,56,79,45,56,94,90,61,57,38,31,71,40,81,53,53,50,56,55,47,7,67,75,50,31,19,2,44,66,46,32,46,50,24,49,49,50,35,34,73,69,60,46,30,46,80,57,97,68,30,36,29,42,54,62,77,73,65,68,64,86,108

Radius of gyration: 23.62 Å; Cα contacts (8 Å, |Δi|>4): 874; chains: 2; bounding box: 56×64×60 Å

InterPro domains:
  IPR000595 Cyclic nucleotide-binding domain [PF00027] (25-111)
  IPR000595 Cyclic nucleotide-binding domain [PS50042] (23-113)
  IPR000595 Cyclic nucleotide-binding domain [SM00100] (12-124)
  IPR000595 Cyclic nucleotide-binding domain [cd00038] (23-120)
  IPR012318 Crp-type HTH domain [PF13545] (148-212)
  IPR012318 Crp-type HTH domain [PS51063] (140-214)
  IPR012318 Crp-type HTH domain [SM00419] (164-212)
  IPR014710 RmlC-like jelly roll fold [G3DSA:2.60.120.10] (19-215)
  IPR018490 Cyclic nucleotide-binding domain superfamily [SSF51206] (22-137)
  IPR036390 Winged helix DNA-binding domain superfamily [SSF46785] (142-212)
  IPR050397 Global Transcriptional Regulators in Environmental Response [PTHR24567] (24-202)

Foldseek 3Di:
DQPLPLAPDDDLLVCQVPVPDFDKDKDFAFDWPDAFFDFFQKKKAWQAAKKWKWAQDPVRDIDTDGIHGHSAIGPHVCNLVRGTHRIIMGTNGITMIGMDGNVCVVVSCVSPVSNVVSVVVSVVSNVVSVVVVVCLVVPVALQSLLVVVQVVCCVVVVPQPDPPWSWRKDQDQLPRSCVNSVHDSVRSVVSLVVCVVVVQWDDDDRIITGGDPPPVPVD/DQCLPLAPDDDLLVCQVPVPDFDKDKDFAFDWPDAFFDFFQKKKAWQAAKKWKWAQDPVRDIDTDGIHGHSAIGPHVCNLVRGTHRIIMGTNGITMIGMDGNVCVVVSCVSPVSNVVSVVVSVVSNVVSVVVVVCCLPPVALLNLLVVVQVVCCVVVVPQPDPPWSWRKDQDQLPRSCVNSVHDSVRSVVSLVVCVVVVQWDDDDRIITGGDPPPVPVD

Sequence (438 aa):
MTSETWMPRGEFITHLLESGLGERVHFLEGQYLYSQGEIDYRFYVLVSGKVYVSNIGSNGQESTFNIMGPGSLIGEAAAFTALPRYSAARTLEASELLRFQANKLEEYIQKSSRFAASLIYALSIKQRQAVARLHQAVFESPEQRILILLEQMAETHADRIDAVNPVLRINLTHEQIGNLTNLSRVTVTRALQRLKREGRLQMGTGSIVLKRAARSHDLMTSETWMPRGEFITHLLESGLGERVHFLEGQYLYSQGEIDYRFYVLVSGKVYVSNIGSNGQESTFNIMGPGSLIGEAAAFTALPRYSAARTLEASELLRFQANKLEEYIQKSSRFAASLIYALSIKQRQAVARLHQAVFESPEQRILILLEQMAETHADRIDAVNPVLRINLTHEQIGNLTNLSRVTVTRALQRLKREGRLQMGTGSIVLKRAARSHDL